Protein AF-0000000082057058 (afdb_homodimer)

Secondary structure (DSSP, 8-state):
-----HHHHHHHHHHHHHHHHHHHHHHHHHHHHHHHHHHHHHHHHHHHHHHH-TT--HHHHHHHHHHHHHHHTTT----SSSTTSS-TTSHHHHHHHHHHHHTT----SS---SHHHHHHHHHHHHHHHHHHHHHHHHHHHHHHIIIIIHHHHHHHHH--S-HHHHHHHHHHHHHHHHHIIIIIHHHHHHHHHSTT--HHHHHHHHHHHHTT----SS-TT-STT-HHHHHHHHHHHHHHSHHHHHHHHHHHHHHHHHHHHTT---/-----HHHHHHHHHHHHHHHHHHHHHHHHHHHHHHHHHHHHHHHHHHHHHHH-TT--HHHHHHHHHHHHHHHTTT----SSSTTSS-TTSHHHHHHHHHHHHTT----SS---SHHHHHHHHHHHHHHHHHHHHHHHHHHHHHHIIIIIHHHHHHHHH--S-HHHHHHHHHHHHHHHHHIIIIIHHHHHHHHHSTT--HHHHHHHHHHHHTT----SS-TT-STT-HHHHHHHHHHHHHHSTHHHHHHHHHHHHHHHHHHHTT---

Nearest PDB structures (foldseek):
  7sk1-assembly1_A  TM=9.183E-01  e=4.428E-15  Rattus norvegicus
  4xdk-assembly1_B  TM=9.018E-01  e=4.055E-14  Homo sapiens
  6w82-assembly1_B  TM=8.726E-01  e=7.349E-12  Mus musculus
  6w83-assembly1_B  TM=8.773E-01  e=3.430E-11  Mus musculus
  6w8f-assembly1_B  TM=8.714E-01  e=1.763E-10  Mus musculus

pLDDT: mean 76.78, std 17.73, range [22.92, 97.19]

Foldseek 3Di:
DPPPDPVNVVVVVVVVVVVVVVVVVVCCVPCVVVVVVVVVVVVVVLVVVCVVPVVDDPVNVVVVVVVQVVCQLQLDHPDPQFVVPPDCCPPLNVVLCLLLLLCLQCQSSHDDPDPVRVVVSCVSNVPRNVVLVVVLLVVLVVVLCVQPVVVLVVCVVDPPDPSLVVLVVSLVVVVVVLCVVQAQVQLVVQCVLPVVADSVNSSVVSVCLLVSVNNNPDDFLSDPPSNNVRSVSVSVSNSVRNSVVSNNVVSVVVSVVVVVVVPPDD/DPPPDPVNVVVVVVVVVVVVVVVVVVCCVVCVVVVVVVVVVVVVVLVVVCVVPVVDDPVVVVVVVVVQVVCQLQLDHPDPQFVVPPDCCPPLNVVLCLLLLLCLLCQSSHDDPDPVRVVVSCVSNVPRNVVLVVVLQVVLVVVLCVQPVVVLVVCVVDPPDPSLVVLVVSLVVLVVVLCVVQAQVQLVVQCVLPVVADSVNSSVVSVCLLVSVNNNPDDFLSDPPSNNVRSVSVSVSNSVRNSVVVNNVVSVVVSVVVVVVVVPDD

Structure (mmCIF, N/CA/C/O backbone):
data_AF-0000000082057058-model_v1
#
loop_
_entity.id
_entity.type
_entity.pdbx_description
1 polymer 'Potassium two pore domain channel subfamily K member 6'
#
loop_
_atom_site.group_PDB
_atom_site.id
_atom_site.type_symbol
_atom_site.label_atom_id
_atom_site.label_alt_id
_atom_site.label_comp_id
_atom_site.label_asym_id
_atom_site.label_entity_id
_atom_site.label_seq_id
_atom_site.pdbx_PDB_ins_code
_atom_site.Cartn_x
_atom_site.Cartn_y
_atom_site.Cartn_z
_atom_site.occupancy
_atom_site.B_iso_or_equiv
_atom_site.auth_seq_id
_atom_site.auth_comp_id
_atom_site.auth_asym_id
_atom_site.auth_atom_id
_atom_site.pdbx_PDB_model_num
ATOM 1 N N . GLY A 1 1 ? -5.172 26.562 30.594 1 26.88 1 GLY A N 1
ATOM 2 C CA . GLY A 1 1 ? -5.438 25.953 29.297 1 26.88 1 GLY A CA 1
ATOM 3 C C . GLY A 1 1 ? -6.039 24.562 29.406 1 26.88 1 GLY A C 1
ATOM 4 O O . GLY A 1 1 ? -5.645 23.781 30.266 1 26.88 1 GLY A O 1
ATOM 5 N N . PRO A 1 2 ? -7.336 24.312 28.984 1 39.09 2 PRO A N 1
ATOM 6 C CA . PRO A 1 2 ? -8.055 23.25 29.672 1 39.09 2 PRO A CA 1
ATOM 7 C C . PRO A 1 2 ? -7.301 21.922 29.656 1 39.09 2 PRO A C 1
ATOM 9 O O . PRO A 1 2 ? -6.602 21.609 28.688 1 39.09 2 PRO A O 1
ATOM 12 N N . GLN A 1 3 ? -6.824 21.422 30.688 1 40.38 3 GLN A N 1
ATOM 13 C CA . GLN A 1 3 ? -6.289 20.109 31.062 1 40.38 3 GLN A CA 1
ATOM 14 C C . GLN A 1 3 ? -7.133 18.984 30.469 1 40.38 3 GLN A C 1
ATOM 16 O O . GLN A 1 3 ? -8.289 18.797 30.859 1 40.38 3 GLN A O 1
ATOM 21 N N . THR A 1 4 ? -7.195 18.953 29.188 1 48.03 4 THR A N 1
ATOM 22 C CA . THR A 1 4 ? -7.879 17.734 28.75 1 48.03 4 THR A CA 1
ATOM 23 C C . THR A 1 4 ? -7.621 16.594 29.75 1 48.03 4 THR A C 1
ATOM 25 O O . THR A 1 4 ? -6.469 16.297 30.062 1 48.03 4 THR A O 1
ATOM 28 N N . LYS A 1 5 ? -8.547 16.484 30.641 1 53.38 5 LYS A N 1
ATOM 29 C CA . LYS A 1 5 ? -8.555 15.523 31.75 1 53.38 5 LYS A CA 1
ATOM 30 C C . LYS A 1 5 ? -8.023 14.172 31.281 1 53.38 5 LYS A C 1
ATOM 32 O O . LYS A 1 5 ? -8.273 13.75 30.156 1 53.38 5 LYS A O 1
ATOM 37 N N . PRO A 1 6 ? -7.012 13.648 31.938 1 55.81 6 PRO A N 1
ATOM 38 C CA . PRO A 1 6 ? -6.398 12.344 31.688 1 55.81 6 PRO A CA 1
ATOM 39 C C . PRO A 1 6 ? -7.418 11.273 31.297 1 55.81 6 PRO A C 1
ATOM 41 O O . PRO A 1 6 ? -7.121 10.391 30.484 1 55.81 6 PRO A O 1
ATOM 44 N N . TRP A 1 7 ? -8.617 11.461 3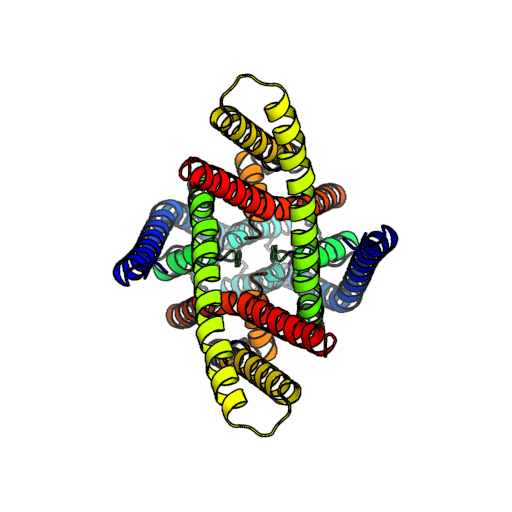1.797 1 53.78 7 TRP A N 1
ATOM 45 C CA . TRP A 1 7 ? -9.625 10.445 31.516 1 53.78 7 TRP A CA 1
ATOM 46 C C . TRP A 1 7 ? -10.047 10.477 30.047 1 53.78 7 TRP A C 1
ATOM 48 O O . TRP A 1 7 ? -10.352 9.438 29.469 1 53.78 7 TRP A O 1
ATOM 58 N N . SER A 1 8 ? -10.023 11.672 29.469 1 57.03 8 SER A N 1
ATOM 59 C CA . SER A 1 8 ? -10.445 11.789 28.078 1 57.03 8 SER A CA 1
ATOM 60 C C . SER A 1 8 ? -9.453 11.117 27.141 1 57.03 8 SER A C 1
ATOM 62 O O . SER A 1 8 ? -9.844 10.477 26.172 1 57.03 8 SER A O 1
ATOM 64 N N . ARG A 1 9 ? -8.242 11.227 27.516 1 60.66 9 ARG A N 1
ATOM 65 C CA . ARG A 1 9 ? -7.211 10.562 26.734 1 60.66 9 ARG A CA 1
ATOM 66 C C . ARG A 1 9 ? -7.32 9.047 26.844 1 60.66 9 ARG A C 1
ATOM 68 O O . ARG A 1 9 ? -7.18 8.336 25.844 1 60.66 9 ARG A O 1
ATOM 75 N N . ASN A 1 10 ? -7.551 8.609 28.031 1 58.75 10 ASN A N 1
ATOM 76 C CA . ASN A 1 10 ? -7.707 7.172 28.234 1 58.75 10 ASN A CA 1
ATOM 77 C C . ASN A 1 10 ? -8.945 6.637 27.5 1 58.75 10 ASN A C 1
ATOM 79 O O . ASN A 1 10 ? -8.914 5.531 26.953 1 58.75 10 ASN A O 1
ATOM 83 N N . LEU A 1 11 ? -9.969 7.453 27.406 1 58.41 11 LEU A N 1
ATOM 84 C CA . LEU A 1 11 ? -11.195 7.055 26.719 1 58.41 11 LEU A CA 1
ATOM 85 C C . LEU A 1 11 ? -10.977 6.996 25.203 1 58.41 11 LEU A C 1
ATOM 87 O O . LEU A 1 11 ? -11.484 6.094 24.547 1 58.41 11 LEU A O 1
ATOM 91 N N . ALA A 1 12 ? -10.203 7.914 24.781 1 63 12 ALA A N 1
ATOM 92 C CA . ALA A 1 12 ? -9.914 7.926 23.359 1 63 12 ALA A CA 1
ATOM 93 C C . ALA A 1 12 ? -9.062 6.73 22.953 1 63 12 ALA A C 1
ATOM 95 O O . ALA A 1 12 ? -9.297 6.105 21.922 1 63 12 ALA A O 1
ATOM 96 N N . LEU A 1 13 ? -8.164 6.379 23.844 1 65 13 LEU A N 1
ATOM 97 C CA . LEU A 1 13 ? -7.312 5.223 23.578 1 65 13 LEU A CA 1
ATOM 98 C C . LEU A 1 13 ? -8.117 3.928 23.656 1 65 13 LEU A C 1
ATOM 100 O O . LEU A 1 13 ? -7.93 3.021 22.844 1 65 13 LEU A O 1
ATOM 104 N N . SER A 1 14 ? -8.969 3.916 24.578 1 64.25 14 SER A N 1
ATOM 105 C CA . SER A 1 14 ? -9.82 2.738 24.719 1 64.25 14 SER A CA 1
ATOM 106 C C . SER A 1 14 ? -10.797 2.615 23.562 1 64.25 14 SER A C 1
ATOM 108 O O . SER A 1 14 ? -11.039 1.514 23.062 1 64.25 14 SER A O 1
ATOM 110 N N . ALA A 1 15 ? -11.273 3.742 23.156 1 67.81 15 ALA A N 1
ATOM 111 C CA . ALA A 1 15 ? -12.18 3.73 22.016 1 67.81 15 ALA A CA 1
ATOM 112 C C . ALA A 1 15 ? -11.461 3.303 20.734 1 67.81 15 ALA A C 1
ATOM 114 O O . ALA A 1 15 ? -12.023 2.578 19.906 1 67.81 15 ALA A O 1
ATOM 115 N N . GLY A 1 16 ? -10.25 3.738 20.719 1 71.56 16 GLY A N 1
ATOM 116 C CA . GLY A 1 16 ? -9.43 3.318 19.594 1 71.56 16 GLY A CA 1
ATOM 117 C C . GLY A 1 16 ? -9.172 1.824 19.562 1 71.56 16 GLY A C 1
ATOM 118 O O . GLY A 1 16 ? -9.305 1.182 18.531 1 71.56 16 GLY A O 1
ATOM 119 N N . HIS A 1 17 ? -8.875 1.319 20.734 1 74.75 17 HIS A N 1
ATOM 120 C CA . HIS A 1 17 ? -8.633 -0.116 20.828 1 74.75 17 HIS A CA 1
ATOM 121 C C . HIS A 1 17 ? -9.914 -0.906 20.594 1 74.75 17 HIS A C 1
ATOM 123 O O . HIS A 1 17 ? -9.898 -1.946 19.922 1 74.75 17 HIS A O 1
ATOM 129 N N . GLY A 1 18 ? -10.984 -0.393 21.172 1 76.81 18 GLY A N 1
ATOM 130 C CA . GLY A 1 18 ? -12.266 -1.043 20.953 1 76.81 18 GLY A CA 1
ATOM 131 C C . GLY A 1 18 ? -12.688 -1.055 19.484 1 76.81 18 GLY A C 1
ATOM 132 O O . GLY A 1 18 ? -13.172 -2.068 18.984 1 76.81 18 GLY A O 1
ATOM 133 N N . SER A 1 19 ? -12.43 0.023 18.828 1 84.69 19 SER A N 1
ATOM 134 C CA . SER A 1 19 ? -12.781 0.107 17.422 1 84.69 19 SER A CA 1
ATOM 135 C C . SER A 1 19 ? -11.93 -0.841 16.578 1 84.69 19 SER A C 1
ATOM 137 O O . SER A 1 19 ? -12.414 -1.43 15.617 1 84.69 19 SER A O 1
ATOM 139 N N . LEU A 1 20 ? -10.727 -0.977 17.016 1 86.88 20 LEU A N 1
ATOM 140 C CA . LEU A 1 20 ? -9.836 -1.889 16.312 1 86.88 20 LEU A CA 1
ATOM 141 C C . LEU A 1 20 ? -10.281 -3.336 16.484 1 86.88 20 LEU A C 1
ATOM 143 O O . LEU A 1 20 ? -10.266 -4.117 15.531 1 86.88 20 LEU A O 1
ATOM 147 N N . HIS A 1 21 ? -10.648 -3.645 17.688 1 88.62 21 HIS A N 1
ATOM 148 C CA . HIS A 1 21 ? -11.117 -5 17.953 1 88.62 21 HIS A CA 1
ATOM 149 C C . HIS A 1 21 ? -12.422 -5.289 17.219 1 88.62 21 HIS A C 1
ATOM 151 O O . HIS A 1 21 ? -12.617 -6.391 16.703 1 88.62 21 HIS A O 1
ATOM 157 N N . ALA A 1 22 ? -13.281 -4.348 17.219 1 92 22 ALA A N 1
ATOM 158 C CA . ALA A 1 22 ? -14.539 -4.508 16.5 1 92 22 ALA A CA 1
ATOM 159 C C . ALA A 1 22 ? -14.297 -4.691 15.008 1 92 22 ALA A C 1
ATOM 161 O O . ALA A 1 22 ? -14.938 -5.523 14.359 1 92 22 ALA A O 1
ATOM 162 N N . ALA A 1 23 ? -13.383 -3.928 14.516 1 93.94 23 ALA A N 1
ATOM 163 C CA . ALA A 1 23 ? -13.055 -4.051 13.102 1 93.94 23 ALA A CA 1
ATOM 164 C C . ALA A 1 23 ? -12.438 -5.414 12.797 1 93.94 23 ALA A C 1
ATOM 166 O O . ALA A 1 23 ? -12.758 -6.039 11.781 1 93.94 23 ALA A O 1
ATOM 167 N N . GLN A 1 24 ? -11.5 -5.844 13.641 1 91.38 24 GLN A N 1
ATOM 168 C CA . GLN A 1 24 ? -10.891 -7.16 13.492 1 91.38 24 GLN A CA 1
ATOM 169 C C . GLN A 1 24 ? -11.945 -8.258 13.438 1 91.38 24 GLN A C 1
ATOM 171 O O . GLN A 1 24 ? -11.906 -9.125 12.562 1 91.38 24 GLN A O 1
ATOM 176 N N . GLN A 1 25 ? -12.945 -8.195 14.383 1 94.44 25 GLN A N 1
ATOM 177 C CA . GLN A 1 25 ? -14.016 -9.195 14.414 1 94.44 25 GLN A CA 1
ATOM 178 C C . GLN A 1 25 ? -14.898 -9.094 13.172 1 94.44 25 GLN A C 1
ATOM 180 O O . GLN A 1 25 ? -15.328 -10.109 12.625 1 94.44 25 GLN A O 1
ATOM 185 N N . GLY A 1 26 ? -15.133 -7.891 12.781 1 95.88 26 GLY A N 1
ATOM 186 C CA . GLY A 1 26 ? -15.93 -7.684 11.578 1 95.88 26 GLY A CA 1
ATOM 187 C C . GLY A 1 26 ? -15.297 -8.273 10.336 1 95.88 26 GLY A C 1
ATOM 188 O O . GLY A 1 26 ? -15.945 -9.008 9.586 1 95.88 26 GLY A O 1
ATOM 189 N N . PHE A 1 27 ? -14.023 -8.055 10.133 1 96 27 PHE A N 1
ATOM 190 C CA . PHE A 1 27 ? -13.328 -8.578 8.969 1 96 27 PHE A CA 1
ATOM 191 C C . PHE A 1 27 ? -13.25 -10.102 9.023 1 96 27 PHE A C 1
ATOM 193 O O . PHE A 1 27 ? -13.477 -10.773 8.016 1 96 27 PHE A O 1
ATOM 200 N N . SER A 1 28 ? -12.922 -10.578 10.195 1 94.62 28 SER A N 1
ATOM 201 C CA . SER A 1 28 ? -12.812 -12.023 10.344 1 94.62 28 SER A CA 1
ATOM 202 C C . SER A 1 28 ? -14.141 -12.711 10.055 1 94.62 28 SER A C 1
ATOM 204 O O . SER A 1 28 ? -14.188 -13.711 9.328 1 94.62 28 SER A O 1
ATOM 206 N N . SER A 1 29 ? -15.211 -12.141 10.586 1 95.88 29 SER A N 1
ATOM 207 C CA . SER A 1 29 ? -16.531 -12.742 10.414 1 95.88 29 SER A CA 1
ATOM 208 C C . SER A 1 29 ? -16.984 -12.656 8.961 1 95.88 29 SER A C 1
ATOM 210 O O . SER A 1 29 ? -17.609 -13.578 8.445 1 95.88 29 SER A O 1
ATOM 212 N N . ILE A 1 30 ? -16.656 -11.672 8.266 1 96.5 30 ILE A N 1
ATOM 213 C CA . ILE A 1 30 ? -17.125 -11.438 6.902 1 96.5 30 ILE A CA 1
ATOM 214 C C . ILE A 1 30 ? -16.281 -12.258 5.922 1 96.5 30 ILE A C 1
ATOM 216 O O . ILE A 1 30 ? -16.828 -12.883 5.004 1 96.5 30 ILE A O 1
ATOM 220 N N . GLU A 1 31 ? -14.984 -12.297 6.113 1 96.5 31 GLU A N 1
ATOM 221 C CA . GLU A 1 31 ? -14.094 -12.758 5.055 1 96.5 31 GLU A CA 1
ATOM 222 C C . GLU A 1 31 ? -13.727 -14.227 5.246 1 96.5 31 GLU A C 1
ATOM 224 O O . GLU A 1 31 ? -13.414 -14.93 4.281 1 96.5 31 GLU A O 1
ATOM 229 N N . ARG A 1 32 ? -13.773 -14.805 6.426 1 94.19 32 ARG A N 1
ATOM 230 C CA . ARG A 1 32 ? -13.32 -16.172 6.691 1 94.19 32 ARG A CA 1
ATOM 231 C C . ARG A 1 32 ? -14.102 -17.172 5.852 1 94.19 32 ARG A C 1
ATOM 233 O O . ARG A 1 32 ? -13.516 -18.078 5.246 1 94.19 32 ARG A O 1
ATOM 240 N N . PRO A 1 33 ? -15.461 -16.969 5.801 1 94.56 33 PRO A N 1
ATOM 241 C CA . PRO A 1 33 ? -16.203 -17.938 4.98 1 94.56 33 PRO A CA 1
ATOM 242 C C . PRO A 1 33 ? -15.812 -17.875 3.504 1 94.56 33 PRO A C 1
ATOM 244 O O . PRO A 1 33 ? -15.758 -18.906 2.834 1 94.56 33 PRO A O 1
ATOM 247 N N . TYR A 1 34 ? -15.578 -16.734 2.961 1 94.62 34 TYR A N 1
ATOM 248 C CA . TYR A 1 34 ? -15.188 -16.578 1.563 1 94.62 34 TYR A CA 1
ATOM 249 C C . TYR A 1 34 ? -13.797 -17.156 1.323 1 94.62 34 TYR A C 1
ATOM 251 O O . TYR A 1 34 ? -13.547 -17.797 0.296 1 94.62 34 TYR A O 1
ATOM 259 N N . GLU A 1 35 ? -12.898 -16.938 2.277 1 93.81 35 GLU A N 1
ATOM 260 C CA . GLU A 1 35 ? -11.555 -17.5 2.178 1 93.81 35 GLU A CA 1
ATOM 261 C C . GLU A 1 35 ? -11.594 -19.031 2.197 1 93.81 35 GLU A C 1
ATOM 263 O O . GLU A 1 35 ? -10.891 -19.688 1.424 1 93.81 35 GLU A O 1
ATOM 268 N N . SER A 1 36 ? -12.414 -19.594 3.072 1 93.06 36 SER A N 1
ATOM 269 C CA . SER A 1 36 ? -12.523 -21.047 3.18 1 93.06 36 SER A CA 1
ATOM 270 C C . SER A 1 36 ? -13.055 -21.656 1.888 1 93.06 36 SER A C 1
ATOM 272 O O . SER A 1 36 ? -12.594 -22.703 1.454 1 93.06 36 SER A O 1
ATOM 274 N N . ARG A 1 37 ? -14 -20.984 1.334 1 94.56 37 ARG A N 1
ATOM 275 C CA . ARG A 1 37 ? -14.547 -21.469 0.07 1 94.56 37 ARG A CA 1
ATOM 276 C C . ARG A 1 37 ? -13.5 -21.422 -1.035 1 94.56 37 ARG A C 1
ATOM 278 O O . ARG A 1 37 ? -13.375 -22.359 -1.818 1 94.56 37 ARG A O 1
ATOM 285 N N . LEU A 1 38 ? -12.789 -20.344 -1.066 1 93.56 38 LEU A N 1
ATOM 286 C CA . LEU A 1 38 ? -11.742 -20.203 -2.078 1 93.56 38 LEU A CA 1
ATOM 287 C C . LEU A 1 38 ? -10.656 -21.25 -1.894 1 93.56 38 LEU A C 1
ATOM 289 O O . LEU A 1 38 ? -10.18 -21.828 -2.869 1 93.56 38 LEU A O 1
ATOM 293 N N . ARG A 1 39 ? -10.258 -21.531 -0.675 1 92.56 39 ARG A N 1
ATOM 294 C CA . ARG A 1 39 ? -9.258 -22.547 -0.383 1 92.56 39 ARG A CA 1
ATOM 295 C C . ARG A 1 39 ? -9.734 -23.922 -0.831 1 92.56 39 ARG A C 1
ATOM 297 O O . ARG A 1 39 ? -8.961 -24.703 -1.395 1 92.56 39 ARG A O 1
ATOM 304 N N . ALA A 1 40 ? -10.961 -24.203 -0.531 1 93 40 ALA A N 1
ATOM 305 C CA . ALA A 1 40 ? -11.539 -25.469 -0.945 1 93 40 ALA A CA 1
ATOM 306 C C . ALA A 1 40 ? -11.562 -25.594 -2.465 1 93 40 ALA A C 1
ATOM 308 O O . ALA A 1 40 ? -11.227 -26.656 -3.012 1 93 40 ALA A O 1
ATOM 309 N N . GLU A 1 41 ? -11.938 -24.516 -3.102 1 94.19 41 GLU A N 1
ATOM 310 C CA . GLU A 1 41 ? -11.953 -24.5 -4.562 1 94.19 41 GLU A CA 1
ATOM 311 C C . GLU A 1 41 ? -10.555 -24.766 -5.129 1 94.19 41 GLU A C 1
ATOM 313 O O . GLU A 1 41 ? -10.406 -25.5 -6.109 1 94.19 41 GLU A O 1
ATOM 318 N N . LEU A 1 42 ? -9.547 -24.203 -4.527 1 93.5 42 LEU A N 1
ATOM 319 C CA . LEU A 1 42 ? -8.172 -24.375 -5 1 93.5 42 LEU A CA 1
ATOM 320 C C . LEU A 1 42 ? -7.68 -25.781 -4.754 1 93.5 42 LEU A C 1
ATOM 322 O O . LEU A 1 42 ? -6.961 -26.359 -5.586 1 93.5 42 LEU A O 1
ATOM 326 N N . ARG A 1 43 ? -8.047 -26.297 -3.619 1 91.94 43 ARG A N 1
ATOM 327 C CA . ARG A 1 43 ? -7.684 -27.688 -3.326 1 91.94 43 ARG A CA 1
ATOM 328 C C . ARG A 1 43 ? -8.289 -28.641 -4.352 1 91.94 43 ARG A C 1
ATOM 330 O O . ARG A 1 43 ? -7.621 -29.547 -4.828 1 91.94 43 ARG A O 1
ATOM 337 N N . ASP A 1 44 ? -9.516 -28.375 -4.621 1 95.06 44 ASP A N 1
ATOM 338 C CA . ASP A 1 44 ? -10.195 -29.203 -5.621 1 95.06 44 ASP A CA 1
ATOM 339 C C . ASP A 1 44 ? -9.562 -29.031 -7 1 95.06 44 ASP A C 1
ATOM 341 O O . ASP A 1 44 ? -9.414 -30 -7.742 1 95.06 44 ASP A O 1
ATOM 345 N N . LEU A 1 45 ? -9.242 -27.812 -7.301 1 94.62 45 LEU A N 1
ATOM 346 C CA . LEU A 1 45 ? -8.602 -27.531 -8.578 1 94.62 45 LEU A CA 1
ATOM 347 C C . LEU A 1 45 ? -7.262 -28.25 -8.695 1 94.62 45 LEU A C 1
ATOM 349 O O . LEU A 1 45 ? -6.957 -28.844 -9.727 1 94.62 45 LEU A O 1
ATOM 353 N N . LYS A 1 46 ? -6.449 -28.156 -7.684 1 94.06 46 LYS A N 1
ATOM 354 C CA . LYS A 1 46 ? -5.148 -28.828 -7.668 1 94.06 46 LYS A CA 1
ATOM 355 C C . LYS A 1 46 ? -5.301 -30.344 -7.793 1 94.06 46 LYS A C 1
ATOM 357 O O . LYS A 1 46 ? -4.574 -30.984 -8.555 1 94.06 46 LYS A O 1
ATOM 362 N N . ALA A 1 47 ? -6.285 -30.922 -7.066 1 93.38 47 ALA A N 1
ATOM 363 C CA . ALA A 1 47 ? -6.547 -32.344 -7.125 1 93.38 47 ALA A CA 1
ATOM 364 C C . ALA A 1 47 ? -6.984 -32.781 -8.523 1 93.38 47 ALA A C 1
ATOM 366 O O . ALA A 1 47 ? -6.523 -33.781 -9.047 1 93.38 47 ALA A O 1
ATOM 367 N N . ALA A 1 48 ? -7.844 -31.984 -9.055 1 94.44 48 ALA A N 1
ATOM 368 C CA . ALA A 1 48 ? -8.312 -32.281 -10.406 1 94.44 48 ALA A CA 1
ATOM 369 C C . ALA A 1 48 ? -7.176 -32.188 -11.422 1 94.44 48 ALA A C 1
ATOM 371 O O . ALA A 1 48 ? -7.094 -33 -12.352 1 94.44 48 ALA A O 1
ATOM 372 N N . PHE A 1 49 ? -6.34 -31.188 -11.258 1 94.31 49 PHE A N 1
ATOM 373 C CA . PHE A 1 49 ? -5.199 -30.984 -12.148 1 94.31 49 PHE A CA 1
ATOM 374 C C . PHE A 1 49 ? -4.234 -32.156 -12.062 1 94.31 49 PHE A C 1
ATOM 376 O O . PHE A 1 49 ? -3.775 -32.656 -13.086 1 94.31 49 PHE A O 1
ATOM 383 N N . LEU A 1 50 ? -3.934 -32.625 -10.859 1 92.5 50 LEU A N 1
ATOM 384 C CA . LEU A 1 50 ? -3.041 -33.75 -10.641 1 92.5 50 LEU A CA 1
ATOM 385 C C . LEU A 1 50 ? -3.674 -35.031 -11.148 1 92.5 50 LEU A C 1
ATOM 387 O O . LEU A 1 50 ? -2.98 -35.906 -11.68 1 92.5 50 LEU A O 1
ATOM 391 N N . GLY A 1 51 ? -4.977 -35.156 -10.984 1 92 51 GLY A N 1
ATOM 392 C CA . GLY A 1 51 ? -5.684 -36.312 -11.484 1 92 51 GLY A CA 1
ATOM 393 C C . GLY A 1 51 ? -5.672 -36.438 -12.992 1 92 51 GLY A C 1
ATOM 394 O O . GLY A 1 51 ? -5.57 -37.531 -13.547 1 92 51 GLY A O 1
ATOM 395 N N . ALA A 1 52 ? -5.723 -35.312 -13.664 1 91.88 52 ALA A N 1
ATOM 396 C CA . ALA A 1 52 ? -5.75 -35.281 -15.125 1 91.88 52 ALA A CA 1
ATOM 397 C C . ALA A 1 52 ? -4.348 -35.438 -15.695 1 91.88 52 ALA A C 1
ATOM 399 O O . ALA A 1 52 ? -4.188 -35.688 -16.891 1 91.88 52 ALA A O 1
ATOM 400 N N . SER A 1 53 ? -3.395 -35.25 -14.836 1 90.56 53 SER A N 1
ATOM 401 C CA . SER A 1 53 ? -2.008 -35.375 -15.281 1 90.56 53 SER A CA 1
ATOM 402 C C . SER A 1 53 ? -1.246 -36.375 -14.414 1 90.56 53 SER A C 1
ATOM 404 O O . SER A 1 53 ? -0.389 -35.969 -13.617 1 90.56 53 SER A O 1
ATOM 406 N N . PRO A 1 54 ? -1.377 -37.656 -14.664 1 88.31 54 PRO A N 1
ATOM 407 C CA . PRO A 1 54 ? -0.783 -38.688 -13.812 1 88.31 54 PRO A CA 1
ATOM 408 C C . PRO A 1 54 ? 0.743 -38.688 -13.875 1 88.31 54 PRO A C 1
ATOM 410 O O . PRO A 1 54 ? 1.398 -39.219 -12.969 1 88.31 54 PRO A O 1
ATOM 413 N N . CYS A 1 55 ? 1.31 -38.094 -14.852 1 89.62 55 CYS A N 1
ATOM 414 C CA . CYS A 1 55 ? 2.76 -38.094 -14.992 1 89.62 55 CYS A CA 1
ATOM 415 C C . CYS A 1 55 ? 3.389 -37.062 -14.07 1 89.62 55 CYS A C 1
ATOM 417 O O . CYS A 1 55 ? 4.605 -37.031 -13.891 1 89.62 55 CYS A O 1
ATOM 419 N N . LEU A 1 56 ? 2.533 -36.25 -13.508 1 89.31 56 LEU A N 1
ATOM 420 C CA . LEU A 1 56 ? 3.037 -35.094 -12.734 1 89.31 56 LEU A CA 1
ATOM 421 C C . LEU A 1 56 ? 3.152 -35.469 -11.258 1 89.31 56 LEU A C 1
ATOM 423 O O . LEU A 1 56 ? 2.195 -35.969 -10.656 1 89.31 56 LEU A O 1
ATOM 427 N N . ASN A 1 57 ? 4.406 -35.281 -10.758 1 89.12 57 ASN A N 1
ATOM 428 C CA . ASN A 1 57 ? 4.648 -35.469 -9.328 1 89.12 57 ASN A CA 1
ATOM 429 C C . ASN A 1 57 ? 4.199 -34.219 -8.539 1 89.12 57 ASN A C 1
ATOM 431 O O . ASN A 1 57 ? 4.473 -33.094 -8.938 1 89.12 57 ASN A O 1
ATOM 435 N N . GLU A 1 58 ? 3.508 -34.469 -7.48 1 90.31 58 GLU A N 1
ATOM 436 C CA . GLU A 1 58 ? 2.986 -33.406 -6.652 1 90.31 58 GLU A CA 1
ATOM 437 C C . GLU A 1 58 ? 4.109 -32.5 -6.141 1 90.31 58 GLU A C 1
ATOM 439 O O . GLU A 1 58 ? 3.965 -31.281 -6.09 1 90.31 58 GLU A O 1
ATOM 444 N N . SER A 1 59 ? 5.219 -33.094 -5.75 1 91.5 59 SER A N 1
ATOM 445 C CA . SER A 1 59 ? 6.344 -32.344 -5.234 1 91.5 59 SER A CA 1
ATOM 446 C C . SER A 1 59 ? 6.945 -31.438 -6.32 1 91.5 59 SER A C 1
ATOM 448 O O . SER A 1 59 ? 7.352 -30.312 -6.047 1 91.5 59 SER A O 1
ATOM 450 N N . ALA A 1 60 ? 6.977 -31.953 -7.496 1 91.56 60 ALA A N 1
ATOM 451 C CA . ALA A 1 60 ? 7.488 -31.156 -8.617 1 91.56 60 ALA A CA 1
ATOM 452 C C . ALA A 1 60 ? 6.566 -29.984 -8.922 1 91.56 60 ALA A C 1
ATOM 454 O O . ALA A 1 60 ? 7.035 -28.875 -9.188 1 91.56 60 ALA A O 1
ATOM 455 N N . LEU A 1 61 ? 5.273 -30.266 -8.898 1 92.81 61 LEU A N 1
ATOM 456 C CA . LEU A 1 61 ? 4.293 -29.203 -9.117 1 92.81 61 LEU A CA 1
ATOM 457 C C . LEU A 1 61 ? 4.41 -28.125 -8.047 1 92.81 61 LEU A C 1
ATOM 459 O O . LEU A 1 61 ? 4.395 -26.922 -8.352 1 92.81 61 LEU A O 1
ATOM 463 N N . GLU A 1 62 ? 4.605 -28.5 -6.801 1 93.56 62 GLU A N 1
ATOM 464 C CA . GLU A 1 62 ? 4.719 -27.562 -5.695 1 93.56 62 GLU A CA 1
ATOM 465 C C . GLU A 1 62 ? 5.965 -26.688 -5.836 1 93.56 62 GLU A C 1
ATOM 467 O O . GLU A 1 62 ? 5.922 -25.484 -5.578 1 93.56 62 GLU A O 1
ATOM 472 N N . ARG A 1 63 ? 7.055 -27.266 -6.188 1 92.56 63 ARG A N 1
ATOM 473 C CA . ARG A 1 63 ? 8.281 -26.5 -6.395 1 92.56 63 ARG A CA 1
ATOM 474 C C . ARG A 1 63 ? 8.125 -25.5 -7.539 1 92.56 63 ARG A C 1
ATOM 476 O O . ARG A 1 63 ? 8.578 -24.359 -7.441 1 92.56 63 ARG A O 1
ATOM 483 N N . PHE A 1 64 ? 7.461 -26.016 -8.57 1 94.75 64 PHE A N 1
ATOM 484 C CA . PHE A 1 64 ? 7.18 -25.141 -9.711 1 94.75 64 PHE A CA 1
ATOM 485 C C . PHE A 1 64 ? 6.297 -23.984 -9.289 1 94.75 64 PHE A C 1
ATOM 487 O O . PHE A 1 64 ? 6.602 -22.828 -9.602 1 94.75 64 PHE A O 1
ATOM 494 N N . LEU A 1 65 ? 5.25 -24.281 -8.555 1 93.88 65 LEU A N 1
ATOM 495 C CA . LEU A 1 65 ? 4.309 -23.266 -8.109 1 93.88 65 LEU A CA 1
ATOM 496 C C . LEU A 1 65 ? 4.98 -22.266 -7.164 1 93.88 65 LEU A C 1
ATOM 498 O O . LEU A 1 65 ? 4.688 -21.078 -7.199 1 93.88 65 LEU A O 1
ATOM 502 N N . GLU A 1 66 ? 5.848 -22.719 -6.312 1 92.5 66 GLU A N 1
ATOM 503 C CA . GLU A 1 66 ? 6.566 -21.844 -5.391 1 92.5 66 GLU A CA 1
ATOM 504 C C . GLU A 1 66 ? 7.391 -20.797 -6.141 1 92.5 66 GLU A C 1
ATOM 506 O O . GLU A 1 66 ? 7.398 -19.625 -5.777 1 92.5 66 GLU A O 1
ATOM 511 N N . ARG A 1 67 ? 8.031 -21.219 -7.168 1 93.31 67 ARG A N 1
ATOM 512 C CA . ARG A 1 67 ? 8.844 -20.297 -7.965 1 93.31 67 ARG A CA 1
ATOM 513 C C . ARG A 1 67 ? 7.973 -19.312 -8.734 1 93.31 67 ARG A C 1
ATOM 515 O O . ARG A 1 67 ? 8.289 -18.125 -8.82 1 93.31 67 ARG A O 1
ATOM 522 N N . VAL A 1 68 ? 6.875 -19.828 -9.25 1 93.25 68 VAL A N 1
ATOM 523 C CA . VAL A 1 68 ? 5.949 -18.984 -10.008 1 93.25 68 VAL A CA 1
ATOM 524 C C . VAL A 1 68 ? 5.344 -17.922 -9.086 1 93.25 68 VAL A C 1
ATOM 526 O O . VAL A 1 68 ? 5.273 -16.75 -9.445 1 93.25 68 VAL A O 1
ATOM 529 N N . LEU A 1 69 ? 4.957 -18.344 -7.914 1 90.88 69 LEU A N 1
ATOM 530 C CA . LEU A 1 69 ? 4.336 -17.422 -6.961 1 90.88 69 LEU A CA 1
ATOM 531 C C . LEU A 1 69 ? 5.352 -16.406 -6.441 1 90.88 69 LEU A C 1
ATOM 533 O O . LEU A 1 69 ? 5.016 -15.25 -6.223 1 90.88 69 LEU A O 1
ATOM 537 N N . SER A 1 70 ? 6.582 -16.844 -6.254 1 89.19 70 SER A N 1
ATOM 538 C CA . SER A 1 70 ? 7.629 -15.93 -5.805 1 89.19 70 SER A CA 1
ATOM 539 C C . SER A 1 70 ? 7.902 -14.844 -6.84 1 89.19 70 SER A C 1
ATOM 541 O O . SER A 1 70 ? 8.086 -13.68 -6.492 1 89.19 70 SER A O 1
ATOM 543 N N . ALA A 1 71 ? 7.895 -15.203 -8.086 1 89.75 71 ALA A N 1
ATOM 544 C CA . ALA A 1 71 ? 8.109 -14.242 -9.164 1 89.75 71 ALA A CA 1
ATOM 545 C C . ALA A 1 71 ? 6.914 -13.297 -9.297 1 89.75 71 ALA A C 1
ATOM 547 O O . ALA A 1 71 ? 7.082 -12.109 -9.594 1 89.75 71 ALA A O 1
ATOM 548 N N . ASN A 1 72 ? 5.75 -13.844 -9.055 1 87.75 72 ASN A N 1
ATOM 549 C CA . ASN A 1 72 ? 4.531 -13.039 -9.156 1 87.75 72 ASN A CA 1
ATOM 550 C C . ASN A 1 72 ? 4.48 -11.961 -8.086 1 87.75 72 ASN A C 1
ATOM 552 O O . ASN A 1 72 ? 3.855 -10.914 -8.273 1 87.75 72 ASN A O 1
ATOM 556 N N . ARG A 1 73 ? 5.129 -12.203 -7.012 1 83.56 73 ARG A N 1
ATOM 557 C CA . ARG A 1 73 ? 5.199 -11.211 -5.945 1 83.56 73 ARG A CA 1
ATOM 558 C C . ARG A 1 73 ? 5.887 -9.938 -6.426 1 83.56 73 ARG A C 1
ATOM 560 O O . ARG A 1 73 ? 5.609 -8.844 -5.922 1 83.56 73 ARG A O 1
ATOM 567 N N . TYR A 1 74 ? 6.719 -10.102 -7.395 1 83.94 74 TYR A N 1
ATOM 568 C CA . TYR A 1 74 ? 7.441 -8.953 -7.934 1 83.94 74 TYR A CA 1
ATOM 569 C C . TYR A 1 74 ? 6.781 -8.445 -9.203 1 83.94 74 TYR A C 1
ATOM 571 O O . TYR A 1 74 ? 7.352 -7.613 -9.922 1 83.94 74 TYR A O 1
ATOM 579 N N . GLY A 1 75 ? 5.629 -9.008 -9.516 1 81.06 75 GLY A N 1
ATOM 580 C CA . GLY A 1 75 ? 4.875 -8.547 -10.672 1 81.06 75 GLY A CA 1
ATOM 581 C C . GLY A 1 75 ? 5.242 -9.273 -11.953 1 81.06 75 GLY A C 1
ATOM 582 O O . GLY A 1 75 ? 4.801 -8.898 -13.039 1 81.06 75 GLY A O 1
ATOM 583 N N . VAL A 1 76 ? 6.094 -10.25 -11.883 1 84.69 76 VAL A N 1
ATOM 584 C CA . VAL A 1 76 ? 6.504 -10.992 -13.07 1 84.69 76 VAL A CA 1
ATOM 585 C C . VAL A 1 76 ? 5.637 -12.242 -13.227 1 84.69 76 VAL A C 1
ATOM 587 O O . VAL A 1 76 ? 5.621 -13.102 -12.352 1 84.69 76 VAL A O 1
ATOM 590 N N . SER A 1 77 ? 4.859 -12.227 -14.297 1 82.88 77 SER A N 1
ATOM 591 C CA . SER A 1 77 ? 3.965 -13.352 -14.523 1 82.88 77 SER A CA 1
ATOM 592 C C . SER A 1 77 ? 4.531 -14.297 -15.586 1 82.88 77 SER A C 1
ATOM 594 O O . SER A 1 77 ? 5.203 -13.859 -16.516 1 82.88 77 SER A O 1
ATOM 596 N N . VAL A 1 78 ? 4.262 -15.57 -15.406 1 82.94 78 VAL A N 1
ATOM 597 C CA . VAL A 1 78 ? 4.711 -16.625 -16.312 1 82.94 78 VAL A CA 1
ATOM 598 C C . VAL A 1 78 ? 3.695 -16.781 -17.438 1 82.94 78 VAL A C 1
ATOM 600 O O . VAL A 1 78 ? 3.99 -17.422 -18.469 1 82.94 78 VAL A O 1
ATOM 603 N N . LEU A 1 79 ? 2.512 -16.203 -17.281 1 80.44 79 LEU A N 1
ATOM 604 C CA . LEU A 1 79 ? 1.429 -16.422 -18.234 1 80.44 79 LEU A CA 1
ATOM 605 C C . LEU A 1 79 ? 1.725 -15.719 -19.562 1 80.44 79 LEU A C 1
ATOM 607 O O . LEU A 1 79 ? 2.334 -14.648 -19.578 1 80.44 79 LEU A O 1
ATOM 611 N N . ARG A 1 80 ? 1.49 -16.453 -20.703 1 63.88 80 ARG A N 1
ATOM 612 C CA . ARG A 1 80 ? 1.709 -15.938 -22.047 1 63.88 80 ARG A CA 1
ATOM 613 C C . ARG A 1 80 ? 0.901 -14.664 -22.281 1 63.88 80 ARG A C 1
ATOM 615 O O . ARG A 1 80 ? 1.4 -13.703 -22.875 1 63.88 80 ARG A O 1
ATOM 622 N N . ASN A 1 81 ? -0.507 -14.867 -22.188 1 54.78 81 ASN A N 1
ATOM 623 C CA . ASN A 1 81 ? -1.396 -13.742 -22.453 1 54.78 81 ASN A CA 1
ATOM 624 C C . ASN A 1 81 ? -1.163 -12.602 -21.453 1 54.78 81 ASN A C 1
ATOM 626 O O . ASN A 1 81 ? -1.77 -11.539 -21.578 1 54.78 81 ASN A O 1
ATOM 630 N N . GLY A 1 82 ? -0.557 -12.93 -20.469 1 50.34 82 GLY A N 1
ATOM 631 C CA . GLY A 1 82 ? -0.361 -11.852 -19.516 1 50.34 82 GLY A CA 1
ATOM 632 C C . GLY A 1 82 ? 0.487 -10.719 -20.047 1 50.34 82 GLY A C 1
ATOM 633 O O . GLY A 1 82 ? 0.924 -10.758 -21.203 1 50.34 82 GLY A O 1
ATOM 634 N N . SER A 1 83 ? 0.628 -9.625 -19.312 1 47.97 83 SER A N 1
ATOM 635 C CA . SER A 1 83 ? 1.527 -8.531 -19.672 1 47.97 83 SER A CA 1
ATOM 636 C C . SER A 1 83 ? 2.879 -9.062 -20.141 1 47.97 83 SER A C 1
ATOM 638 O O . SER A 1 83 ? 3.902 -8.82 -19.484 1 47.97 83 SER A O 1
ATOM 640 N N . ALA A 1 84 ? 2.963 -10.375 -20.453 1 48.31 84 ALA A N 1
ATOM 641 C CA . ALA A 1 84 ? 4.184 -11.008 -20.938 1 48.31 84 ALA A CA 1
ATOM 642 C C . ALA A 1 84 ? 5.098 -9.992 -21.609 1 48.31 84 ALA A C 1
ATOM 644 O O . ALA A 1 84 ? 6.324 -10.07 -21.484 1 48.31 84 ALA A O 1
ATOM 645 N N . GLY A 1 85 ? 4.445 -9.227 -22.5 1 54.66 85 GLY A N 1
ATOM 646 C CA . GLY A 1 85 ? 5.391 -8.406 -23.234 1 54.66 85 GLY A CA 1
ATOM 647 C C . GLY A 1 85 ? 5.758 -7.12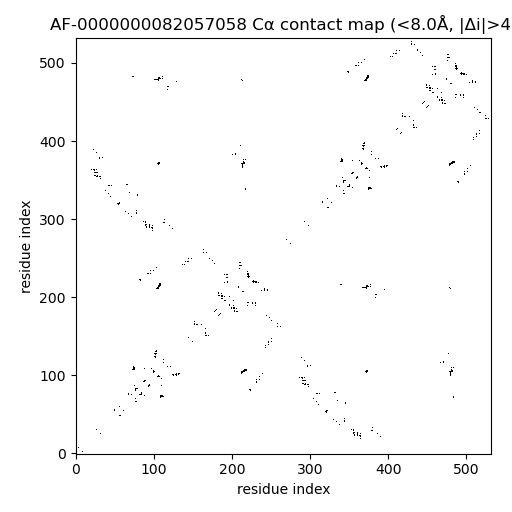5 -22.5 1 54.66 85 GLY A C 1
ATOM 648 O O . GLY A 1 85 ? 6.816 -6.543 -22.75 1 54.66 85 GLY A O 1
ATOM 649 N N . ALA A 1 86 ? 4.766 -6.648 -21.625 1 66.88 86 ALA A N 1
ATOM 650 C CA . ALA A 1 86 ? 5.141 -5.285 -21.25 1 66.88 86 ALA A CA 1
ATOM 651 C C . ALA A 1 86 ? 5.828 -5.254 -19.891 1 66.88 86 ALA A C 1
ATOM 653 O O . ALA A 1 86 ? 5.441 -5.984 -18.984 1 66.88 86 ALA A O 1
ATOM 654 N N . SER A 1 87 ? 7.055 -4.852 -19.906 1 81.62 87 SER A N 1
ATOM 655 C CA . SER A 1 87 ? 7.883 -4.664 -18.719 1 81.62 87 SER A CA 1
ATOM 656 C C . SER A 1 87 ? 7.152 -3.85 -17.656 1 81.62 87 SER A C 1
ATOM 658 O O . SER A 1 87 ? 6.438 -2.898 -17.969 1 81.62 87 SER A O 1
ATOM 660 N N . ASN A 1 88 ? 7.203 -4.344 -16.422 1 84.88 88 ASN A N 1
ATOM 661 C CA . ASN A 1 88 ? 6.688 -3.57 -15.289 1 84.88 88 ASN A CA 1
ATOM 662 C C . ASN A 1 88 ? 7.547 -2.342 -15.008 1 84.88 88 ASN A C 1
ATOM 664 O O . ASN A 1 88 ? 7.23 -1.547 -14.125 1 84.88 88 ASN A O 1
ATOM 668 N N . TRP A 1 89 ? 8.617 -2.291 -15.766 1 90.88 89 TRP A N 1
ATOM 669 C CA . TRP A 1 89 ? 9.516 -1.168 -15.539 1 90.88 89 TRP A CA 1
ATOM 670 C C . TRP A 1 89 ? 9.758 -0.389 -16.828 1 90.88 89 TRP A C 1
ATOM 672 O O . TRP A 1 89 ? 10.828 0.189 -17.031 1 90.88 89 TRP A O 1
ATOM 682 N N . ASP A 1 90 ? 8.703 -0.502 -17.703 1 87.5 90 ASP A N 1
ATOM 683 C CA . ASP A 1 90 ? 8.711 0.399 -18.844 1 87.5 90 ASP A CA 1
ATOM 684 C C . ASP A 1 90 ? 8.445 1.84 -18.406 1 87.5 90 ASP A C 1
ATOM 686 O O . ASP A 1 90 ? 8.305 2.119 -17.219 1 87.5 90 ASP A O 1
ATOM 690 N N . PHE A 1 91 ? 8.43 2.748 -19.328 1 86 91 PHE A N 1
ATOM 691 C CA . PHE A 1 91 ? 8.328 4.164 -19.016 1 86 91 PHE A CA 1
ATOM 692 C C . PHE A 1 91 ? 7.066 4.449 -18.203 1 86 91 PHE A C 1
ATOM 694 O O . PHE A 1 91 ? 7.137 5.008 -17.109 1 86 91 PHE A O 1
ATOM 701 N N . ALA A 1 92 ? 5.891 4.008 -18.641 1 82 92 ALA A N 1
ATOM 702 C CA . ALA A 1 92 ? 4.613 4.316 -18 1 82 92 ALA A CA 1
ATOM 703 C C . ALA A 1 92 ? 4.516 3.678 -16.625 1 82 92 ALA A C 1
ATOM 705 O O . ALA A 1 92 ? 4.102 4.324 -15.664 1 82 92 ALA A O 1
ATOM 706 N N . SER A 1 93 ? 4.996 2.459 -16.547 1 85.38 93 SER A N 1
ATOM 707 C CA . SER A 1 93 ? 4.891 1.731 -15.281 1 85.38 93 SER A CA 1
ATOM 708 C C . SER A 1 93 ? 5.875 2.271 -14.25 1 85.38 93 SER A C 1
ATOM 710 O O . SER A 1 93 ? 5.535 2.4 -13.07 1 85.38 93 SER A O 1
ATOM 712 N N . ALA A 1 94 ? 7.055 2.592 -14.719 1 89.69 94 ALA A N 1
ATOM 713 C CA . ALA A 1 94 ? 8.047 3.146 -13.797 1 89.69 94 ALA A CA 1
ATOM 714 C C . ALA A 1 94 ? 7.633 4.535 -13.32 1 89.69 94 ALA A C 1
ATOM 716 O O . ALA A 1 94 ? 7.891 4.906 -12.172 1 89.69 94 ALA A O 1
ATOM 717 N N . PHE A 1 95 ? 7.043 5.254 -14.25 1 87.62 95 PHE A N 1
ATOM 718 C CA . PHE A 1 95 ? 6.535 6.574 -13.883 1 87.62 95 PHE A CA 1
ATOM 719 C C . PHE A 1 95 ? 5.418 6.457 -12.859 1 87.62 95 PHE A C 1
ATOM 721 O O . PHE A 1 95 ? 5.375 7.215 -11.883 1 87.62 95 PHE A O 1
ATOM 728 N N . PHE A 1 96 ? 4.543 5.531 -13.062 1 85.81 96 PHE A N 1
ATOM 729 C CA . PHE A 1 96 ? 3.447 5.27 -12.141 1 85.81 96 PHE A CA 1
ATOM 730 C C . PHE A 1 96 ? 3.979 4.855 -10.773 1 85.81 96 PHE A C 1
ATOM 732 O O . PHE A 1 96 ? 3.514 5.352 -9.742 1 85.81 96 PHE A O 1
ATOM 739 N N . PHE A 1 97 ? 4.996 4.035 -10.766 1 90.56 97 PHE A N 1
ATOM 740 C CA . PHE A 1 97 ? 5.598 3.561 -9.523 1 90.56 97 PHE A CA 1
ATOM 741 C C . PHE A 1 97 ? 6.25 4.707 -8.758 1 90.56 97 PHE A C 1
ATOM 743 O O . PHE A 1 97 ? 6.039 4.855 -7.555 1 90.56 97 PHE A O 1
ATOM 750 N N . SER A 1 98 ? 6.98 5.469 -9.461 1 91.38 98 SER A N 1
ATOM 751 C CA . SER A 1 98 ? 7.684 6.582 -8.828 1 91.38 98 SER A CA 1
ATOM 752 C C . SER A 1 98 ? 6.707 7.594 -8.242 1 91.38 98 SER A C 1
ATOM 754 O O . SER A 1 98 ? 6.918 8.102 -7.141 1 91.38 98 SER A O 1
ATOM 756 N N . SER A 1 99 ? 5.66 7.793 -8.938 1 87.81 99 SER A N 1
ATOM 757 C CA . SER A 1 99 ? 4.66 8.75 -8.477 1 87.81 99 SER A CA 1
ATOM 758 C C . SER A 1 99 ? 3.918 8.234 -7.254 1 87.81 99 SER A C 1
ATOM 760 O O . SER A 1 99 ? 3.711 8.969 -6.289 1 87.81 99 SER A O 1
ATOM 762 N N . THR A 1 100 ? 3.512 6.969 -7.273 1 89.62 100 THR A N 1
ATOM 763 C CA . THR A 1 100 ? 2.775 6.391 -6.152 1 89.62 100 THR A CA 1
ATOM 764 C C . THR A 1 100 ? 3.682 6.223 -4.938 1 89.62 100 THR A C 1
ATOM 766 O O . THR A 1 100 ? 3.227 6.324 -3.797 1 89.62 100 THR A O 1
ATOM 769 N N . LEU A 1 101 ? 4.949 6.113 -5.207 1 91.94 101 LEU A N 1
ATOM 770 C CA . LEU A 1 101 ? 5.918 5.98 -4.121 1 91.94 101 LEU A CA 1
ATOM 771 C C . LEU A 1 101 ? 5.992 7.262 -3.301 1 91.94 101 LEU A C 1
ATOM 773 O O . LEU A 1 101 ? 5.91 7.223 -2.07 1 91.94 101 LEU A O 1
ATOM 777 N N . VAL A 1 102 ? 6.008 8.391 -3.949 1 89.69 102 VAL A N 1
ATOM 778 C CA . VAL A 1 102 ? 6.242 9.641 -3.234 1 89.69 102 VAL A CA 1
ATOM 779 C C . VAL A 1 102 ? 4.914 10.188 -2.715 1 89.69 102 VAL A C 1
ATOM 781 O O . VAL A 1 102 ? 4.898 11.07 -1.852 1 89.69 102 VAL A O 1
ATOM 784 N N . THR A 1 103 ? 3.807 9.648 -3.23 1 86.06 103 THR A N 1
ATOM 785 C CA . THR A 1 103 ? 2.506 10.023 -2.689 1 86.06 103 THR A CA 1
ATOM 786 C C . THR A 1 103 ? 2.074 9.047 -1.601 1 86.06 103 THR A C 1
ATOM 788 O O . THR A 1 103 ? 0.961 9.141 -1.078 1 86.06 103 THR A O 1
ATOM 791 N N . THR A 1 104 ? 2.859 8.055 -1.32 1 87.88 104 THR A N 1
ATOM 792 C CA . THR A 1 104 ? 2.73 7.062 -0.257 1 87.88 104 THR A CA 1
ATOM 793 C C . THR A 1 104 ? 1.542 6.141 -0.517 1 87.88 104 THR A C 1
ATOM 795 O O . THR A 1 104 ? 0.921 5.641 0.423 1 87.88 104 THR A O 1
ATOM 798 N N . VAL A 1 105 ? 1.121 6.125 -1.852 1 88.69 105 VAL A N 1
ATOM 799 C CA . VAL A 1 105 ? 0.141 5.137 -2.293 1 88.69 105 VAL A CA 1
ATOM 800 C C . VAL A 1 105 ? 0.854 3.861 -2.734 1 88.69 105 VAL A C 1
ATOM 802 O O . VAL A 1 105 ? 1.348 3.777 -3.861 1 88.69 105 VAL A O 1
ATOM 805 N N . GLY A 1 106 ? 1.288 2.955 -1.891 1 88.75 106 GLY A N 1
ATOM 806 C CA . GLY A 1 106 ? 2.047 1.741 -2.145 1 88.75 106 GLY A CA 1
ATOM 807 C C . GLY A 1 106 ? 1.188 0.591 -2.633 1 88.75 106 GLY A C 1
ATOM 808 O O . GLY A 1 106 ? 0.797 -0.276 -1.85 1 88.75 106 GLY A O 1
ATOM 809 N N . TYR A 1 107 ? 0.966 0.568 -3.941 1 87.69 107 TYR A N 1
ATOM 810 C CA . TYR A 1 107 ? 0.127 -0.496 -4.484 1 87.69 107 TYR A CA 1
ATOM 811 C C . TYR A 1 107 ? 0.792 -1.855 -4.309 1 87.69 107 TYR A C 1
ATOM 813 O O . TYR A 1 107 ? 0.112 -2.867 -4.117 1 87.69 107 TYR A O 1
ATOM 821 N N . GLY A 1 108 ? 2.125 -1.895 -4.469 1 86.88 108 GLY A N 1
ATOM 822 C CA . GLY A 1 108 ? 2.854 -3.133 -4.25 1 86.88 108 GLY A CA 1
ATOM 823 C C . GLY A 1 108 ? 2.756 -4.098 -5.418 1 86.88 108 GLY A C 1
ATOM 824 O O . GLY A 1 108 ? 3.211 -5.238 -5.328 1 86.88 108 GLY A O 1
ATOM 825 N N . TYR A 1 109 ? 2.041 -3.738 -6.492 1 80.62 109 TYR A N 1
ATOM 826 C CA . TYR A 1 109 ? 1.947 -4.566 -7.691 1 80.62 109 TYR A CA 1
ATOM 827 C C . TYR A 1 109 ? 3.309 -4.715 -8.359 1 80.62 109 TYR A C 1
ATOM 829 O O . TYR A 1 109 ? 3.631 -5.773 -8.898 1 80.62 109 TYR A O 1
ATOM 837 N N . THR A 1 110 ? 4.07 -3.68 -8.344 1 84.56 110 THR A N 1
ATOM 838 C CA . THR A 1 110 ? 5.449 -3.65 -8.812 1 84.56 110 THR A CA 1
ATOM 839 C C . THR A 1 110 ? 6.395 -3.195 -7.707 1 84.56 110 THR A C 1
ATOM 841 O O . THR A 1 110 ? 6.172 -2.154 -7.086 1 84.56 110 THR A O 1
ATOM 844 N N . THR A 1 111 ? 7.332 -4.035 -7.367 1 92.12 111 THR A N 1
ATOM 845 C CA . THR A 1 111 ? 8.297 -3.709 -6.324 1 92.12 111 THR A CA 1
ATOM 846 C C . THR A 1 111 ? 9.719 -4.008 -6.793 1 92.12 111 THR A C 1
ATOM 848 O O . THR A 1 111 ? 9.922 -4.801 -7.715 1 92.12 111 THR A O 1
ATOM 851 N N . PRO A 1 112 ? 10.648 -3.328 -6.234 1 94.12 112 PRO A N 1
ATOM 852 C CA . PRO A 1 112 ? 12.031 -3.547 -6.668 1 94.12 112 PRO A CA 1
ATOM 853 C C . PRO A 1 112 ? 12.508 -4.977 -6.418 1 94.12 112 PRO A C 1
ATOM 855 O O . PRO A 1 112 ? 12.242 -5.543 -5.355 1 94.12 112 PRO A O 1
ATOM 858 N N . LEU A 1 113 ? 13.18 -5.473 -7.453 1 92.62 113 LEU A N 1
ATOM 859 C CA . LEU A 1 113 ? 13.742 -6.816 -7.406 1 92.62 113 LEU A CA 1
ATOM 860 C C . LEU A 1 113 ? 15.172 -6.793 -6.867 1 92.62 113 LEU A C 1
ATOM 862 O O . LEU A 1 113 ? 15.594 -7.719 -6.172 1 92.62 113 LEU A O 1
ATOM 866 N N . SER A 1 114 ? 15.836 -5.707 -7.082 1 95.44 114 SER A N 1
ATOM 867 C CA . SER A 1 114 ? 17.266 -5.637 -6.801 1 95.44 114 SER A CA 1
ATOM 868 C C . SER A 1 114 ? 17.547 -4.848 -5.527 1 95.44 114 SER A C 1
ATOM 870 O O . SER A 1 114 ? 16.719 -4.035 -5.105 1 95.44 114 SER A O 1
ATOM 872 N N . ASP A 1 115 ? 18.734 -5.121 -4.914 1 96.31 115 ASP A N 1
ATOM 873 C CA . ASP A 1 115 ? 19.172 -4.352 -3.756 1 96.31 115 ASP A CA 1
ATOM 874 C C . ASP A 1 115 ? 19.375 -2.881 -4.113 1 96.31 115 ASP A C 1
ATOM 876 O O . ASP A 1 115 ? 19.062 -1.995 -3.314 1 96.31 115 ASP A O 1
ATOM 880 N N . SER A 1 116 ? 19.859 -2.732 -5.332 1 96.81 116 SER A N 1
ATOM 881 C CA . SER A 1 116 ? 20.047 -1.355 -5.777 1 96.81 116 SER A CA 1
ATOM 882 C C . SER A 1 116 ? 18.719 -0.628 -5.922 1 96.81 116 SER A C 1
ATOM 884 O O . SER A 1 116 ? 18.625 0.567 -5.637 1 96.81 116 SER A O 1
ATOM 886 N N . GLY A 1 117 ? 17.703 -1.354 -6.434 1 96.94 117 GLY A N 1
ATOM 887 C CA . GLY A 1 117 ? 16.375 -0.759 -6.527 1 96.94 117 GLY A CA 1
ATOM 888 C C . GLY A 1 117 ? 15.781 -0.399 -5.176 1 96.94 117 GLY A C 1
ATOM 889 O O . GLY A 1 117 ? 15.172 0.659 -5.023 1 96.94 117 GLY A O 1
ATOM 890 N N . LYS A 1 118 ? 16 -1.249 -4.164 1 97.19 118 LYS A N 1
ATOM 891 C CA . LYS A 1 118 ? 15.531 -0.991 -2.805 1 97.19 118 LYS A CA 1
ATOM 892 C C . LYS A 1 118 ? 16.219 0.234 -2.209 1 97.19 118 LYS A C 1
ATOM 894 O O . LYS A 1 118 ? 15.57 1.078 -1.59 1 97.19 118 LYS A O 1
ATOM 899 N N . ALA A 1 119 ? 17.516 0.287 -2.398 1 97.06 119 ALA A N 1
ATOM 900 C CA . ALA A 1 119 ? 18.266 1.444 -1.915 1 97.06 119 ALA A CA 1
ATOM 901 C C . ALA A 1 119 ? 17.797 2.725 -2.602 1 97.06 119 ALA A C 1
ATOM 903 O O . ALA A 1 119 ? 17.656 3.766 -1.955 1 97.06 119 ALA A O 1
ATOM 904 N N . PHE A 1 120 ? 17.562 2.602 -3.895 1 96.94 120 PHE A N 1
ATOM 905 C CA . PHE A 1 120 ? 17.094 3.754 -4.648 1 96.94 120 PHE A CA 1
ATOM 906 C C . PHE A 1 120 ? 15.719 4.191 -4.156 1 96.94 120 PHE A C 1
ATOM 908 O O . PHE A 1 120 ? 15.43 5.387 -4.07 1 96.94 120 PHE A O 1
ATOM 915 N N . CYS A 1 121 ? 14.852 3.232 -3.832 1 95.88 121 CYS A N 1
ATOM 916 C CA . CYS A 1 121 ? 13.539 3.521 -3.273 1 95.88 121 CYS A CA 1
ATOM 917 C C . CYS A 1 121 ? 13.656 4.324 -1.984 1 95.88 121 CYS A C 1
ATOM 919 O O . CYS A 1 121 ? 12.938 5.309 -1.793 1 95.88 121 CYS A O 1
ATOM 921 N N . ILE A 1 122 ? 14.57 3.922 -1.147 1 95.06 122 ILE A N 1
ATOM 922 C CA . ILE A 1 122 ? 14.773 4.586 0.136 1 95.06 122 ILE A CA 1
ATOM 923 C C . ILE A 1 122 ? 15.242 6.02 -0.093 1 95.06 122 ILE A C 1
ATOM 925 O O . ILE A 1 122 ? 14.672 6.961 0.467 1 95.06 122 ILE A O 1
ATOM 929 N N . PHE A 1 123 ? 16.188 6.203 -0.97 1 95.12 123 PHE A N 1
ATOM 930 C CA . PHE A 1 123 ? 16.75 7.52 -1.231 1 95.12 123 PHE A CA 1
ATOM 931 C C . PHE A 1 123 ? 15.727 8.438 -1.868 1 95.12 123 PHE A C 1
ATOM 933 O O . PHE A 1 123 ? 15.57 9.594 -1.45 1 95.12 123 PHE A O 1
ATOM 940 N N . TYR A 1 124 ? 15.047 7.934 -2.867 1 95.12 124 TYR A N 1
ATOM 941 C CA . TYR A 1 124 ? 14.047 8.727 -3.572 1 95.12 124 TYR A CA 1
ATOM 942 C C . TYR A 1 124 ? 12.898 9.102 -2.643 1 95.12 124 TYR A C 1
ATOM 944 O O . TYR A 1 124 ? 12.445 10.25 -2.643 1 95.12 124 TYR A O 1
ATOM 952 N N . ALA A 1 125 ? 12.477 8.156 -1.836 1 92.81 125 ALA A N 1
ATOM 953 C CA . ALA A 1 125 ? 11.352 8.414 -0.94 1 92.81 125 ALA A CA 1
ATOM 954 C C . ALA A 1 125 ? 11.75 9.359 0.189 1 92.81 125 ALA A C 1
ATOM 956 O O . ALA A 1 125 ? 10.938 10.156 0.651 1 92.81 125 ALA A O 1
ATOM 957 N N . LEU A 1 126 ? 12.984 9.258 0.644 1 90.62 126 LEU A N 1
ATOM 958 C CA . LEU A 1 126 ? 13.477 10.109 1.721 1 90.62 126 LEU A CA 1
ATOM 959 C C . LEU A 1 126 ? 13.32 11.578 1.366 1 90.62 126 LEU A C 1
ATOM 961 O O . LEU A 1 126 ? 12.938 12.391 2.215 1 90.62 126 LEU A O 1
ATOM 965 N N . LEU A 1 127 ? 13.539 11.867 0.108 1 88.12 127 LEU A N 1
ATOM 966 C CA . LEU A 1 127 ? 13.453 13.25 -0.347 1 88.12 127 LEU A CA 1
ATOM 967 C C . LEU A 1 127 ? 12.094 13.539 -0.972 1 88.12 127 LEU A C 1
ATOM 969 O O . LEU A 1 127 ? 11.523 14.609 -0.77 1 88.12 127 LEU A O 1
ATOM 973 N N . GLY A 1 128 ? 11.625 12.609 -1.669 1 87.75 128 GLY A N 1
ATOM 974 C CA . GLY A 1 128 ? 10.43 12.805 -2.461 1 87.75 128 GLY A CA 1
ATOM 975 C C . GLY A 1 128 ? 9.164 12.906 -1.621 1 87.75 128 GLY A C 1
ATOM 976 O O . GLY A 1 128 ? 8.281 13.703 -1.916 1 87.75 128 GLY A O 1
ATOM 977 N N . VAL A 1 129 ? 9.023 12.117 -0.583 1 86.75 129 VAL A N 1
ATOM 978 C CA . VAL A 1 129 ? 7.797 12.047 0.208 1 86.75 129 VAL A CA 1
ATOM 979 C C . VAL A 1 129 ? 7.578 13.367 0.943 1 86.75 129 VAL A C 1
ATOM 981 O O . VAL A 1 129 ? 6.523 13.992 0.808 1 86.75 129 VAL A O 1
ATOM 984 N N . PRO A 1 130 ? 8.586 13.891 1.723 1 82.19 130 PRO A N 1
ATOM 985 C CA . PRO A 1 130 ? 8.375 15.188 2.369 1 82.19 130 PRO A CA 1
ATOM 986 C C . PRO A 1 130 ? 8.109 16.312 1.367 1 82.19 130 PRO A C 1
ATOM 988 O O . PRO A 1 130 ? 7.289 17.203 1.63 1 82.19 130 PRO A O 1
ATOM 991 N N . PHE A 1 131 ? 8.797 16.203 0.307 1 80.62 131 PHE A N 1
ATOM 992 C CA . PHE A 1 131 ? 8.586 17.234 -0.713 1 80.62 131 PHE A CA 1
ATOM 993 C C . PHE A 1 131 ? 7.148 17.188 -1.227 1 80.62 131 PHE A C 1
ATOM 995 O O . PHE A 1 131 ? 6.5 18.234 -1.348 1 80.62 131 PHE A O 1
ATOM 1002 N N . THR A 1 132 ? 6.723 16.047 -1.574 1 82.31 132 THR A N 1
ATOM 1003 C CA . THR A 1 132 ? 5.367 15.891 -2.092 1 82.31 132 THR A CA 1
ATOM 1004 C C . THR A 1 132 ? 4.336 16.281 -1.04 1 82.31 132 THR A C 1
ATOM 1006 O O . THR A 1 132 ? 3.326 16.922 -1.362 1 82.31 132 THR A O 1
ATOM 1009 N N . MET A 1 133 ? 4.602 15.961 0.195 1 78.44 133 MET A N 1
ATOM 1010 C CA . MET A 1 133 ? 3.695 16.328 1.278 1 78.44 133 MET A CA 1
ATOM 1011 C C . MET A 1 133 ? 3.594 17.859 1.403 1 78.44 133 MET A C 1
ATOM 1013 O O . MET A 1 133 ? 2.51 18.391 1.632 1 78.44 133 MET A O 1
ATOM 1017 N N . LEU A 1 134 ? 4.707 18.484 1.284 1 75.81 134 LEU A N 1
ATOM 1018 C CA . LEU A 1 134 ? 4.727 19.938 1.36 1 75.81 134 LEU A CA 1
ATOM 1019 C C . LEU A 1 134 ? 3.941 20.547 0.207 1 75.81 134 LEU A C 1
ATOM 1021 O O . LEU A 1 134 ? 3.162 21.484 0.411 1 75.81 134 LEU A O 1
ATOM 1025 N N . VAL A 1 135 ? 4.199 20.016 -0.902 1 75.38 135 VAL A N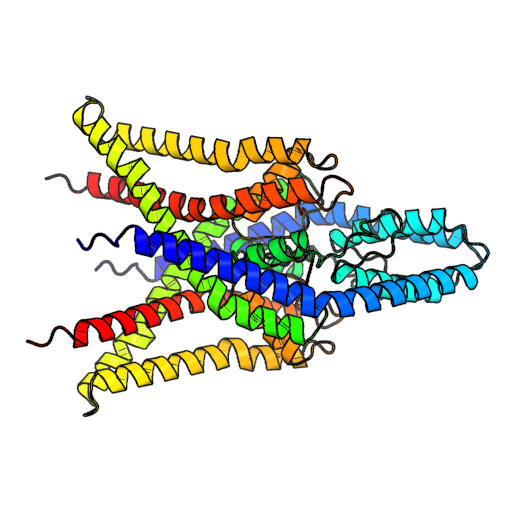 1
ATOM 1026 C CA . VAL A 1 135 ? 3.514 20.531 -2.082 1 75.38 135 VAL A CA 1
ATOM 1027 C C . VAL A 1 135 ? 2.012 20.297 -1.949 1 75.38 135 VAL A C 1
ATOM 1029 O O . VAL A 1 135 ? 1.208 21.172 -2.252 1 75.38 135 VAL A O 1
ATOM 1032 N N . LEU A 1 136 ? 1.679 19.141 -1.497 1 74.69 136 LEU A N 1
ATOM 1033 C CA . LEU A 1 136 ? 0.267 18.812 -1.349 1 74.69 136 LEU A CA 1
ATOM 1034 C C . LEU A 1 136 ? -0.393 19.688 -0.29 1 74.69 136 LEU A C 1
ATOM 1036 O O . LEU A 1 136 ? -1.515 20.156 -0.481 1 74.69 136 LEU A O 1
ATOM 1040 N N . THR A 1 137 ? 0.268 19.891 0.771 1 71.56 137 THR A N 1
ATOM 1041 C CA . THR A 1 137 ? -0.251 20.766 1.815 1 71.56 137 THR A CA 1
ATOM 1042 C C . THR A 1 137 ? -0.462 22.188 1.281 1 71.56 137 THR A C 1
ATOM 1044 O O . THR A 1 137 ? -1.496 22.797 1.538 1 71.56 137 THR A O 1
ATOM 1047 N N . ALA A 1 138 ? 0.568 22.688 0.597 1 71.75 138 ALA A N 1
ATOM 1048 C CA . ALA A 1 138 ? 0.476 24.016 0.018 1 71.75 138 ALA A CA 1
ATOM 1049 C C . ALA A 1 138 ? -0.688 24.109 -0.965 1 71.75 138 ALA A C 1
ATOM 1051 O O . ALA A 1 138 ? -1.4 25.125 -1 1 71.75 138 ALA A O 1
ATOM 1052 N N . THR A 1 139 ? -0.874 23.156 -1.746 1 71.56 139 THR A N 1
ATOM 1053 C CA . THR A 1 139 ? -1.945 23.125 -2.734 1 71.56 139 THR A CA 1
ATOM 1054 C C . THR A 1 139 ? -3.311 23.094 -2.051 1 71.56 139 THR A C 1
ATOM 1056 O O . THR A 1 139 ? -4.238 23.781 -2.473 1 71.56 139 THR A O 1
ATOM 1059 N N . VAL A 1 140 ? -3.416 22.297 -1.022 1 68.5 140 VAL A N 1
ATOM 1060 C CA . VAL A 1 140 ? -4.672 22.188 -0.285 1 68.5 140 VAL A CA 1
ATOM 1061 C C . VAL A 1 140 ? -5.008 23.547 0.349 1 68.5 140 VAL A C 1
ATOM 1063 O O . VAL A 1 140 ? -6.168 23.969 0.335 1 68.5 140 VAL A O 1
ATOM 1066 N N . GLN A 1 141 ? -4.047 24.156 0.876 1 68.81 141 GLN A N 1
ATOM 1067 C CA . GLN A 1 141 ? -4.25 25.453 1.502 1 68.81 141 GLN A CA 1
ATOM 1068 C C . GLN A 1 141 ? -4.703 26.5 0.478 1 68.81 141 GLN A C 1
ATOM 1070 O O . GLN A 1 141 ? -5.59 27.312 0.759 1 68.81 141 GLN A O 1
ATOM 1075 N N . ARG A 1 142 ? -4.168 26.484 -0.673 1 69 142 ARG A N 1
ATOM 1076 C CA . ARG A 1 142 ? -4.543 27.422 -1.73 1 69 142 ARG A CA 1
ATOM 1077 C C . ARG A 1 142 ? -5.969 27.156 -2.203 1 69 142 ARG A C 1
ATOM 1079 O O . ARG A 1 142 ? -6.738 28.094 -2.414 1 69 142 ARG A O 1
ATOM 1086 N N . LEU A 1 143 ? -6.301 25.906 -2.352 1 68.06 143 LEU A N 1
ATOM 1087 C CA . LEU A 1 143 ? -7.645 25.547 -2.795 1 68.06 143 LEU A CA 1
ATOM 1088 C C . LEU A 1 143 ? -8.68 25.922 -1.742 1 68.06 143 LEU A C 1
ATOM 1090 O O . LEU A 1 143 ? -9.789 26.344 -2.08 1 68.06 143 LEU A O 1
ATOM 1094 N N . ALA A 1 144 ? -8.305 25.719 -0.517 1 63.81 144 ALA A N 1
ATOM 1095 C CA . ALA A 1 144 ? -9.188 26.094 0.585 1 63.81 144 ALA A CA 1
ATOM 1096 C C . ALA A 1 144 ? -9.453 27.594 0.585 1 63.81 144 ALA A C 1
ATOM 1098 O O . ALA A 1 144 ? -10.578 28.031 0.835 1 63.81 144 ALA A O 1
ATOM 1099 N N . GLN A 1 145 ? -8.461 28.297 0.329 1 64.5 145 GLN A N 1
ATOM 1100 C CA . GLN A 1 145 ? -8.609 29.734 0.274 1 64.5 145 GLN A CA 1
ATOM 1101 C C . GLN A 1 145 ? -9.5 30.156 -0.89 1 64.5 145 GLN A C 1
ATOM 1103 O O . GLN A 1 145 ? -10.297 31.094 -0.765 1 64.5 145 GLN A O 1
ATOM 1108 N N . LEU A 1 146 ? -9.406 29.438 -1.981 1 64.12 146 LEU A N 1
ATOM 1109 C CA . LEU A 1 146 ? -10.172 29.781 -3.178 1 64.12 146 LEU A CA 1
ATOM 1110 C C . LEU A 1 146 ? -11.633 29.391 -3.01 1 64.12 146 LEU A C 1
ATOM 1112 O O . LEU A 1 146 ? -12.523 30.094 -3.48 1 64.12 146 LEU A O 1
ATOM 1116 N N . LEU A 1 147 ? -11.844 28.266 -2.334 1 64.5 147 LEU A N 1
ATOM 1117 C CA . LEU A 1 147 ? -13.195 27.719 -2.295 1 64.5 147 LEU A CA 1
ATOM 1118 C C . LEU A 1 147 ? -13.945 28.203 -1.06 1 64.5 147 LEU A C 1
ATOM 1120 O O . LEU A 1 147 ? -15.172 28.234 -1.045 1 64.5 147 LEU A O 1
ATOM 1124 N N . THR A 1 148 ? -13.297 28.391 0.025 1 60.66 148 THR A N 1
ATOM 1125 C CA . THR A 1 148 ? -13.984 28.781 1.248 1 60.66 148 THR A CA 1
ATOM 1126 C C . THR A 1 148 ? -14.031 30.297 1.377 1 60.66 148 THR A C 1
ATOM 1128 O O . THR A 1 148 ? -15.07 30.875 1.726 1 60.66 148 THR A O 1
ATOM 1131 N N . HIS A 1 149 ? -12.945 30.969 1.294 1 57.09 149 HIS A N 1
ATOM 1132 C CA . HIS A 1 149 ? -12.906 32.406 1.58 1 57.09 149 HIS A CA 1
ATOM 1133 C C . HIS A 1 149 ? -13.727 33.188 0.562 1 57.09 149 HIS A C 1
ATOM 1135 O O . HIS A 1 149 ? -14.5 34.062 0.932 1 57.09 149 HIS A O 1
ATOM 1141 N N . ARG A 1 150 ? -13.68 32.75 -0.659 1 55.97 150 ARG A N 1
ATOM 1142 C CA . ARG A 1 150 ? -14.281 33.594 -1.678 1 55.97 150 ARG A CA 1
ATOM 1143 C C . ARG A 1 150 ? -15.805 33.469 -1.653 1 55.97 150 ARG A C 1
ATOM 1145 O O . ARG A 1 150 ? -16.516 34.5 -1.646 1 55.97 150 ARG A O 1
ATOM 1152 N N . PRO A 1 151 ? -16.203 32.188 -1.635 1 55.69 151 PRO A N 1
ATOM 1153 C CA . PRO A 1 151 ? -17.672 32.156 -1.694 1 55.69 151 PRO A CA 1
ATOM 1154 C C . PRO A 1 151 ? -18.328 32.656 -0.407 1 55.69 151 PRO A C 1
ATOM 1156 O O . PRO A 1 151 ? -19.406 33.25 -0.449 1 55.69 151 PRO A O 1
ATOM 1159 N N . LEU A 1 152 ? -17.672 32.312 0.717 1 55.47 152 LEU A N 1
ATOM 1160 C CA . LEU A 1 152 ? -18.297 32.75 1.964 1 55.47 152 LEU A CA 1
ATOM 1161 C C . LEU A 1 152 ? -18.375 34.25 2.043 1 55.47 152 LEU A C 1
ATOM 1163 O O . LEU A 1 152 ? -19.391 34.812 2.496 1 55.47 152 LEU A O 1
ATOM 1167 N N . VAL A 1 153 ? -17.281 34.875 1.714 1 54.62 153 VAL A N 1
ATOM 1168 C CA . VAL A 1 153 ? -17.328 36.344 1.729 1 54.62 153 VAL A CA 1
ATOM 1169 C C . VAL A 1 153 ? -18.406 36.844 0.762 1 54.62 153 VAL A C 1
ATOM 1171 O O . VAL A 1 153 ? -19.125 37.781 1.062 1 54.62 153 VAL A O 1
ATOM 1174 N N . TYR A 1 154 ? -18.484 36.062 -0.296 1 53.19 154 TYR A N 1
ATOM 1175 C CA . TYR A 1 154 ? -19.469 36.5 -1.286 1 53.19 154 TYR A CA 1
ATOM 1176 C C . TYR A 1 154 ? -20.891 36.281 -0.774 1 53.19 154 TYR A C 1
ATOM 1178 O O . TYR A 1 154 ? -21.75 37.156 -0.943 1 53.19 154 TYR A O 1
ATOM 1186 N N . LEU A 1 155 ? -21.031 35.156 -0.164 1 55.31 155 LEU A N 1
ATOM 1187 C CA . LEU A 1 155 ? -22.375 34.875 0.312 1 55.31 155 LEU A CA 1
ATOM 1188 C C . LEU A 1 155 ? -22.703 35.75 1.532 1 55.31 155 LEU A C 1
ATOM 1190 O O . LEU A 1 155 ? -23.875 36.031 1.803 1 55.31 155 LEU A O 1
ATOM 1194 N N . GLN A 1 156 ? -21.703 35.906 2.449 1 54.59 156 GLN A N 1
ATOM 1195 C CA . GLN A 1 156 ? -21.969 36.781 3.58 1 54.59 156 GLN A CA 1
ATOM 1196 C C . GLN A 1 156 ? -22.484 38.156 3.111 1 54.59 156 GLN A C 1
ATOM 1198 O O . GLN A 1 156 ? -23.312 38.781 3.785 1 54.59 156 GLN A O 1
ATOM 1203 N N . LEU A 1 157 ? -21.875 38.531 2.09 1 51.53 157 LEU A N 1
ATOM 1204 C CA . LEU A 1 157 ? -22.281 39.875 1.672 1 51.53 157 LEU A CA 1
ATOM 1205 C C . LEU A 1 157 ? -23.719 39.875 1.145 1 51.53 157 LEU A C 1
ATOM 1207 O O . LEU A 1 157 ? -24.375 40.906 1.112 1 51.53 157 LEU A O 1
ATOM 1211 N N . ARG A 1 158 ? -24 38.719 0.648 1 52.88 158 ARG A N 1
ATOM 1212 C CA . ARG A 1 158 ? -25.297 38.875 0.001 1 52.88 158 ARG A CA 1
ATOM 1213 C C . ARG A 1 158 ? -26.406 38.219 0.811 1 52.88 158 ARG A C 1
ATOM 1215 O O . ARG A 1 158 ? -27.594 38.5 0.602 1 52.88 158 ARG A O 1
ATOM 1222 N N . SER A 1 159 ? -26.234 36.906 1.206 1 52.47 159 SER A N 1
ATOM 1223 C CA . SER A 1 159 ? -27.453 36.188 1.548 1 52.47 159 SER A CA 1
ATOM 1224 C C . SER A 1 159 ? -27.891 36.5 2.98 1 52.47 159 SER A C 1
ATOM 1226 O O . SER A 1 159 ? -27.047 36.812 3.832 1 52.47 159 SER A O 1
ATOM 1228 N N . ALA A 1 160 ? -29.047 37 3.16 1 55.12 160 ALA A N 1
ATOM 1229 C CA . ALA A 1 160 ? -29.844 37.125 4.383 1 55.12 160 ALA A CA 1
ATOM 1230 C C . ALA A 1 160 ? -29.719 35.875 5.246 1 55.12 160 ALA A C 1
ATOM 1232 O O . ALA A 1 160 ? -30.297 35.812 6.328 1 55.12 160 ALA A O 1
ATOM 1233 N N . TYR A 1 161 ? -29.312 34.875 4.707 1 56.12 161 TYR A N 1
ATOM 1234 C CA . TYR A 1 161 ? -29.344 33.656 5.473 1 56.12 161 TYR A CA 1
ATOM 1235 C C . TYR A 1 161 ? -28.234 33.625 6.52 1 56.12 161 TYR A C 1
ATOM 1237 O O . TYR A 1 161 ? -27.203 34.312 6.367 1 56.12 161 TYR A O 1
ATOM 1245 N N . SER A 1 162 ? -28.578 33.156 7.73 1 63.31 162 SER A N 1
ATOM 1246 C CA . SER A 1 162 ? -27.641 33.094 8.859 1 63.31 162 SER A CA 1
ATOM 1247 C C . SER A 1 162 ? -26.297 32.531 8.445 1 63.31 162 SER A C 1
ATOM 1249 O O . SER A 1 162 ? -26.219 31.734 7.508 1 63.31 162 SER A O 1
ATOM 1251 N N . HIS A 1 163 ? -25.344 33.219 8.773 1 64.94 163 HIS A N 1
ATOM 1252 C CA . HIS A 1 163 ? -23.953 32.875 8.477 1 64.94 163 HIS A CA 1
ATOM 1253 C C . HIS A 1 163 ? -23.688 31.391 8.703 1 64.94 163 HIS A C 1
ATOM 1255 O O . HIS A 1 163 ? -22.984 30.766 7.918 1 64.94 163 HIS A O 1
ATOM 1261 N N . ARG A 1 164 ? -24.438 30.906 9.617 1 65.38 164 ARG A N 1
ATOM 1262 C CA . ARG A 1 164 ? -24.25 29.5 9.953 1 65.38 164 ARG A CA 1
ATOM 1263 C C . ARG A 1 164 ? -24.875 28.594 8.898 1 65.38 164 ARG A C 1
ATOM 1265 O O . ARG A 1 164 ? -24.281 27.594 8.508 1 65.38 164 ARG A O 1
ATOM 1272 N N . ALA A 1 165 ? -25.969 28.953 8.523 1 70.5 165 ALA A N 1
ATOM 1273 C CA . ALA A 1 165 ? -26.672 28.156 7.535 1 70.5 165 ALA A CA 1
ATOM 1274 C C . ALA A 1 165 ? -25.953 28.172 6.195 1 70.5 165 ALA A C 1
ATOM 1276 O O . ALA A 1 165 ? -25.875 27.156 5.504 1 70.5 165 ALA A O 1
ATOM 1277 N N . LEU A 1 166 ? -25.406 29.281 5.891 1 69.25 166 LEU A N 1
ATOM 1278 C CA . LEU A 1 166 ? -24.672 29.406 4.629 1 69.25 166 LEU A CA 1
ATOM 1279 C C . LEU A 1 166 ? -23.375 28.609 4.664 1 69.25 166 LEU A C 1
ATOM 1281 O O . LEU A 1 166 ? -23 27.984 3.672 1 69.25 166 LEU A O 1
ATOM 1285 N N . ALA A 1 167 ? -22.812 28.625 5.855 1 66.06 167 ALA A N 1
ATOM 1286 C CA . ALA A 1 167 ? -21.578 27.875 6.012 1 66.06 167 ALA A CA 1
ATOM 1287 C C . ALA A 1 167 ? -21.828 26.375 5.914 1 66.06 167 ALA A C 1
ATOM 1289 O O . ALA A 1 167 ? -21.062 25.641 5.297 1 66.06 167 ALA A O 1
ATOM 1290 N N . ARG A 1 168 ? -22.922 26.016 6.496 1 74.19 168 ARG A N 1
ATOM 1291 C CA . ARG A 1 168 ? -23.281 24.609 6.441 1 74.19 168 ARG A CA 1
ATOM 1292 C C . ARG A 1 168 ? -23.625 24.188 5.016 1 74.19 168 ARG A C 1
ATOM 1294 O O . ARG A 1 168 ? -23.219 23.109 4.566 1 74.19 168 ARG A O 1
ATOM 1301 N N . ALA A 1 169 ? -24.328 25.016 4.391 1 75.31 169 ALA A N 1
ATOM 1302 C CA . ALA A 1 169 ? -24.688 24.719 3.01 1 75.31 169 ALA A CA 1
ATOM 1303 C C . ALA A 1 169 ? -23.453 24.656 2.115 1 75.31 169 ALA A C 1
ATOM 1305 O O . ALA A 1 169 ? -23.359 23.781 1.252 1 75.31 169 ALA A O 1
ATOM 1306 N N . HIS A 1 170 ? -22.609 25.578 2.316 1 71.19 170 HIS A N 1
ATOM 1307 C CA . HIS A 1 170 ? -21.375 25.594 1.541 1 71.19 170 HIS A CA 1
ATOM 1308 C C . HIS A 1 170 ? -20.531 24.344 1.814 1 71.19 170 HIS A C 1
ATOM 1310 O O . HIS A 1 170 ? -19.984 23.75 0.889 1 71.19 170 HIS A O 1
ATOM 1316 N N . PHE A 1 171 ? -20.484 23.906 3.074 1 71.44 171 PHE A N 1
ATOM 1317 C CA . PHE A 1 171 ? -19.734 22.703 3.443 1 71.44 171 PHE A CA 1
ATOM 1318 C C . PHE A 1 171 ? -20.344 21.469 2.775 1 71.44 171 PHE A C 1
ATOM 1320 O O . PHE A 1 171 ? -19.625 20.641 2.238 1 71.44 171 PHE A O 1
ATOM 1327 N N . LEU A 1 172 ? -21.609 21.469 2.811 1 79.31 172 LEU A N 1
ATOM 1328 C CA . LEU A 1 172 ? -22.297 20.328 2.225 1 79.31 172 LEU A CA 1
ATOM 1329 C C . LEU A 1 172 ? -22.109 20.297 0.711 1 79.31 172 LEU A C 1
ATOM 1331 O O . LEU A 1 172 ? -21.953 19.234 0.12 1 79.31 172 LEU A O 1
ATOM 1335 N N . LEU A 1 173 ? -22.109 21.422 0.149 1 77.5 173 LEU A N 1
ATOM 1336 C CA . LEU A 1 173 ? -21.906 21.5 -1.293 1 77.5 173 LEU A CA 1
ATOM 1337 C C . LEU A 1 173 ? -20.5 21.094 -1.673 1 77.5 173 LEU A C 1
ATOM 1339 O O . LEU A 1 173 ? -20.297 20.375 -2.66 1 77.5 173 LEU A O 1
ATOM 1343 N N . LEU A 1 174 ? -19.562 21.5 -0.886 1 74.44 174 LEU A N 1
ATOM 1344 C CA . LEU A 1 174 ? -18.172 21.141 -1.143 1 74.44 174 LEU A CA 1
ATOM 1345 C C . LEU A 1 174 ? -17.969 19.641 -0.951 1 74.44 174 LEU A C 1
ATOM 1347 O O . LEU A 1 174 ? -17.266 19 -1.734 1 74.44 174 LEU A O 1
ATOM 1351 N N . LEU A 1 175 ? -18.562 19.109 0.078 1 77.31 175 LEU A N 1
ATOM 1352 C CA . LEU A 1 175 ? -18.469 17.688 0.333 1 77.31 175 LEU A CA 1
ATOM 1353 C C . LEU A 1 175 ? -19.047 16.891 -0.827 1 77.31 175 LEU A C 1
ATOM 1355 O O . LEU A 1 175 ? -18.453 15.898 -1.27 1 77.31 175 LEU A O 1
ATOM 1359 N N . LEU A 1 176 ? -20.141 17.328 -1.318 1 83.94 176 LEU A N 1
ATOM 1360 C CA . LEU A 1 176 ? -20.781 16.672 -2.439 1 83.94 176 LEU A CA 1
ATOM 1361 C C . LEU A 1 176 ? -19.938 16.781 -3.703 1 83.94 176 LEU A C 1
ATOM 1363 O O . LEU A 1 176 ? -19.812 15.812 -4.461 1 83.94 176 LEU A O 1
ATOM 1367 N N . ALA A 1 177 ? -19.375 17.906 -3.885 1 78.12 177 ALA A N 1
ATOM 1368 C CA . ALA A 1 177 ? -18.531 18.109 -5.051 1 78.12 177 ALA A CA 1
ATOM 1369 C C . ALA A 1 177 ? -17.297 17.203 -5.012 1 78.12 177 ALA A C 1
ATOM 1371 O O . ALA A 1 177 ? -16.922 16.625 -6.027 1 78.12 177 ALA A O 1
ATOM 1372 N N . VAL A 1 178 ? -16.734 17.078 -3.836 1 76.69 178 VAL A N 1
ATOM 1373 C CA . VAL A 1 178 ? -15.57 16.203 -3.678 1 76.69 178 VAL A CA 1
ATOM 1374 C C . VAL A 1 178 ? -15.969 14.75 -3.904 1 76.69 178 VAL A C 1
ATOM 1376 O O . VAL A 1 178 ? -15.266 14.008 -4.59 1 76.69 178 VAL A O 1
ATOM 1379 N N . LEU A 1 179 ? -17.078 14.367 -3.342 1 84.25 179 LEU A N 1
ATOM 1380 C CA . LEU A 1 179 ? -17.578 13 -3.496 1 84.25 179 LEU A CA 1
ATOM 1381 C C . LEU A 1 179 ? -17.812 12.672 -4.969 1 84.25 179 LEU A C 1
ATOM 1383 O O . LEU A 1 179 ? -17.406 11.602 -5.441 1 84.25 179 LEU A O 1
ATOM 1387 N N . VAL A 1 180 ? -18.375 13.578 -5.656 1 86.25 180 VAL A N 1
ATOM 1388 C CA . VAL A 1 180 ? -18.719 13.344 -7.055 1 86.25 180 VAL A CA 1
ATOM 1389 C C . VAL A 1 180 ? -17.453 13.406 -7.91 1 86.25 180 VAL A C 1
ATOM 1391 O O . VAL A 1 180 ? -17.172 12.492 -8.695 1 86.25 180 VAL A O 1
ATOM 1394 N N . ALA A 1 181 ? -16.641 14.344 -7.707 1 81.88 181 ALA A N 1
ATOM 1395 C CA . ALA A 1 181 ? -15.5 14.602 -8.578 1 81.88 181 ALA A CA 1
ATOM 1396 C C . ALA A 1 181 ? -14.375 13.609 -8.305 1 81.88 181 ALA A C 1
ATOM 1398 O O . ALA A 1 181 ? -13.648 13.219 -9.227 1 81.88 181 ALA A O 1
ATOM 1399 N N . PHE A 1 182 ? -14.359 13.094 -7.035 1 83.62 182 PHE A N 1
ATOM 1400 C CA . PHE A 1 182 ? -13.164 12.32 -6.723 1 83.62 182 PHE A CA 1
ATOM 1401 C C . PHE A 1 182 ? -13.523 10.867 -6.438 1 83.62 182 PHE A C 1
ATOM 1403 O O . PHE A 1 182 ? -12.648 10 -6.414 1 83.62 182 PHE A O 1
ATOM 1410 N N . PHE A 1 183 ? -14.805 10.602 -6.273 1 88.56 183 PHE A N 1
ATOM 1411 C CA . PHE A 1 183 ? -15.148 9.227 -5.957 1 88.56 183 PHE A CA 1
ATOM 1412 C C . PHE A 1 183 ? -16.141 8.672 -6.969 1 88.56 183 PHE A C 1
ATOM 1414 O O . PHE A 1 183 ? -15.844 7.719 -7.691 1 88.56 183 PHE A O 1
ATOM 1421 N N . LEU A 1 184 ? -17.234 9.367 -7.188 1 91.75 184 LEU A N 1
ATOM 1422 C CA . LEU A 1 184 ? -18.312 8.797 -8 1 91.75 184 LEU A CA 1
ATOM 1423 C C . LEU A 1 184 ? -17.938 8.828 -9.484 1 91.75 184 LEU A C 1
ATOM 1425 O O . LEU A 1 184 ? -18.047 7.812 -10.172 1 91.75 184 LEU A O 1
ATOM 1429 N N . LEU A 1 185 ? -17.469 9.93 -9.977 1 90.5 185 LEU A N 1
ATOM 1430 C CA . LEU A 1 185 ? -17.141 10.047 -11.391 1 90.5 185 LEU A CA 1
ATOM 1431 C C . LEU A 1 185 ? -15.922 9.195 -11.742 1 90.5 185 LEU A C 1
ATOM 1433 O O . LEU A 1 185 ? -15.969 8.398 -12.68 1 90.5 185 LEU A O 1
ATOM 1437 N N . PRO A 1 186 ? -14.906 9.32 -10.969 1 89.5 186 PRO A N 1
ATOM 1438 C CA . PRO A 1 186 ? -13.773 8.453 -11.281 1 89.5 186 PRO A CA 1
ATOM 1439 C C . PRO A 1 186 ? -14.133 6.969 -11.195 1 89.5 186 PRO A C 1
ATOM 1441 O O . PRO A 1 186 ? -13.625 6.164 -11.984 1 89.5 186 PRO A O 1
ATOM 1444 N N . ALA A 1 187 ? -14.938 6.59 -10.211 1 93.06 187 ALA A N 1
ATOM 1445 C CA . ALA A 1 187 ? -15.359 5.199 -10.102 1 93.06 187 ALA A CA 1
ATOM 1446 C C . ALA A 1 187 ? -16.078 4.746 -11.367 1 93.06 187 ALA A C 1
ATOM 1448 O O . ALA A 1 187 ? -15.883 3.623 -11.836 1 93.06 187 ALA A O 1
ATOM 1449 N N . ALA A 1 188 ? -16.891 5.621 -11.922 1 93.5 188 ALA A N 1
ATOM 1450 C CA . ALA A 1 188 ? -17.594 5.312 -13.164 1 93.5 188 ALA A CA 1
ATOM 1451 C C . ALA A 1 188 ? -16.609 5.176 -14.328 1 93.5 188 ALA A C 1
ATOM 1453 O O . ALA A 1 188 ? -16.734 4.27 -15.148 1 93.5 188 ALA A O 1
ATOM 1454 N N . VAL A 1 189 ? -15.633 5.992 -14.375 1 89.69 189 VAL A N 1
ATOM 1455 C CA . VAL A 1 189 ? -14.633 5.965 -15.445 1 89.69 189 VAL A CA 1
ATOM 1456 C C . VAL A 1 189 ? -13.82 4.676 -15.352 1 89.69 189 VAL A C 1
ATOM 1458 O O . VAL A 1 189 ? -13.672 3.955 -16.344 1 89.69 189 VAL A O 1
ATOM 1461 N N . PHE A 1 190 ? -13.383 4.301 -14.141 1 90.69 190 PHE A N 1
ATOM 1462 C CA . PHE A 1 190 ? -12.539 3.123 -13.977 1 90.69 190 PHE A CA 1
ATOM 1463 C C . PHE A 1 190 ? -13.352 1.848 -14.188 1 90.69 190 PHE A C 1
ATOM 1465 O O . PHE A 1 190 ? -12.828 0.852 -14.688 1 90.69 190 PHE A O 1
ATOM 1472 N N . SER A 1 191 ? -14.625 1.903 -13.766 1 92.12 191 SER A N 1
ATOM 1473 C CA . SER A 1 191 ? -15.469 0.727 -13.977 1 92.12 191 SER A CA 1
ATOM 1474 C C . SER A 1 191 ? -15.711 0.482 -15.461 1 92.12 191 SER A C 1
ATOM 1476 O O . SER A 1 191 ? -15.914 -0.658 -15.883 1 92.12 191 SER A O 1
ATOM 1478 N N . THR A 1 192 ? -15.672 1.553 -16.281 1 89.62 192 THR A N 1
ATOM 1479 C CA . THR A 1 192 ? -15.867 1.426 -17.719 1 89.62 192 THR A CA 1
ATOM 1480 C C . THR A 1 192 ? -14.555 1.049 -18.406 1 89.62 192 THR A C 1
ATOM 1482 O O . THR A 1 192 ? -14.555 0.274 -19.359 1 89.62 192 THR A O 1
ATOM 1485 N N . LEU A 1 193 ? -13.406 1.565 -17.938 1 85.56 193 LEU A N 1
ATOM 1486 C CA . LEU A 1 193 ? -12.109 1.297 -18.547 1 85.56 193 LEU A CA 1
ATOM 1487 C C . LEU A 1 193 ? -11.633 -0.115 -18.219 1 85.56 193 LEU A C 1
ATOM 1489 O O . LEU A 1 193 ? -11.016 -0.779 -19.047 1 85.56 193 LEU A O 1
ATOM 1493 N N . GLU A 1 194 ? -11.875 -0.464 -16.938 1 87.06 194 GLU A N 1
ATOM 1494 C CA . GLU A 1 194 ? -11.484 -1.8 -16.5 1 87.06 194 GLU A CA 1
ATOM 1495 C C . GLU A 1 194 ? -12.656 -2.771 -16.578 1 87.06 194 GLU A C 1
ATOM 1497 O O . GLU A 1 194 ? -13.516 -2.783 -15.688 1 87.06 194 GLU A O 1
ATOM 1502 N N . GLU A 1 195 ? -12.711 -3.609 -17.422 1 85.44 195 GLU A N 1
ATOM 1503 C CA . GLU A 1 195 ? -13.859 -4.453 -17.75 1 85.44 195 GLU A CA 1
ATOM 1504 C C . GLU A 1 195 ? -14.164 -5.426 -16.625 1 85.44 195 GLU A C 1
ATOM 1506 O O . GLU A 1 195 ? -15.312 -5.844 -16.453 1 85.44 195 GLU A O 1
ATOM 1511 N N . THR A 1 196 ? -13.188 -5.695 -15.797 1 87.38 196 THR A N 1
ATOM 1512 C CA . THR A 1 196 ? -13.406 -6.703 -14.773 1 87.38 196 THR A CA 1
ATOM 1513 C C . THR A 1 196 ? -13.812 -6.055 -13.453 1 87.38 196 THR A C 1
ATOM 1515 O O . THR A 1 196 ? -14.117 -6.746 -12.477 1 87.38 196 THR A O 1
ATOM 1518 N N . TRP A 1 197 ? -13.836 -4.754 -13.445 1 91.5 197 TRP A N 1
ATOM 1519 C CA . TRP A 1 197 ? -14.172 -4.062 -12.203 1 91.5 197 TRP A CA 1
ATOM 1520 C C . TRP A 1 197 ? -15.656 -3.744 -12.141 1 91.5 197 TRP A C 1
ATOM 1522 O O . TRP A 1 197 ? -16.203 -3.117 -13.047 1 91.5 197 TRP A O 1
ATOM 1532 N N . SER A 1 198 ? -16.328 -4.156 -11.078 1 95.5 198 SER A N 1
ATOM 1533 C CA . SER A 1 198 ? -17.656 -3.615 -10.781 1 95.5 198 SER A CA 1
ATOM 1534 C C . SER A 1 198 ? -17.562 -2.17 -10.305 1 95.5 198 SER A C 1
ATOM 1536 O O . SER A 1 198 ? -16.469 -1.665 -10.039 1 95.5 198 SER A O 1
ATOM 1538 N N . TYR A 1 199 ? -18.672 -1.507 -10.336 1 95.81 199 TYR A N 1
ATOM 1539 C CA . TYR A 1 199 ? -18.688 -0.135 -9.844 1 95.81 199 TYR A CA 1
ATOM 1540 C C . TYR A 1 199 ? -18.188 -0.073 -8.406 1 95.81 199 TYR A C 1
ATOM 1542 O O . TYR A 1 199 ? -17.438 0.837 -8.039 1 95.81 199 TYR A O 1
ATOM 1550 N N . LEU A 1 200 ? -18.594 -1.044 -7.582 1 96.12 200 LEU A N 1
ATOM 1551 C CA . LEU A 1 200 ? -18.109 -1.072 -6.207 1 96.12 200 LEU A CA 1
ATOM 1552 C C . LEU A 1 200 ? -16.594 -1.26 -6.16 1 96.12 200 LEU A C 1
ATOM 1554 O O . LEU A 1 200 ? -15.914 -0.625 -5.355 1 96.12 200 LEU A O 1
ATOM 1558 N N . ASP A 1 201 ? -16.094 -2.133 -7.012 1 95.56 201 ASP A N 1
ATOM 1559 C CA . ASP A 1 201 ? -14.648 -2.338 -7.086 1 95.56 201 ASP A CA 1
ATOM 1560 C C . ASP A 1 201 ? -13.93 -1.031 -7.398 1 95.56 201 ASP A C 1
ATOM 1562 O O . ASP A 1 201 ? -12.914 -0.71 -6.773 1 95.56 201 ASP A O 1
ATOM 1566 N N . ALA A 1 202 ? -14.516 -0.363 -8.367 1 94.19 202 ALA A N 1
ATOM 1567 C CA . ALA A 1 202 ? -13.914 0.898 -8.781 1 94.19 202 ALA A CA 1
ATOM 1568 C C . ALA A 1 202 ? -14 1.943 -7.676 1 94.19 202 ALA A C 1
ATOM 1570 O O . ALA A 1 202 ? -13.055 2.691 -7.438 1 94.19 202 ALA A O 1
ATOM 1571 N N . PHE A 1 203 ? -15.148 2.037 -7.055 1 94.44 203 PHE A N 1
ATOM 1572 C CA . PHE A 1 203 ? -15.312 2.967 -5.941 1 94.44 203 PHE A CA 1
ATOM 1573 C C . PHE A 1 203 ? -14.359 2.627 -4.805 1 94.44 203 PHE A C 1
ATOM 1575 O O . PHE A 1 203 ? -13.758 3.521 -4.207 1 94.44 203 PHE A O 1
ATOM 1582 N N . TYR A 1 204 ? -14.297 1.328 -4.5 1 94.75 204 TYR A N 1
ATOM 1583 C CA . TYR A 1 204 ? -13.367 0.823 -3.496 1 94.75 204 TYR A CA 1
ATOM 1584 C C . TYR A 1 204 ? -11.93 1.212 -3.834 1 94.75 204 TYR A C 1
ATOM 1586 O O . TYR A 1 204 ? -11.195 1.708 -2.977 1 94.75 204 TYR A O 1
ATOM 1594 N N . PHE A 1 205 ? -11.562 1.07 -5.043 1 93.06 205 PHE A N 1
ATOM 1595 C CA . PHE A 1 205 ? -10.234 1.437 -5.52 1 93.06 205 PHE A CA 1
ATOM 1596 C C . PHE A 1 205 ? -9.969 2.922 -5.309 1 93.06 205 PHE A C 1
ATOM 1598 O O . PHE A 1 205 ? -8.922 3.305 -4.785 1 93.06 205 PHE A O 1
ATOM 1605 N N . CYS A 1 206 ? -10.906 3.707 -5.738 1 90.75 206 CYS A N 1
ATOM 1606 C CA . CYS A 1 206 ? -10.758 5.152 -5.609 1 90.75 206 CYS A CA 1
ATOM 1607 C C . CYS A 1 206 ? -10.625 5.559 -4.148 1 90.75 206 CYS A C 1
ATOM 1609 O O . CYS A 1 206 ? -9.766 6.375 -3.797 1 90.75 206 CYS A O 1
ATOM 1611 N N . PHE A 1 207 ? -11.43 4.988 -3.309 1 90.38 207 PHE A N 1
ATOM 1612 C CA . PHE A 1 207 ? -11.43 5.328 -1.89 1 90.38 207 PHE A CA 1
ATOM 1613 C C . PHE A 1 207 ? -10.109 4.93 -1.237 1 90.38 207 PHE A C 1
ATOM 1615 O O . PHE A 1 207 ? -9.484 5.738 -0.553 1 90.38 207 PHE A O 1
ATOM 1622 N N . ILE A 1 208 ? -9.656 3.711 -1.456 1 92.31 208 ILE A N 1
ATOM 1623 C CA . ILE A 1 208 ? -8.438 3.166 -0.87 1 92.31 208 ILE A CA 1
ATOM 1624 C C . ILE A 1 208 ? -7.227 3.949 -1.377 1 92.31 208 ILE A C 1
ATOM 1626 O O . ILE A 1 208 ? -6.293 4.227 -0.617 1 92.31 208 ILE A O 1
ATOM 1630 N N . SER A 1 209 ? -7.27 4.34 -2.615 1 89.88 209 SER A N 1
ATOM 1631 C CA . SER A 1 209 ? -6.156 5.066 -3.215 1 89.88 209 SER A CA 1
ATOM 1632 C C . SER A 1 209 ? -6.109 6.508 -2.721 1 89.88 209 SER A C 1
ATOM 1634 O O . SER A 1 209 ? -5.035 7.023 -2.393 1 89.88 209 SER A O 1
ATOM 1636 N N . LEU A 1 210 ? -7.246 7.133 -2.582 1 86.88 210 LEU A N 1
ATOM 1637 C CA . LEU A 1 210 ? -7.277 8.539 -2.186 1 86.88 210 LEU A CA 1
ATOM 1638 C C . LEU A 1 210 ? -6.984 8.688 -0.696 1 86.88 210 LEU A C 1
ATOM 1640 O O . LEU A 1 210 ? -6.477 9.719 -0.26 1 86.88 210 LEU A O 1
ATOM 1644 N N . CYS A 1 211 ? -7.273 7.664 0.081 1 85.94 211 CYS A N 1
ATOM 1645 C CA . CYS A 1 211 ? -6.914 7.672 1.494 1 85.94 211 CYS A CA 1
ATOM 1646 C C . CYS A 1 211 ? -5.461 7.262 1.691 1 85.94 211 CYS A C 1
ATOM 1648 O O . CYS A 1 211 ? -5.012 7.078 2.824 1 85.94 211 CYS A O 1
ATOM 1650 N N . THR A 1 212 ? -4.695 7.059 0.589 1 86.38 212 THR A N 1
ATOM 1651 C CA . THR A 1 212 ? -3.279 6.707 0.534 1 86.38 212 THR A CA 1
ATOM 1652 C C . THR A 1 212 ? -3.025 5.367 1.22 1 86.38 212 THR A C 1
ATOM 1654 O O . THR A 1 212 ? -1.926 5.117 1.717 1 86.38 212 THR A O 1
ATOM 1657 N N . ILE A 1 213 ? -4.094 4.562 1.383 1 89.25 213 ILE A N 1
ATOM 1658 C CA . ILE A 1 213 ? -3.947 3.221 1.931 1 89.25 213 ILE A CA 1
ATOM 1659 C C . ILE A 1 213 ? -3.201 2.334 0.935 1 89.25 213 ILE A C 1
ATOM 1661 O O . ILE A 1 213 ? -2.191 1.718 1.278 1 89.25 213 ILE A O 1
ATOM 1665 N N . GLY A 1 214 ? -3.609 2.297 -0.363 1 90.31 214 GLY A N 1
ATOM 1666 C CA . GLY A 1 214 ? -2.934 1.58 -1.434 1 90.31 214 GLY A CA 1
ATOM 1667 C C . GLY A 1 214 ? -2.795 0.094 -1.163 1 90.31 214 GLY A C 1
ATOM 1668 O O . GLY A 1 214 ? -1.681 -0.415 -1.024 1 90.31 214 GLY A O 1
ATOM 1669 N N . LEU A 1 215 ? -3.805 -0.683 -1.271 1 92.5 215 LEU A N 1
ATOM 1670 C CA . LEU A 1 215 ? -3.766 -2.117 -1.01 1 92.5 215 LEU A CA 1
ATOM 1671 C C . LEU A 1 215 ? -3.209 -2.873 -2.213 1 92.5 215 LEU A C 1
ATOM 1673 O O . LEU A 1 215 ? -2.701 -3.988 -2.07 1 92.5 215 LEU A O 1
ATOM 1677 N N . GLY A 1 216 ? -3.375 -2.359 -3.398 1 89.69 216 GLY A N 1
ATOM 1678 C CA . GLY A 1 216 ? -2.744 -2.924 -4.582 1 89.69 216 GLY A CA 1
ATOM 1679 C C . GLY A 1 216 ? -3.537 -4.062 -5.191 1 89.69 216 GLY A C 1
ATOM 1680 O O . GLY A 1 216 ? -3.096 -4.684 -6.16 1 89.69 216 GLY A O 1
ATOM 1681 N N . ASP A 1 217 ? -4.734 -4.434 -4.629 1 90 217 ASP A N 1
ATOM 1682 C CA . ASP A 1 217 ? -5.566 -5.484 -5.207 1 90 217 ASP A CA 1
ATOM 1683 C C . ASP A 1 217 ? -6.199 -5.023 -6.516 1 90 217 ASP A C 1
ATOM 1685 O O . ASP A 1 217 ? -6.484 -5.84 -7.395 1 90 217 ASP A O 1
ATOM 1689 N N . TYR A 1 218 ? -6.406 -3.736 -6.617 1 88.5 218 TYR A N 1
ATOM 1690 C CA . TYR A 1 218 ? -6.859 -3.119 -7.859 1 88.5 218 TYR A CA 1
ATOM 1691 C C . TYR A 1 218 ? -5.867 -2.062 -8.336 1 88.5 218 TYR A C 1
ATOM 1693 O O . TYR A 1 218 ? -5.582 -1.102 -7.613 1 88.5 218 TYR A O 1
ATOM 1701 N N . VAL A 1 219 ? -5.227 -2.344 -9.422 1 84.81 219 VAL A N 1
ATOM 1702 C CA . VAL A 1 219 ? -4.277 -1.408 -10.023 1 84.81 219 VAL A CA 1
ATOM 1703 C C . VAL A 1 219 ? -4.672 -1.124 -11.469 1 84.81 219 VAL A C 1
ATOM 1705 O O . VAL A 1 219 ? -4.883 -2.051 -12.25 1 84.81 219 VAL A O 1
ATOM 1708 N N . PRO A 1 220 ? -4.801 0.16 -11.727 1 82.69 220 PRO A N 1
ATOM 1709 C CA . PRO A 1 220 ? -5.184 0.483 -13.102 1 82.69 220 PRO A CA 1
ATOM 1710 C C . PRO A 1 220 ? -4.172 -0.018 -14.133 1 82.69 220 PRO A C 1
ATOM 1712 O O . PRO A 1 220 ? -2.961 0.041 -13.891 1 82.69 220 PRO A O 1
ATOM 1715 N N . GLY A 1 221 ? -4.613 -0.548 -15.266 1 74.25 221 GLY A N 1
ATOM 1716 C CA . GLY A 1 221 ? -3.758 -0.938 -16.375 1 74.25 221 GLY A CA 1
ATOM 1717 C C . GLY A 1 221 ? -3.275 -2.373 -16.281 1 74.25 221 GLY A C 1
ATOM 1718 O O . GLY A 1 221 ? -2.365 -2.777 -17.016 1 74.25 221 GLY A O 1
ATOM 1719 N N . GLU A 1 222 ? -3.711 -3.094 -15.25 1 69.94 222 GLU A N 1
ATOM 1720 C CA . GLU A 1 222 ? -3.316 -4.496 -15.141 1 69.94 222 GLU A CA 1
ATOM 1721 C C . GLU A 1 222 ? -3.84 -5.305 -16.328 1 69.94 222 GLU A C 1
ATOM 1723 O O . GLU A 1 222 ? -3.209 -6.277 -16.75 1 69.94 222 GLU A O 1
ATOM 1728 N N . GLN A 1 223 ? -4.961 -4.867 -16.828 1 61.12 223 GLN A N 1
ATOM 1729 C CA . GLN A 1 223 ? -5.531 -5.613 -17.953 1 61.12 223 GLN A CA 1
ATOM 1730 C C . GLN A 1 223 ? -4.836 -5.258 -19.25 1 61.12 223 GLN A C 1
ATOM 1732 O O . GLN A 1 223 ? -4.41 -4.117 -19.453 1 61.12 223 GLN A O 1
ATOM 1737 N N . PRO A 1 224 ? -4.602 -6.324 -20.016 1 58.03 224 PRO A N 1
ATOM 1738 C CA . PRO A 1 224 ? -3.982 -6.098 -21.312 1 58.03 224 PRO A CA 1
ATOM 1739 C C . PRO A 1 224 ? -4.754 -5.094 -22.172 1 58.03 224 PRO A C 1
ATOM 1741 O O . PRO A 1 224 ? -5.984 -5.039 -22.109 1 58.03 224 PRO A O 1
ATOM 1744 N N . GLY A 1 225 ? -4.094 -4.078 -22.859 1 53.84 225 GLY A N 1
ATOM 1745 C CA . GLY A 1 225 ? -4.676 -3.197 -23.859 1 53.84 225 GLY A CA 1
ATOM 1746 C C . GLY A 1 225 ? -4.891 -1.782 -23.359 1 53.84 225 GLY A C 1
ATOM 1747 O O . GLY A 1 225 ? -4.984 -0.845 -24.156 1 53.84 225 GLY A O 1
ATOM 1748 N N . GLN A 1 226 ? -5.344 -1.737 -22.156 1 55.66 226 GLN A N 1
ATOM 1749 C CA . GLN A 1 226 ? -5.688 -0.388 -21.719 1 55.66 226 GLN A CA 1
ATOM 1750 C C . GLN A 1 226 ? -4.73 0.102 -20.641 1 55.66 226 GLN A C 1
ATOM 1752 O O . GLN A 1 226 ? -5.098 0.938 -19.812 1 55.66 226 GLN A O 1
ATOM 1757 N N . ARG A 1 227 ? -3.506 -0.402 -20.672 1 63.12 227 ARG A N 1
ATOM 1758 C CA . ARG A 1 227 ? -2.578 -0.198 -19.562 1 63.12 227 ARG A CA 1
ATOM 1759 C C . ARG A 1 227 ? -2.174 1.268 -19.453 1 63.12 227 ARG A C 1
ATOM 1761 O O . ARG A 1 227 ? -2.23 1.852 -18.375 1 63.12 227 ARG A O 1
ATOM 1768 N N . ASP A 1 228 ? -2.039 1.806 -20.703 1 66.62 228 ASP A N 1
ATOM 1769 C CA . ASP A 1 228 ? -1.44 3.137 -20.656 1 66.62 228 ASP A CA 1
ATOM 1770 C C . ASP A 1 228 ? -2.467 4.184 -20.234 1 66.62 228 ASP A C 1
ATOM 1772 O O . ASP A 1 228 ? -2.18 5.035 -19.391 1 66.62 228 ASP A O 1
ATOM 1776 N N . LEU A 1 229 ? -3.723 4.008 -20.75 1 64.69 229 LEU A N 1
ATOM 1777 C CA . LEU A 1 229 ? -4.723 5.031 -20.469 1 64.69 229 LEU A CA 1
ATOM 1778 C C . LEU A 1 229 ? -5.168 4.973 -19.016 1 64.69 229 LEU A C 1
ATOM 1780 O O . LEU A 1 229 ? -5.301 6.008 -18.359 1 64.69 229 LEU A O 1
ATOM 1784 N N . ALA A 1 230 ? -5.352 3.791 -18.547 1 67.5 230 ALA A N 1
ATOM 1785 C CA . ALA A 1 230 ? -5.82 3.631 -17.172 1 67.5 230 ALA A CA 1
ATOM 1786 C C . ALA A 1 230 ? -4.75 4.074 -16.172 1 67.5 230 ALA A C 1
ATOM 1788 O O . ALA A 1 230 ? -5.062 4.703 -15.156 1 67.5 230 ALA A O 1
ATOM 1789 N N . CYS A 1 231 ? -3.533 3.795 -16.547 1 66.25 231 CYS A N 1
ATOM 1790 C CA . CYS A 1 231 ? -2.426 4.199 -15.695 1 66.25 231 CYS A CA 1
ATOM 1791 C C . CYS A 1 231 ? -2.295 5.715 -15.648 1 66.25 231 CYS A C 1
ATOM 1793 O O . CYS A 1 231 ? -2.078 6.293 -14.586 1 66.25 231 CYS A O 1
ATOM 1795 N N . VAL A 1 232 ? -2.494 6.312 -16.797 1 65.56 232 VAL A N 1
ATOM 1796 C CA . VAL A 1 232 ? -2.385 7.766 -16.891 1 65.56 232 VAL A CA 1
ATOM 1797 C C . VAL A 1 232 ? -3.549 8.422 -16.156 1 65.56 232 VAL A C 1
ATOM 1799 O O . VAL A 1 232 ? -3.354 9.383 -15.406 1 65.56 232 VAL A O 1
ATOM 1802 N N . CYS A 1 233 ? -4.715 7.863 -16.312 1 66.31 233 CYS A N 1
ATOM 1803 C CA . CYS A 1 233 ? -5.887 8.398 -15.633 1 66.31 233 CYS A CA 1
ATOM 1804 C C . CYS A 1 233 ? -5.754 8.25 -14.125 1 66.31 233 CYS A C 1
ATOM 1806 O O . CYS A 1 233 ? -6.086 9.172 -13.375 1 66.31 233 CYS A O 1
ATOM 1808 N N . GLY A 1 234 ? -5.211 7.105 -13.789 1 67.25 234 GLY A N 1
ATOM 1809 C CA . GLY A 1 234 ? -4.988 6.891 -12.367 1 67.25 234 GLY A CA 1
ATOM 1810 C C . GLY A 1 234 ? -3.975 7.852 -11.773 1 67.25 234 GLY A C 1
ATOM 1811 O O . GLY A 1 234 ? -4.184 8.375 -10.68 1 67.25 234 GLY A O 1
ATOM 1812 N N . TRP A 1 235 ? -2.973 8.031 -12.531 1 68 235 TRP A N 1
ATOM 1813 C CA . TRP A 1 235 ? -1.919 8.938 -12.094 1 68 235 TRP A CA 1
ATOM 1814 C C . TRP A 1 235 ? -2.449 10.359 -11.953 1 68 235 TRP A C 1
ATOM 1816 O O . TRP A 1 235 ? -2.227 11.016 -10.938 1 68 235 TRP A O 1
ATOM 1826 N N . LEU A 1 236 ? -3.213 10.789 -12.898 1 63.25 236 LEU A N 1
ATOM 1827 C CA . LEU A 1 236 ? -3.758 12.141 -12.898 1 63.25 236 LEU A CA 1
ATOM 1828 C C . LEU A 1 236 ? -4.73 12.336 -11.734 1 63.25 236 LEU A C 1
ATOM 1830 O O . LEU A 1 236 ? -4.707 13.367 -11.062 1 63.25 236 LEU A O 1
ATOM 1834 N N . TRP A 1 237 ? -5.473 11.297 -11.586 1 67.5 237 TRP A N 1
ATOM 1835 C CA . TRP A 1 237 ? -6.473 11.32 -10.516 1 67.5 237 TRP A CA 1
ATOM 1836 C C . TRP A 1 237 ? -5.805 11.305 -9.148 1 67.5 237 TRP A C 1
ATOM 1838 O O . TRP A 1 237 ? -6.215 12.031 -8.242 1 67.5 237 TRP A O 1
ATOM 1848 N N . LEU A 1 238 ? -4.684 10.633 -9.125 1 65.12 238 LEU A N 1
ATOM 1849 C CA . LEU A 1 238 ? -4.012 10.484 -7.836 1 65.12 238 LEU A CA 1
ATOM 1850 C C . LEU A 1 238 ? -3.334 11.781 -7.422 1 65.12 238 LEU A C 1
ATOM 1852 O O . LEU A 1 238 ? -3.303 12.117 -6.234 1 65.12 238 LEU A O 1
ATOM 1856 N N . TRP A 1 239 ? -2.695 12.359 -8.344 1 59.66 239 TRP A N 1
ATOM 1857 C CA . TRP A 1 239 ? -1.98 13.586 -8.023 1 59.66 239 TRP A CA 1
ATOM 1858 C C . TRP A 1 239 ? -2.955 14.711 -7.672 1 59.66 239 TRP A C 1
ATOM 1860 O O . TRP A 1 239 ? -2.629 15.594 -6.883 1 59.66 239 TRP A O 1
ATOM 1870 N N . HIS A 1 240 ? -4.066 14.578 -8.141 1 54.78 240 HIS A N 1
ATOM 1871 C CA . HIS A 1 240 ? -5.016 15.641 -7.848 1 54.78 240 HIS A CA 1
ATOM 1872 C C . HIS A 1 240 ? -5.887 15.289 -6.645 1 54.78 240 HIS A C 1
ATOM 1874 O O . HIS A 1 240 ? -6.477 16.172 -6.02 1 54.78 240 HIS A O 1
ATOM 1880 N N . GLY A 1 241 ? -5.836 13.992 -6.242 1 51.59 241 GLY A N 1
ATOM 1881 C CA . GLY A 1 241 ? -6.797 13.461 -5.285 1 51.59 241 GLY A CA 1
ATOM 1882 C C . GLY A 1 241 ? -6.418 13.734 -3.844 1 51.59 241 GLY A C 1
ATOM 1883 O O . GLY A 1 241 ? -7.211 14.289 -3.08 1 51.59 241 GLY A O 1
ATOM 1884 N N . PRO A 1 242 ? -5.18 13.18 -3.387 1 49.91 242 PRO A N 1
ATOM 1885 C CA . PRO A 1 242 ? -4.828 13.227 -1.967 1 49.91 242 PRO A CA 1
ATOM 1886 C C . PRO A 1 242 ? -4.871 14.648 -1.397 1 49.91 242 PRO A C 1
ATOM 1888 O O . PRO A 1 242 ? -5.199 14.836 -0.223 1 49.91 242 PRO A O 1
ATOM 1891 N N . GLY A 1 243 ? -4.473 15.578 -2.162 1 45.66 243 GLY A N 1
ATOM 1892 C CA . GLY A 1 243 ? -4.602 16.953 -1.689 1 45.66 243 GLY A CA 1
ATOM 1893 C C . GLY A 1 243 ? -6 17.281 -1.209 1 45.66 243 GLY A C 1
ATOM 1894 O O . GLY A 1 243 ? -6.184 18.188 -0.386 1 45.66 243 GLY A O 1
ATOM 1895 N N . GLN A 1 244 ? -6.82 16.406 -1.605 1 44.97 244 GLN A N 1
ATOM 1896 C CA . GLN A 1 244 ? -8.211 16.766 -1.331 1 44.97 244 GLN A CA 1
ATOM 1897 C C . GLN A 1 244 ? -8.617 16.344 0.076 1 44.97 244 GLN A C 1
ATOM 1899 O O . GLN A 1 244 ? -9.391 17.047 0.741 1 44.97 244 GLN A O 1
ATOM 1904 N N . TRP A 1 245 ? -8.008 15.227 0.54 1 48.62 245 TRP A N 1
ATOM 1905 C CA . TRP A 1 245 ? -8.367 14.859 1.905 1 48.62 245 TRP A CA 1
ATOM 1906 C C . TRP A 1 245 ? -7.883 15.906 2.898 1 48.62 245 TRP A C 1
ATOM 1908 O O . TRP A 1 245 ? -8.57 16.203 3.879 1 48.62 245 TRP A O 1
ATOM 1918 N N . ALA A 1 246 ? -6.668 16.344 2.619 1 47.28 246 ALA A N 1
ATOM 1919 C CA . ALA A 1 246 ? -6.219 17.484 3.418 1 47.28 246 ALA A CA 1
ATOM 1920 C C . ALA A 1 246 ? -7.176 18.672 3.279 1 47.28 246 ALA A C 1
ATOM 1922 O O . ALA A 1 246 ? -7.406 19.406 4.242 1 47.28 246 ALA A O 1
ATOM 1923 N N . GLU A 1 247 ? -7.727 18.734 2.174 1 43.69 247 GLU A N 1
ATOM 1924 C CA . GLU A 1 247 ? -8.703 19.797 1.965 1 43.69 247 GLU A CA 1
ATOM 1925 C C . GLU A 1 247 ? -9.977 19.547 2.773 1 43.69 247 GLU A C 1
ATOM 1927 O O . GLU A 1 247 ? -10.531 20.484 3.365 1 43.69 247 GLU A O 1
ATOM 1932 N N . LEU A 1 248 ? -10.359 18.344 2.764 1 48.53 248 LEU A N 1
ATOM 1933 C CA . LEU A 1 248 ? -11.547 18.062 3.561 1 48.53 248 LEU A CA 1
ATOM 1934 C C . LEU A 1 248 ? -11.273 18.297 5.043 1 48.53 248 LEU A C 1
ATOM 1936 O O . LEU A 1 248 ? -12.133 18.797 5.762 1 48.53 248 LEU A O 1
ATOM 1940 N N . GLY A 1 249 ? -10.07 17.844 5.449 1 48.84 249 GLY A N 1
ATOM 1941 C CA . GLY A 1 249 ? -9.695 18.156 6.82 1 48.84 249 GLY A CA 1
ATOM 1942 C C . GLY A 1 249 ? -9.625 19.641 7.102 1 48.84 249 GLY A C 1
ATOM 1943 O O . GLY A 1 249 ? -10.07 20.109 8.156 1 48.84 249 GLY A O 1
ATOM 1944 N N . ALA A 1 250 ? -9.109 20.328 6.133 1 44.91 250 ALA A N 1
ATOM 1945 C CA . ALA A 1 250 ? -9.062 21.781 6.281 1 44.91 250 ALA A CA 1
ATOM 1946 C C . ALA A 1 250 ? -10.469 22.375 6.297 1 44.91 250 ALA A C 1
ATOM 1948 O O . ALA A 1 250 ? -10.758 23.281 7.09 1 44.91 250 ALA A O 1
ATOM 1949 N N . VAL A 1 251 ? -11.25 21.766 5.531 1 44.97 251 VAL A N 1
ATOM 1950 C CA . VAL A 1 251 ? -12.625 22.234 5.508 1 44.97 251 VAL A CA 1
ATOM 1951 C C . VAL A 1 251 ? -13.312 21.891 6.828 1 44.97 251 VAL A C 1
ATOM 1953 O O . VAL A 1 251 ? -14.055 22.703 7.379 1 44.97 251 VAL A O 1
ATOM 1956 N N . ALA A 1 252 ? -13.023 20.734 7.227 1 48.56 252 ALA A N 1
ATOM 1957 C CA . ALA A 1 252 ? -13.609 20.344 8.508 1 48.56 252 ALA A CA 1
ATOM 1958 C C . ALA A 1 252 ? -13.117 21.25 9.633 1 48.56 252 ALA A C 1
ATOM 1960 O O . ALA A 1 252 ? -13.891 21.625 10.516 1 48.56 252 ALA A O 1
ATOM 1961 N N . ARG A 1 253 ? -11.852 21.5 9.602 1 48.53 253 ARG A N 1
ATOM 1962 C CA . ARG A 1 253 ? -11.312 22.422 10.594 1 48.53 253 ARG A CA 1
ATOM 1963 C C . ARG A 1 253 ? -11.945 23.812 10.461 1 48.53 253 ARG A C 1
ATOM 1965 O O . ARG A 1 253 ? -12.242 24.453 11.461 1 48.53 253 ARG A O 1
ATOM 1972 N N . LEU A 1 254 ? -12.102 24.203 9.289 1 43.38 254 LEU A N 1
ATOM 1973 C CA . LEU A 1 254 ? -12.758 25.484 9.062 1 43.38 254 LEU A CA 1
ATOM 1974 C C . LEU A 1 254 ? -14.203 25.438 9.531 1 43.38 254 LEU A C 1
ATOM 1976 O O . LEU A 1 254 ? -14.688 26.391 10.148 1 43.38 254 LEU A O 1
ATOM 1980 N N . LEU A 1 255 ? -14.766 24.359 9.266 1 43.91 255 LEU A N 1
ATOM 1981 C CA . LEU A 1 255 ? -16.141 24.234 9.734 1 43.91 255 LEU A CA 1
ATOM 1982 C C . LEU A 1 255 ? -16.188 24.219 11.258 1 43.91 255 LEU A C 1
ATOM 1984 O O . LEU A 1 255 ? -17.078 24.828 11.859 1 43.91 255 LEU A O 1
ATOM 1988 N N . SER A 1 256 ? -15.289 23.531 11.797 1 48.72 256 SER A N 1
ATOM 1989 C CA . SER A 1 256 ? -15.234 23.484 13.258 1 48.72 256 SER A CA 1
ATOM 1990 C C . SER A 1 256 ? -14.922 24.859 13.836 1 48.72 256 SER A C 1
ATOM 1992 O O . SER A 1 256 ? -15.461 25.234 14.883 1 48.72 256 SER A O 1
ATOM 1994 N N . ALA A 1 257 ? -13.984 25.516 13.219 1 45.72 257 ALA A N 1
ATOM 1995 C CA . ALA A 1 257 ? -13.688 26.875 13.656 1 45.72 257 ALA A CA 1
ATOM 1996 C C . ALA A 1 257 ? -14.914 27.766 13.531 1 45.72 257 ALA A C 1
ATOM 1998 O O . ALA A 1 257 ? -15.18 28.594 14.406 1 45.72 257 ALA A O 1
ATOM 1999 N N . CYS A 1 258 ? -15.555 27.531 12.508 1 44.78 258 CYS A N 1
ATOM 2000 C CA . CYS A 1 258 ? -16.781 28.297 12.32 1 44.78 258 CYS A CA 1
ATOM 2001 C C . CYS A 1 258 ? -17.828 27.891 13.352 1 44.78 258 CYS A C 1
ATOM 2003 O O . CYS A 1 258 ? -18.609 28.734 13.812 1 44.78 258 CYS A O 1
ATOM 2005 N N . TRP A 1 259 ? -17.766 26.672 13.68 1 45.88 259 TRP A N 1
ATOM 2006 C CA . TRP A 1 259 ? -18.703 26.219 14.703 1 45.88 259 TRP A CA 1
ATOM 2007 C C . TRP A 1 259 ? -18.297 26.75 16.078 1 45.88 259 TRP A C 1
ATOM 2009 O O . TRP A 1 259 ? -19.172 27.156 16.859 1 45.88 259 TRP A O 1
ATOM 2019 N N . ARG A 1 260 ? -17.062 26.781 16.391 1 45.69 260 ARG A N 1
ATOM 2020 C CA . ARG A 1 260 ? -16.609 27.328 17.672 1 45.69 260 ARG A CA 1
ATOM 2021 C C . ARG A 1 260 ? -16.75 28.844 17.703 1 45.69 260 ARG A C 1
ATOM 2023 O O . ARG A 1 260 ? -17.062 29.406 18.75 1 45.69 260 ARG A O 1
ATOM 2030 N N . GLY A 1 261 ? -16.359 29.453 16.641 1 43.03 261 GLY A N 1
ATOM 2031 C CA . GLY A 1 261 ? -16.516 30.906 16.641 1 43.03 261 GLY A CA 1
ATOM 2032 C C . GLY A 1 261 ? -17.969 31.344 16.75 1 43.03 261 GLY A C 1
ATOM 2033 O O . GLY A 1 261 ? -18.25 32.5 17.094 1 43.03 261 GLY A O 1
ATOM 2034 N N . GLY A 1 262 ? -18.891 30.609 16.266 1 39.72 262 GLY A N 1
ATOM 2035 C CA . GLY A 1 262 ? -20.25 31.062 16.516 1 39.72 262 GLY A CA 1
ATOM 2036 C C . GLY A 1 262 ? -20.594 31.078 17.984 1 39.72 262 GLY A C 1
ATOM 2037 O O . GLY A 1 262 ? -21.672 31.562 18.375 1 39.72 262 GLY A O 1
ATOM 2038 N N . ARG A 1 263 ? -19.859 30.422 18.938 1 41.5 263 ARG A N 1
ATOM 2039 C CA . ARG A 1 263 ? -20.25 30.562 20.344 1 41.5 263 ARG A CA 1
ATOM 2040 C C . ARG A 1 263 ? -19.672 31.828 20.953 1 41.5 263 ARG A C 1
ATOM 2042 O O . ARG A 1 263 ? -20.016 32.219 22.062 1 41.5 263 ARG A O 1
ATOM 2049 N N . THR A 1 264 ? -18.562 32.344 20.547 1 32.28 264 THR A N 1
ATOM 2050 C CA . THR A 1 264 ? -18.188 33.594 21.188 1 32.28 264 THR A CA 1
ATOM 2051 C C . THR A 1 264 ? -18.906 34.75 20.531 1 32.28 264 THR A C 1
ATOM 2053 O O . THR A 1 264 ? -18.594 35.125 19.406 1 32.28 264 THR A O 1
ATOM 2056 N N . GLY A 1 265 ? -20.234 34.844 20.453 1 26.5 265 GLY A N 1
ATOM 2057 C CA . GLY A 1 265 ? -20.875 36.156 20.469 1 26.5 265 GLY A CA 1
ATOM 2058 C C . GLY A 1 265 ? -20.188 37.125 21.406 1 26.5 265 GLY A C 1
ATOM 2059 O O . GLY A 1 265 ? -19.594 36.75 22.406 1 26.5 265 GLY A O 1
ATOM 2060 N N . PHE A 1 266 ? -20.234 38.438 20.969 1 22.92 266 PHE A N 1
ATOM 2061 C CA . PHE A 1 266 ? -20.234 39.594 21.859 1 22.92 266 PHE A CA 1
ATOM 2062 C C . PHE A 1 266 ? -21.359 39.5 22.891 1 22.92 266 PHE A C 1
ATOM 2064 O O . PHE A 1 266 ? -22.453 39.031 22.578 1 22.92 266 PHE A O 1
ATOM 2071 N N . GLY B 1 1 ? 2.432 40.562 2.152 1 26.55 1 GLY B N 1
ATOM 2072 C CA . GLY B 1 1 ? 2.84 39.219 2.496 1 26.55 1 GLY B CA 1
ATOM 2073 C C . GLY B 1 1 ? 3.562 38.5 1.366 1 26.55 1 GLY B C 1
ATOM 2074 O O . GLY B 1 1 ? 3.215 38.688 0.196 1 26.55 1 GLY B O 1
ATOM 2075 N N . PRO B 1 2 ? 4.891 38.156 1.492 1 38.88 2 PRO B N 1
ATOM 2076 C CA . PRO B 1 2 ? 5.664 38.094 0.249 1 38.88 2 PRO B CA 1
ATOM 2077 C C . PRO B 1 2 ? 5.008 37.219 -0.803 1 38.88 2 PRO B C 1
ATOM 2079 O O . PRO B 1 2 ? 4.375 36.219 -0.462 1 38.88 2 PRO B O 1
ATOM 2082 N N . GLN B 1 3 ? 4.543 37.688 -1.861 1 40.12 3 GLN B N 1
ATOM 2083 C CA . GLN B 1 3 ? 4.074 37.125 -3.131 1 40.12 3 GLN B CA 1
ATOM 2084 C C . GLN B 1 3 ? 5.004 36.031 -3.627 1 40.12 3 GLN B C 1
ATOM 2086 O O . GLN B 1 3 ? 6.16 36.281 -3.969 1 40.12 3 GLN B O 1
ATOM 2091 N N . THR B 1 4 ? 5.109 35 -2.832 1 47.91 4 THR B N 1
ATOM 2092 C CA . THR B 1 4 ? 5.883 33.969 -3.506 1 47.91 4 THR B CA 1
ATOM 2093 C C . THR B 1 4 ? 5.676 34.031 -5.016 1 47.91 4 THR B C 1
ATOM 2095 O O . THR B 1 4 ? 4.535 34 -5.492 1 47.91 4 THR B O 1
ATOM 2098 N N . LYS B 1 5 ? 6.566 34.75 -5.633 1 53.03 5 LYS B N 1
ATOM 2099 C CA . LYS B 1 5 ? 6.605 35.031 -7.066 1 53.03 5 LYS B CA 1
ATOM 2100 C C . LYS B 1 5 ? 6.195 33.812 -7.875 1 53.03 5 LYS B C 1
ATOM 2102 O O . LYS B 1 5 ? 6.52 32.688 -7.504 1 53.03 5 LYS B O 1
ATOM 2107 N N . PRO B 1 6 ? 5.195 33.906 -8.703 1 55.75 6 PRO B N 1
ATOM 2108 C CA . PRO B 1 6 ? 4.691 32.875 -9.602 1 55.75 6 PRO B CA 1
ATOM 2109 C C . PRO B 1 6 ? 5.805 32 -10.164 1 55.75 6 PRO B C 1
ATOM 2111 O O . PRO B 1 6 ? 5.602 30.797 -10.375 1 55.75 6 PRO B O 1
ATOM 2114 N N . TRP B 1 7 ? 6.969 32.594 -10.297 1 53.62 7 TRP B N 1
ATOM 2115 C CA . TRP B 1 7 ? 8.062 31.812 -10.883 1 53.62 7 TRP B CA 1
ATOM 2116 C C . TRP B 1 7 ? 8.531 30.719 -9.93 1 53.62 7 TRP B C 1
ATOM 2118 O O . TRP B 1 7 ? 8.938 29.641 -10.367 1 53.62 7 TRP B O 1
ATOM 2128 N N . SER B 1 8 ? 8.438 31 -8.633 1 56.75 8 SER B N 1
ATOM 2129 C CA . SER B 1 8 ? 8.898 30.016 -7.66 1 56.75 8 SER B CA 1
ATOM 2130 C C . SER B 1 8 ? 7.988 28.781 -7.648 1 56.75 8 SER B C 1
ATOM 2132 O O . SER B 1 8 ? 8.469 27.656 -7.535 1 56.75 8 SER B O 1
ATOM 2134 N N . ARG B 1 9 ? 6.75 29.062 -7.848 1 60.41 9 ARG B N 1
ATOM 2135 C CA . ARG B 1 9 ? 5.805 27.953 -7.918 1 60.41 9 ARG B CA 1
ATOM 2136 C C . ARG B 1 9 ? 6.035 27.109 -9.172 1 60.41 9 ARG B C 1
ATOM 2138 O O . ARG B 1 9 ? 5.988 25.891 -9.125 1 60.41 9 ARG B O 1
ATOM 2145 N N . ASN B 1 10 ? 6.262 27.797 -10.25 1 58.56 10 ASN B N 1
ATOM 2146 C CA . ASN B 1 10 ? 6.523 27.078 -11.492 1 58.56 10 ASN B CA 1
ATOM 2147 C C . ASN B 1 10 ? 7.82 26.281 -11.414 1 58.56 10 ASN B C 1
ATOM 2149 O O . ASN B 1 10 ? 7.902 25.172 -11.945 1 58.56 10 ASN B O 1
ATOM 2153 N N . LEU B 1 11 ? 8.781 26.781 -10.672 1 57.81 11 LEU B N 1
ATOM 2154 C CA . LEU B 1 11 ? 10.055 26.094 -10.508 1 57.81 11 LEU B CA 1
ATOM 2155 C C . LEU B 1 11 ? 9.898 24.859 -9.633 1 57.81 11 LEU B C 1
ATOM 2157 O O . LEU B 1 11 ? 10.5 23.812 -9.906 1 57.81 11 LEU B O 1
ATOM 2161 N N . ALA B 1 12 ? 9.062 25.031 -8.68 1 62.88 12 ALA B N 1
ATOM 2162 C CA . ALA B 1 12 ? 8.82 23.906 -7.793 1 62.88 12 ALA B CA 1
ATOM 2163 C C . ALA B 1 12 ? 8.078 22.781 -8.516 1 62.88 12 ALA B C 1
ATOM 2165 O O . ALA B 1 12 ? 8.398 21.609 -8.352 1 62.88 12 ALA B O 1
ATOM 2166 N N . LEU B 1 13 ? 7.18 23.203 -9.367 1 64.75 13 LEU B N 1
ATOM 2167 C CA . LEU B 1 13 ? 6.438 22.203 -10.133 1 64.75 13 LEU B CA 1
ATOM 2168 C C . LEU B 1 13 ? 7.336 21.531 -11.172 1 64.75 13 LEU B C 1
ATOM 2170 O O . LEU B 1 13 ? 7.25 20.328 -11.383 1 64.75 13 LEU B O 1
ATOM 2174 N N . SER B 1 14 ? 8.156 22.312 -11.734 1 63.91 14 SER B N 1
ATOM 2175 C CA . SER B 1 14 ? 9.086 21.766 -12.703 1 63.91 14 SER B CA 1
ATOM 2176 C C . SER B 1 14 ? 10.109 20.859 -12.039 1 63.91 14 SER B C 1
ATOM 2178 O O . SER B 1 14 ? 10.469 19.812 -12.586 1 63.91 14 SER B O 1
ATOM 2180 N N . ALA B 1 15 ? 10.516 21.266 -10.883 1 67.75 15 ALA B N 1
ATOM 2181 C CA . ALA B 1 15 ? 11.461 20.438 -10.148 1 67.75 15 ALA B CA 1
ATOM 2182 C C . ALA B 1 15 ? 10.82 19.109 -9.719 1 67.75 15 ALA B C 1
ATOM 2184 O O . ALA B 1 15 ? 11.469 18.062 -9.75 1 67.75 15 ALA B O 1
ATOM 2185 N N . GLY B 1 16 ? 9.57 19.281 -9.422 1 71.62 16 GLY B N 1
ATOM 2186 C CA . GLY B 1 16 ? 8.836 18.078 -9.086 1 71.62 16 GLY B CA 1
ATOM 2187 C C . GLY B 1 16 ? 8.695 17.109 -10.25 1 71.62 16 GLY B C 1
ATOM 2188 O O . GLY B 1 16 ? 8.914 15.914 -10.102 1 71.62 16 GLY B O 1
ATOM 2189 N N . HIS B 1 17 ? 8.398 17.703 -11.367 1 74.5 17 HIS B N 1
ATOM 2190 C CA . HIS B 1 17 ? 8.273 16.875 -12.562 1 74.5 17 HIS B CA 1
ATOM 2191 C C . HIS B 1 17 ? 9.617 16.297 -12.984 1 74.5 17 HIS B C 1
ATOM 2193 O O . HIS B 1 17 ? 9.703 15.141 -13.398 1 74.5 17 HIS B O 1
ATOM 2199 N N . GLY B 1 18 ? 10.617 17.141 -12.914 1 77 18 GLY B N 1
ATOM 2200 C CA . GLY B 1 18 ? 11.953 16.672 -13.234 1 77 18 GLY B CA 1
ATOM 2201 C C . GLY B 1 18 ? 12.43 15.555 -12.328 1 77 18 GLY B C 1
ATOM 2202 O O . GLY B 1 18 ? 13.016 14.578 -12.789 1 77 18 GLY B O 1
ATOM 2203 N N . SER B 1 19 ? 12.109 15.688 -11.078 1 84.88 19 SER B N 1
ATOM 2204 C CA . SER B 1 19 ? 12.508 14.664 -10.125 1 84.88 19 SER B CA 1
ATOM 2205 C C . SER B 1 19 ? 11.766 13.352 -10.383 1 84.88 19 SER B C 1
ATOM 2207 O O . SER B 1 19 ? 12.328 12.273 -10.227 1 84.88 19 SER B O 1
ATOM 2209 N N . LEU B 1 20 ? 10.555 13.516 -10.805 1 86.94 20 LEU B N 1
ATOM 2210 C CA . LEU B 1 20 ? 9.758 12.336 -11.117 1 86.94 20 LEU B CA 1
ATOM 2211 C C . LEU B 1 20 ? 10.312 11.617 -12.344 1 86.94 20 LEU B C 1
ATOM 2213 O O . LEU B 1 20 ? 10.383 10.391 -12.367 1 86.94 20 LEU B O 1
ATOM 2217 N N . HIS B 1 21 ? 10.656 12.398 -13.312 1 88.75 21 HIS B N 1
ATOM 2218 C CA . HIS B 1 21 ? 11.211 11.812 -14.531 1 88.75 21 HIS B CA 1
ATOM 2219 C C . HIS B 1 21 ? 12.562 11.156 -14.25 1 88.75 21 HIS B C 1
ATOM 2221 O O . HIS B 1 21 ? 12.859 10.086 -14.789 1 88.75 21 HIS B O 1
ATOM 2227 N N . ALA B 1 22 ? 13.359 11.797 -13.477 1 92.25 22 ALA B N 1
ATOM 2228 C CA . ALA B 1 22 ? 14.648 11.227 -13.109 1 92.25 22 ALA B CA 1
ATOM 2229 C C . ALA B 1 22 ? 14.469 9.922 -12.336 1 92.25 22 ALA B C 1
ATOM 2231 O O . ALA B 1 22 ? 15.203 8.953 -12.562 1 92.25 22 ALA B O 1
ATOM 2232 N N . ALA B 1 23 ? 13.523 9.938 -11.469 1 94.06 23 ALA B N 1
ATOM 2233 C CA . ALA B 1 23 ? 13.25 8.727 -10.703 1 94.06 23 ALA B CA 1
ATOM 2234 C C . ALA B 1 23 ? 12.758 7.605 -11.602 1 94.06 23 ALA B C 1
ATOM 2236 O O . ALA B 1 23 ? 13.164 6.449 -11.453 1 94.06 23 ALA B O 1
ATOM 2237 N N . GLN B 1 24 ? 11.828 7.934 -12.492 1 91.69 24 GLN B N 1
ATOM 2238 C CA . GLN B 1 24 ? 11.328 6.961 -13.461 1 91.69 24 GLN B CA 1
ATOM 2239 C C . GLN B 1 24 ? 12.469 6.324 -14.242 1 91.69 24 GLN B C 1
ATOM 2241 O O . GLN B 1 24 ? 12.523 5.102 -14.383 1 91.69 24 GLN B O 1
ATOM 2246 N N . GLN B 1 25 ? 13.422 7.172 -14.758 1 94.5 25 GLN B N 1
ATOM 2247 C CA . GLN B 1 25 ? 14.562 6.668 -15.516 1 94.5 25 GLN B CA 1
ATOM 2248 C C . GLN B 1 25 ? 15.477 5.824 -14.633 1 94.5 25 GLN B C 1
ATOM 2250 O O . GLN B 1 25 ? 16.016 4.805 -15.086 1 94.5 25 GLN B O 1
ATOM 2255 N N . GLY B 1 26 ? 15.641 6.281 -13.438 1 95.94 26 GLY B N 1
ATOM 2256 C CA . GLY B 1 26 ? 16.469 5.531 -12.508 1 95.94 26 GLY B CA 1
ATOM 2257 C C . GLY B 1 26 ? 15.922 4.141 -12.219 1 95.94 26 GLY B C 1
ATOM 2258 O O . GLY B 1 26 ? 16.656 3.154 -12.312 1 95.94 26 GLY B O 1
ATOM 2259 N N . PHE B 1 27 ? 14.648 4.023 -11.961 1 96.06 27 PHE B N 1
ATOM 2260 C CA . PHE B 1 27 ? 14.031 2.732 -11.672 1 96.06 27 PHE B CA 1
ATOM 2261 C C . PHE B 1 27 ? 14.062 1.829 -12.898 1 96.06 27 PHE B C 1
ATOM 2263 O O . PHE B 1 27 ? 14.383 0.643 -12.797 1 96.06 27 PHE B O 1
ATOM 2270 N N . SER B 1 28 ? 13.742 2.422 -14.008 1 94.75 28 SER B N 1
ATOM 2271 C CA . SER B 1 28 ? 13.734 1.636 -15.242 1 94.75 28 SER B CA 1
ATOM 2272 C C . SER B 1 28 ? 15.125 1.083 -15.547 1 94.75 28 SER B C 1
ATOM 2274 O O . SER B 1 28 ? 15.266 -0.097 -15.875 1 94.75 28 SER B O 1
ATOM 2276 N N . SER B 1 29 ? 16.125 1.935 -15.406 1 95.94 29 SER B N 1
ATOM 2277 C CA . SER B 1 29 ? 17.5 1.526 -15.719 1 95.94 29 SER B CA 1
ATOM 2278 C C . SER B 1 29 ? 18 0.481 -14.734 1 95.94 29 SER B C 1
ATOM 2280 O O . SER B 1 29 ? 18.719 -0.449 -15.109 1 95.94 29 SER B O 1
ATOM 2282 N N . ILE B 1 30 ? 17.625 0.52 -13.539 1 96.56 30 ILE B N 1
ATOM 2283 C CA . ILE B 1 30 ? 18.125 -0.366 -12.5 1 96.56 30 ILE B CA 1
ATOM 2284 C C . ILE B 1 30 ? 17.391 -1.702 -12.555 1 96.56 30 ILE B C 1
ATOM 2286 O O . ILE B 1 30 ? 18 -2.764 -12.453 1 96.56 30 ILE B O 1
ATOM 2290 N N . GLU B 1 31 ? 16.078 -1.678 -12.75 1 96.5 31 GLU B N 1
ATOM 2291 C CA . GLU B 1 31 ? 15.266 -2.857 -12.492 1 96.5 31 GLU B CA 1
ATOM 2292 C C . GLU B 1 31 ? 15.008 -3.645 -13.773 1 96.5 31 GLU B C 1
ATOM 2294 O O . GLU B 1 31 ? 14.781 -4.855 -13.727 1 96.5 31 GLU B O 1
ATOM 2299 N N . ARG B 1 32 ? 15.062 -3.076 -14.953 1 94.19 32 ARG B N 1
ATOM 2300 C CA . ARG B 1 32 ? 14.711 -3.746 -16.203 1 94.19 32 ARG B CA 1
ATOM 2301 C C . ARG B 1 32 ? 15.594 -4.965 -16.438 1 94.19 32 ARG B C 1
ATOM 2303 O O . ARG B 1 32 ? 15.102 -6.039 -16.797 1 94.19 32 ARG B O 1
ATOM 2310 N N . PRO B 1 33 ? 16.922 -4.781 -16.203 1 94.62 33 PRO B N 1
ATOM 2311 C CA . PRO B 1 33 ? 17.766 -5.957 -16.422 1 94.62 33 PRO B CA 1
ATOM 2312 C C . PRO B 1 33 ? 17.438 -7.109 -15.477 1 94.62 33 PRO B C 1
ATOM 2314 O O . PRO B 1 33 ? 17.484 -8.273 -15.875 1 94.62 33 PRO B O 1
ATOM 2317 N N . TYR B 1 34 ? 17.125 -6.852 -14.242 1 94.62 34 TYR B N 1
ATOM 2318 C CA . TYR B 1 34 ? 16.766 -7.887 -13.281 1 94.62 34 TYR B CA 1
ATOM 2319 C C . TYR B 1 34 ? 15.438 -8.531 -13.633 1 94.62 34 TYR B C 1
ATOM 2321 O O . TYR B 1 34 ? 15.281 -9.75 -13.508 1 94.62 34 TYR B O 1
ATOM 2329 N N . GLU B 1 35 ? 14.492 -7.715 -14.078 1 93.88 35 GLU B N 1
ATOM 2330 C CA . GLU B 1 35 ? 13.203 -8.242 -14.508 1 93.88 35 GLU B CA 1
ATOM 2331 C C . GLU B 1 35 ? 13.359 -9.164 -15.719 1 93.88 35 GLU B C 1
ATOM 2333 O O . GLU B 1 35 ? 12.734 -10.227 -15.773 1 93.88 35 GLU B O 1
ATOM 2338 N N . SER B 1 36 ? 14.188 -8.766 -16.672 1 93.12 36 SER B N 1
ATOM 2339 C CA . SER B 1 36 ? 14.406 -9.57 -17.875 1 93.12 36 SER B CA 1
ATOM 2340 C C . SER B 1 36 ? 15.031 -10.914 -17.531 1 93.12 36 SER B C 1
ATOM 2342 O O . SER B 1 36 ? 14.664 -11.945 -18.109 1 93.12 36 SER B O 1
ATOM 2344 N N . ARG B 1 37 ? 15.945 -10.867 -16.641 1 94.56 37 ARG B N 1
ATOM 2345 C CA . ARG B 1 37 ? 16.578 -12.117 -16.203 1 94.56 37 ARG B CA 1
ATOM 2346 C C . ARG B 1 37 ? 15.562 -13.031 -15.523 1 94.56 37 ARG B C 1
ATOM 2348 O O . ARG B 1 37 ? 15.539 -14.242 -15.781 1 94.56 37 ARG B O 1
ATOM 2355 N N . LEU B 1 38 ? 14.781 -12.445 -14.688 1 93.62 38 LEU B N 1
ATOM 2356 C CA . LEU B 1 38 ? 13.766 -13.234 -13.984 1 93.62 38 LEU B CA 1
ATOM 2357 C C . LEU B 1 38 ? 12.758 -13.82 -14.969 1 93.62 38 LEU B C 1
ATOM 2359 O O . LEU B 1 38 ? 12.359 -14.977 -14.836 1 93.62 38 LEU B O 1
ATOM 2363 N N . ARG B 1 39 ? 12.336 -13.062 -15.945 1 92.56 39 ARG B N 1
ATOM 2364 C CA . ARG B 1 39 ? 11.406 -13.539 -16.969 1 92.56 39 ARG B CA 1
ATOM 2365 C C . ARG B 1 39 ? 12.008 -14.703 -17.75 1 92.56 39 ARG B C 1
ATOM 2367 O O . ARG B 1 39 ? 11.312 -15.688 -18.031 1 92.56 39 ARG B O 1
ATOM 2374 N N . ALA B 1 40 ? 13.234 -14.539 -18.109 1 93.06 40 ALA B N 1
ATOM 2375 C CA . ALA B 1 40 ? 13.922 -15.609 -18.828 1 93.06 40 ALA B CA 1
ATOM 2376 C C . ALA B 1 40 ? 14.008 -16.875 -17.984 1 93.06 40 ALA B C 1
ATOM 2378 O O . ALA B 1 40 ? 13.773 -17.984 -18.484 1 93.06 40 ALA B O 1
ATOM 2379 N N . GLU B 1 41 ? 14.312 -16.688 -16.734 1 94.19 41 GLU B N 1
ATOM 2380 C CA . GLU B 1 41 ? 14.383 -17.812 -15.812 1 94.19 41 GLU B CA 1
ATOM 2381 C C . GLU B 1 41 ? 13.031 -18.531 -15.711 1 94.19 41 GLU B C 1
ATOM 2383 O O . GLU B 1 41 ? 12.969 -19.75 -15.68 1 94.19 41 GLU B O 1
ATOM 2388 N N . LEU B 1 42 ? 11.969 -17.797 -15.688 1 93.5 42 LEU B N 1
ATOM 2389 C CA . LEU B 1 42 ? 10.625 -18.359 -15.57 1 93.5 42 LEU B CA 1
ATOM 2390 C C . LEU B 1 42 ? 10.234 -19.078 -16.859 1 93.5 42 LEU B C 1
ATOM 2392 O O . LEU B 1 42 ? 9.594 -20.141 -16.812 1 93.5 42 LEU B O 1
ATOM 2396 N N . ARG B 1 43 ? 10.602 -18.484 -17.938 1 92 43 ARG B N 1
ATOM 2397 C CA . ARG B 1 43 ? 10.336 -19.125 -19.219 1 92 43 ARG B CA 1
ATOM 2398 C C . ARG B 1 43 ? 11.055 -20.469 -19.312 1 92 43 ARG B C 1
ATOM 2400 O O . ARG B 1 43 ? 10.469 -21.469 -19.75 1 92 43 ARG B O 1
ATOM 2407 N N . ASP B 1 44 ? 12.266 -20.438 -18.906 1 95.06 44 ASP B N 1
ATOM 2408 C CA . ASP B 1 44 ? 13.039 -21.672 -18.906 1 95.06 44 ASP B CA 1
ATOM 2409 C C . ASP B 1 44 ? 12.445 -22.703 -17.938 1 95.06 44 ASP B C 1
ATOM 2411 O O . ASP B 1 44 ? 12.398 -23.891 -18.234 1 95.06 44 ASP B O 1
ATOM 2415 N N . LEU B 1 45 ? 12.039 -22.219 -16.797 1 94.62 45 LEU B N 1
ATOM 2416 C CA . LEU B 1 45 ? 11.43 -23.094 -15.805 1 94.62 45 LEU B CA 1
ATOM 2417 C C . LEU B 1 45 ? 10.148 -23.734 -16.344 1 94.62 45 LEU B C 1
ATOM 2419 O O . LEU B 1 45 ? 9.93 -24.922 -16.188 1 94.62 45 LEU B O 1
ATOM 2423 N N . LYS B 1 46 ? 9.305 -22.938 -16.938 1 94.12 46 LYS B N 1
ATOM 2424 C CA . LYS B 1 46 ? 8.055 -23.438 -17.516 1 94.12 46 LYS B CA 1
ATOM 2425 C C . LYS B 1 46 ? 8.328 -24.453 -18.609 1 94.12 46 LYS B C 1
ATOM 2427 O O . LYS B 1 46 ? 7.68 -25.5 -18.672 1 94.12 46 LYS B O 1
ATOM 2432 N N . ALA B 1 47 ? 9.32 -24.172 -19.484 1 93.38 47 ALA B N 1
ATOM 2433 C CA . ALA B 1 47 ? 9.695 -25.078 -20.562 1 93.38 47 ALA B CA 1
ATOM 2434 C C . ALA B 1 47 ? 10.211 -26.406 -20 1 93.38 47 ALA B C 1
ATOM 2436 O O . ALA B 1 47 ? 9.852 -27.484 -20.5 1 93.38 47 ALA B O 1
ATOM 2437 N N . ALA B 1 48 ? 11.031 -26.281 -19.031 1 94.44 48 ALA B N 1
ATOM 2438 C CA . ALA B 1 48 ? 11.578 -27.484 -18.406 1 94.44 48 ALA B CA 1
ATOM 2439 C C . ALA B 1 48 ? 10.469 -28.297 -17.75 1 94.44 48 ALA B C 1
ATOM 2441 O O . ALA B 1 48 ? 10.484 -29.531 -17.812 1 94.44 48 ALA B O 1
ATOM 2442 N N . PHE B 1 49 ? 9.555 -27.625 -17.094 1 94.31 49 PHE B N 1
ATOM 2443 C CA . PHE B 1 49 ? 8.438 -28.281 -16.422 1 94.31 49 PHE B CA 1
ATOM 2444 C C . PHE B 1 49 ? 7.559 -29.016 -17.422 1 94.31 49 PHE B C 1
ATOM 2446 O O . PHE B 1 49 ? 7.176 -30.172 -17.203 1 94.31 49 PHE B O 1
ATOM 2453 N N . LEU B 1 50 ? 7.25 -28.375 -18.547 1 92.5 50 LEU B N 1
ATOM 2454 C CA . LEU B 1 50 ? 6.441 -28.984 -19.594 1 92.5 50 LEU B CA 1
ATOM 2455 C C . LEU B 1 50 ? 7.188 -30.125 -20.266 1 92.5 50 LEU B C 1
ATOM 2457 O O . LEU B 1 50 ? 6.582 -31.125 -20.656 1 92.5 50 LEU B O 1
ATOM 2461 N N . GLY B 1 51 ? 8.492 -29.969 -20.422 1 92 51 GLY B N 1
ATOM 2462 C CA . GLY B 1 51 ? 9.305 -31.031 -21 1 92 51 GLY B CA 1
ATOM 2463 C C . GLY B 1 51 ? 9.352 -32.281 -20.141 1 92 51 GLY B C 1
ATOM 2464 O O . GLY B 1 51 ? 9.352 -33.406 -2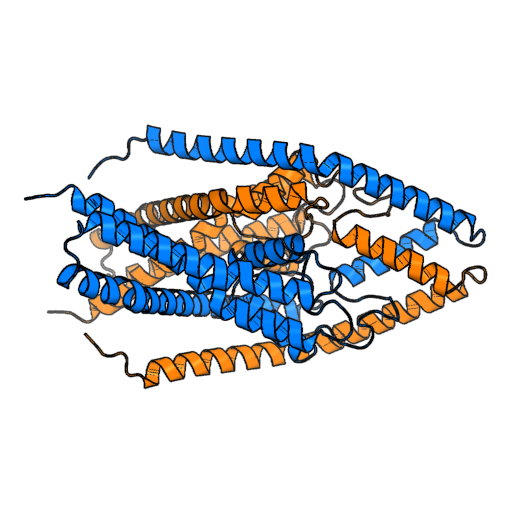0.656 1 92 51 GLY B O 1
ATOM 2465 N N . ALA B 1 52 ? 9.344 -32.094 -18.844 1 91.88 52 ALA B N 1
ATOM 2466 C CA . ALA B 1 52 ? 9.422 -33.219 -17.906 1 91.88 52 ALA B CA 1
ATOM 2467 C C . ALA B 1 52 ? 8.055 -33.875 -17.719 1 91.88 52 ALA B C 1
ATOM 2469 O O . ALA B 1 52 ? 7.961 -35 -17.188 1 91.88 52 ALA B O 1
ATOM 2470 N N . SER B 1 53 ? 7.062 -33.156 -18.125 1 90.69 53 SER B N 1
ATOM 2471 C CA . SER B 1 53 ? 5.707 -33.688 -18.016 1 90.69 53 SER B CA 1
ATOM 2472 C C . SER B 1 53 ? 4.992 -33.688 -19.359 1 90.69 53 SER B C 1
ATOM 2474 O O . SER B 1 53 ? 4.082 -32.875 -19.578 1 90.69 53 SER B O 1
ATOM 2476 N N . PRO B 1 54 ? 5.219 -34.656 -20.188 1 88.31 54 PRO B N 1
ATOM 2477 C CA . PRO B 1 54 ? 4.676 -34.688 -21.547 1 88.31 54 PRO B CA 1
ATOM 2478 C C . PRO B 1 54 ? 3.158 -34.875 -21.578 1 88.31 54 PRO B C 1
ATOM 2480 O O . PRO B 1 54 ? 2.512 -34.531 -22.562 1 88.31 54 PRO B O 1
ATOM 2483 N N . CYS B 1 55 ? 2.578 -35.281 -20.531 1 89.69 55 CYS B N 1
ATOM 2484 C CA . CYS B 1 55 ? 1.137 -35.5 -20.484 1 89.69 55 CYS B CA 1
ATOM 2485 C C . CYS B 1 55 ? 0.4 -34.188 -20.281 1 89.69 55 CYS B C 1
ATOM 2487 O O . CYS B 1 55 ? -0.824 -34.125 -20.406 1 89.69 55 CYS B O 1
ATOM 2489 N N . LEU B 1 56 ? 1.174 -33.156 -19.969 1 89.44 56 LEU B N 1
ATOM 2490 C CA . LEU B 1 56 ? 0.56 -31.906 -19.594 1 89.44 56 LEU B CA 1
ATOM 2491 C C . LEU B 1 56 ? 0.429 -30.984 -20.812 1 89.44 56 LEU B C 1
ATOM 2493 O O . LEU B 1 56 ? 1.402 -30.75 -21.531 1 89.44 56 LEU B O 1
ATOM 2497 N N . ASN B 1 57 ? -0.84 -30.562 -21.031 1 89.25 57 ASN B N 1
ATOM 2498 C CA . ASN B 1 57 ? -1.11 -29.562 -22.047 1 89.25 57 ASN B CA 1
ATOM 2499 C C . ASN B 1 57 ? -0.792 -28.156 -21.562 1 89.25 57 ASN B C 1
ATOM 2501 O O . ASN B 1 57 ? -1.141 -27.797 -20.438 1 89.25 57 ASN B O 1
ATOM 2505 N N . GLU B 1 58 ? -0.136 -27.438 -22.391 1 90.5 58 GLU B N 1
ATOM 2506 C CA . GLU B 1 58 ? 0.267 -26.078 -22.031 1 90.5 58 GLU B CA 1
ATOM 2507 C C . GLU B 1 58 ? -0.944 -25.203 -21.688 1 90.5 58 GLU B C 1
ATOM 2509 O O . GLU B 1 58 ? -0.897 -24.406 -20.766 1 90.5 58 GLU B O 1
ATOM 2514 N N . SER B 1 59 ? -2.012 -25.375 -22.453 1 91.62 59 SER B N 1
ATOM 2515 C CA . SER B 1 59 ? -3.213 -24.578 -22.203 1 91.62 59 SER B CA 1
ATOM 2516 C C . SER B 1 59 ? -3.84 -24.922 -20.859 1 91.62 59 SER B C 1
ATOM 2518 O O . SER B 1 59 ? -4.344 -24.047 -20.156 1 91.62 59 SER B O 1
ATOM 2520 N N . ALA B 1 60 ? -3.791 -26.156 -20.531 1 91.56 60 ALA B N 1
ATOM 2521 C CA . ALA B 1 60 ? -4.316 -26.594 -19.234 1 91.56 60 ALA B CA 1
ATOM 2522 C C . ALA B 1 60 ? -3.482 -26.031 -18.078 1 91.56 60 ALA B C 1
ATOM 2524 O O . ALA B 1 60 ? -4.027 -25.594 -17.062 1 91.56 60 ALA B O 1
ATOM 2525 N N . LEU B 1 61 ? -2.178 -26.078 -18.266 1 92.81 61 LEU B N 1
ATOM 2526 C CA . LEU B 1 61 ? -1.276 -25.516 -17.266 1 92.81 61 LEU B CA 1
ATOM 2527 C C . LEU B 1 61 ? -1.52 -24.031 -17.094 1 92.81 61 LEU B C 1
ATOM 2529 O O . LEU B 1 61 ? -1.584 -23.531 -15.961 1 92.81 61 LEU B O 1
ATOM 2533 N N . GLU B 1 62 ? -1.729 -23.312 -18.172 1 93.62 62 GLU B N 1
ATOM 2534 C CA . GLU B 1 62 ? -1.957 -21.859 -18.125 1 93.62 62 GLU B CA 1
ATOM 2535 C C . GLU B 1 62 ? -3.26 -21.531 -17.391 1 93.62 62 GLU B C 1
ATOM 2537 O O . GLU B 1 62 ? -3.318 -20.594 -16.609 1 93.62 62 GLU B O 1
ATOM 2542 N N . ARG B 1 63 ? -4.285 -22.25 -17.672 1 92.56 63 ARG B N 1
ATOM 2543 C CA . ARG B 1 63 ? -5.559 -22.031 -16.984 1 92.56 63 ARG B CA 1
ATOM 2544 C C . ARG B 1 63 ? -5.438 -22.312 -15.492 1 92.56 63 ARG B C 1
ATOM 2546 O O . ARG B 1 63 ? -5.98 -21.562 -14.672 1 92.56 63 ARG B O 1
ATOM 2553 N N . PHE B 1 64 ? -4.699 -23.375 -15.227 1 94.75 64 PHE B N 1
ATOM 2554 C CA . PHE B 1 64 ? -4.445 -23.703 -13.836 1 94.75 64 PHE B CA 1
ATOM 2555 C C . PHE B 1 64 ? -3.67 -22.594 -13.141 1 94.75 64 PHE B C 1
ATOM 2557 O O . PHE B 1 64 ? -4.051 -22.141 -12.055 1 94.75 64 PHE B O 1
ATOM 2564 N N . LEU B 1 65 ? -2.633 -22.109 -13.789 1 93.88 65 LEU B N 1
ATOM 2565 C CA . LEU B 1 65 ? -1.789 -21.062 -13.234 1 93.88 65 LEU B CA 1
ATOM 2566 C C . LEU B 1 65 ? -2.57 -19.766 -13.07 1 93.88 65 LEU B C 1
ATOM 2568 O O . LEU B 1 65 ? -2.369 -19.031 -12.102 1 93.88 65 LEU B O 1
ATOM 2572 N N . GLU B 1 66 ? -3.424 -19.438 -13.984 1 92.5 66 GLU B N 1
ATOM 2573 C CA . GLU B 1 66 ? -4.242 -18.234 -13.898 1 92.5 66 GLU B CA 1
ATOM 2574 C C . GLU B 1 66 ? -5.113 -18.25 -12.648 1 92.5 66 GLU B C 1
ATOM 2576 O O . GLU B 1 66 ? -5.223 -17.234 -11.953 1 92.5 66 GLU B O 1
ATOM 2581 N N . ARG B 1 67 ? -5.684 -19.359 -12.352 1 93.31 67 ARG B N 1
ATOM 2582 C CA . ARG B 1 67 ? -6.535 -19.469 -11.172 1 93.31 67 ARG B CA 1
ATOM 2583 C C . ARG B 1 67 ? -5.711 -19.406 -9.891 1 93.31 67 ARG B C 1
ATOM 2585 O O . ARG B 1 67 ? -6.113 -18.766 -8.922 1 93.31 67 ARG B O 1
ATOM 2592 N N . VAL B 1 68 ? -4.566 -20.031 -9.93 1 93.25 68 VAL B N 1
ATOM 2593 C CA . VAL B 1 68 ? -3.682 -20.031 -8.773 1 93.25 68 VAL B CA 1
ATOM 2594 C C . VAL B 1 68 ? -3.189 -18.625 -8.492 1 93.25 68 VAL B C 1
ATOM 2596 O O . VAL B 1 68 ? -3.195 -18.172 -7.344 1 93.25 68 VAL B O 1
ATOM 2599 N N . LEU B 1 69 ? -2.812 -17.922 -9.531 1 90.88 69 LEU B N 1
ATOM 2600 C CA . LEU B 1 69 ? -2.297 -16.562 -9.383 1 90.88 69 LEU B CA 1
ATOM 2601 C C . LEU B 1 69 ? -3.402 -15.609 -8.945 1 90.88 69 LEU B C 1
ATOM 2603 O O . LEU B 1 69 ? -3.162 -14.695 -8.156 1 90.88 69 LEU B O 1
ATOM 2607 N N . SER B 1 70 ? -4.605 -15.828 -9.438 1 89.25 70 SER B N 1
ATOM 2608 C CA . SER B 1 70 ? -5.734 -14.992 -9.039 1 89.25 70 SER B CA 1
ATOM 2609 C C . SER B 1 70 ? -6.051 -15.156 -7.559 1 89.25 70 SER B C 1
ATOM 2611 O O . SER B 1 70 ? -6.328 -14.18 -6.867 1 89.25 70 SER B O 1
ATOM 2613 N N . ALA B 1 71 ? -5.969 -16.359 -7.07 1 89.69 71 ALA B N 1
ATOM 2614 C CA . ALA B 1 71 ? -6.215 -16.609 -5.656 1 89.69 71 ALA B CA 1
ATOM 2615 C C . ALA B 1 71 ? -5.094 -16.047 -4.789 1 89.69 71 ALA B C 1
ATOM 2617 O O . ALA B 1 71 ? -5.34 -15.562 -3.684 1 89.69 71 ALA B O 1
ATOM 2618 N N . ASN B 1 72 ? -3.904 -16.109 -5.32 1 87.75 72 ASN B N 1
ATOM 2619 C CA . ASN B 1 72 ? -2.75 -15.594 -4.59 1 87.75 72 ASN B CA 1
ATOM 2620 C C . ASN B 1 72 ? -2.822 -14.086 -4.406 1 87.75 72 ASN B C 1
ATOM 2622 O O . ASN B 1 72 ? -2.275 -13.547 -3.441 1 87.75 72 ASN B O 1
ATOM 2626 N N . ARG B 1 73 ? -3.484 -13.438 -5.281 1 83.5 73 ARG B N 1
ATOM 2627 C CA . ARG B 1 73 ? -3.668 -11.992 -5.168 1 83.5 73 ARG B CA 1
ATOM 2628 C C . ARG B 1 73 ? -4.434 -11.633 -3.898 1 83.5 73 ARG B C 1
ATOM 2630 O O . ARG B 1 73 ? -4.258 -10.547 -3.346 1 83.5 73 ARG B O 1
ATOM 2637 N N . TYR B 1 74 ? -5.215 -12.57 -3.467 1 83.88 74 TYR B N 1
ATOM 2638 C CA . TYR B 1 74 ? -6.004 -12.336 -2.262 1 83.88 74 TYR B CA 1
ATOM 2639 C C . TYR B 1 74 ? -5.34 -12.969 -1.044 1 83.88 74 TYR B C 1
ATOM 2641 O O . TYR B 1 74 ? -5.953 -13.07 0.022 1 83.88 74 TYR B O 1
ATOM 2649 N N . GLY B 1 75 ? -4.133 -13.469 -1.241 1 81.12 75 GLY B N 1
ATOM 2650 C CA . GLY B 1 75 ? -3.377 -14.031 -0.134 1 81.12 75 GLY B CA 1
ATOM 2651 C C . GLY B 1 75 ? -3.639 -15.508 0.077 1 81.12 75 GLY B C 1
ATOM 2652 O O . GLY B 1 75 ? -3.189 -16.094 1.067 1 81.12 75 GLY B O 1
ATOM 2653 N N . VAL B 1 76 ? -4.406 -16.125 -0.766 1 84.62 76 VAL B N 1
ATOM 2654 C CA . VAL B 1 76 ? -4.715 -17.547 -0.619 1 84.62 76 VAL B CA 1
ATOM 2655 C C . VAL B 1 76 ? -3.752 -18.375 -1.467 1 84.62 76 VAL B C 1
ATOM 2657 O O . VAL B 1 76 ? -3.701 -18.219 -2.689 1 84.62 76 VAL B O 1
ATOM 2660 N N . SER B 1 77 ? -2.939 -19.141 -0.769 1 82.94 77 SER B N 1
ATOM 2661 C CA . SER B 1 77 ? -1.953 -19.953 -1.474 1 82.94 77 SER B CA 1
ATOM 2662 C C . SER B 1 77 ? -2.406 -21.406 -1.577 1 82.94 77 SER B C 1
ATOM 2664 O O . SER B 1 77 ? -3.072 -21.922 -0.676 1 82.94 77 SER B O 1
ATOM 2666 N N . VAL B 1 78 ? -2.053 -22.031 -2.678 1 83 78 VAL B N 1
ATOM 2667 C CA . VAL B 1 78 ? -2.385 -23.422 -2.947 1 83 78 VAL B CA 1
ATOM 2668 C C . VAL B 1 78 ? -1.319 -24.328 -2.344 1 83 78 VAL B C 1
ATOM 2670 O O . VAL B 1 78 ? -1.528 -25.547 -2.211 1 83 78 VAL B O 1
ATOM 2673 N N . LEU B 1 79 ? -0.199 -23.766 -1.947 1 80.25 79 LEU B N 1
ATOM 2674 C CA . LEU B 1 79 ? 0.933 -24.562 -1.484 1 80.25 79 LEU B CA 1
ATOM 2675 C C . LEU B 1 79 ? 0.638 -25.188 -0.125 1 80.25 79 LEU B C 1
ATOM 2677 O O . LEU B 1 79 ? -0.052 -24.578 0.702 1 80.25 79 LEU B O 1
ATOM 2681 N N . ARG B 1 80 ? 0.988 -26.516 0.028 1 64 80 ARG B N 1
ATOM 2682 C CA . ARG B 1 80 ? 0.787 -27.25 1.266 1 64 80 ARG B CA 1
ATOM 2683 C C . ARG B 1 80 ? 1.51 -26.594 2.432 1 64 80 ARG B C 1
ATOM 2685 O O . ARG B 1 80 ? 0.966 -26.484 3.533 1 64 80 ARG B O 1
ATOM 2692 N N . ASN B 1 81 ? 2.926 -26.531 2.246 1 55.16 81 ASN B N 1
ATOM 2693 C CA . ASN B 1 81 ? 3.742 -25.969 3.318 1 55.16 81 ASN B CA 1
ATOM 2694 C C . ASN B 1 81 ? 3.379 -24.516 3.598 1 55.16 81 ASN B C 1
ATOM 2696 O O . ASN B 1 81 ? 3.904 -23.906 4.531 1 55.16 81 ASN B O 1
ATOM 2700 N N . GLY B 1 82 ? 2.752 -23.984 2.713 1 50.66 82 GLY B N 1
ATOM 2701 C CA . GLY B 1 82 ? 2.428 -22.578 2.957 1 50.66 82 GLY B CA 1
ATOM 2702 C C . GLY B 1 82 ? 1.513 -22.391 4.152 1 50.66 82 GLY B C 1
ATOM 2703 O O . GLY B 1 82 ? 1.119 -23.344 4.805 1 50.66 82 GLY B O 1
ATOM 2704 N N . SER B 1 83 ? 1.292 -21.156 4.578 1 48.06 83 SER B N 1
ATOM 2705 C CA . SER B 1 83 ? 0.331 -20.828 5.629 1 48.06 83 SER B CA 1
ATOM 2706 C C . SER B 1 83 ? -0.966 -21.609 5.445 1 48.06 83 SER B C 1
ATOM 2708 O O . SER B 1 83 ? -2.025 -21.031 5.223 1 48.06 83 SER B O 1
ATOM 2710 N N . ALA B 1 84 ? -0.933 -22.656 4.602 1 48.44 84 ALA B N 1
ATOM 2711 C CA . ALA B 1 84 ? -2.08 -23.531 4.348 1 48.44 84 ALA B CA 1
ATOM 2712 C C . ALA B 1 84 ? -3.055 -23.5 5.52 1 48.44 84 ALA B C 1
ATOM 2714 O O . ALA B 1 84 ? -4.273 -23.547 5.324 1 48.44 84 ALA B O 1
ATOM 2715 N N . GLY B 1 85 ? -2.426 -23.688 6.68 1 54.78 85 GLY B N 1
ATOM 2716 C CA . GLY B 1 85 ? -3.406 -23.828 7.742 1 54.78 85 GLY B CA 1
ATOM 2717 C C . GLY B 1 85 ? -3.906 -22.516 8.281 1 54.78 85 GLY B C 1
ATOM 2718 O O . GLY B 1 85 ? -5.012 -22.438 8.828 1 54.78 85 GLY B O 1
ATOM 2719 N N . ALA B 1 86 ? -2.998 -21.438 8.156 1 67.38 86 ALA B N 1
ATOM 2720 C CA . ALA B 1 86 ? -3.498 -20.344 8.984 1 67.38 86 ALA B CA 1
ATOM 2721 C C . ALA B 1 86 ? -4.23 -19.312 8.125 1 67.38 86 ALA B C 1
ATOM 2723 O O . ALA B 1 86 ? -3.814 -19.016 7.004 1 67.38 86 ALA B O 1
ATOM 2724 N N . SER B 1 87 ? -5.492 -19.156 8.406 1 81.75 87 SER B N 1
ATOM 2725 C CA . SER B 1 87 ? -6.371 -18.172 7.777 1 81.75 87 SER B CA 1
ATOM 2726 C C . SER B 1 87 ? -5.742 -16.781 7.789 1 81.75 87 SER B C 1
ATOM 2728 O O . SER B 1 87 ? -5.098 -16.391 8.766 1 81.75 87 SER B O 1
ATOM 2730 N N . ASN B 1 88 ? -5.793 -16.125 6.633 1 85 88 ASN B N 1
ATOM 2731 C CA . ASN B 1 88 ? -5.375 -14.734 6.562 1 85 88 ASN B CA 1
ATOM 2732 C C . ASN B 1 88 ? -6.34 -13.82 7.312 1 85 88 ASN B C 1
ATOM 2734 O O . ASN B 1 88 ? -6.121 -12.609 7.395 1 85 88 ASN B O 1
ATOM 2738 N N . TRP B 1 89 ? -7.391 -14.469 7.777 1 90.88 89 TRP B N 1
ATOM 2739 C CA . TRP B 1 89 ? -8.391 -13.664 8.477 1 90.88 89 TRP B CA 1
ATOM 2740 C C . TRP B 1 89 ? -8.633 -14.211 9.883 1 90.88 89 TRP B C 1
ATOM 2742 O O . TRP B 1 89 ? -9.742 -14.086 10.414 1 90.88 89 TRP B O 1
ATOM 2752 N N . ASP B 1 90 ? -7.551 -14.883 10.375 1 87.44 90 ASP B N 1
ATOM 2753 C CA . ASP B 1 90 ? -7.582 -15.227 11.797 1 87.44 90 ASP B CA 1
ATOM 2754 C C . ASP B 1 90 ? -7.441 -13.977 12.664 1 87.44 90 ASP B C 1
ATOM 2756 O O . ASP B 1 90 ? -7.367 -12.859 12.148 1 87.44 90 ASP B O 1
ATOM 2760 N N . PHE B 1 91 ? -7.469 -14.133 13.945 1 85.88 91 PHE B N 1
ATOM 2761 C CA . PHE B 1 91 ? -7.488 -12.992 14.859 1 85.88 91 PHE B CA 1
ATOM 2762 C C . PHE B 1 91 ? -6.281 -12.094 14.625 1 85.88 91 PHE B C 1
ATOM 2764 O O . PHE B 1 91 ? -6.434 -10.898 14.383 1 85.88 91 PHE B O 1
ATOM 2771 N N . ALA B 1 92 ? -5.062 -12.625 14.594 1 82.06 92 ALA B N 1
ATOM 2772 C CA . ALA B 1 92 ? -3.836 -11.844 14.492 1 82.06 92 ALA B CA 1
ATOM 2773 C C . ALA B 1 92 ? -3.74 -11.141 13.141 1 82.06 92 ALA B C 1
ATOM 2775 O O . ALA B 1 92 ? -3.41 -9.961 13.062 1 82.06 92 ALA B O 1
ATOM 2776 N N . SER B 1 93 ? -4.129 -11.867 12.117 1 85.38 93 SER B N 1
ATOM 2777 C CA . SER B 1 93 ? -4.012 -11.32 10.766 1 85.38 93 SER B CA 1
ATOM 2778 C C . SER B 1 93 ? -5.07 -10.258 10.508 1 85.38 93 SER B C 1
ATOM 2780 O O . SER B 1 93 ? -4.785 -9.227 9.891 1 85.38 93 SER B O 1
ATOM 2782 N N . ALA B 1 94 ? -6.242 -10.516 11.016 1 89.62 94 ALA B N 1
ATOM 2783 C CA . ALA B 1 94 ? -7.309 -9.531 10.844 1 89.62 94 ALA B CA 1
ATOM 2784 C C . ALA B 1 94 ? -7.02 -8.266 11.648 1 89.62 94 ALA B C 1
ATOM 2786 O O . ALA B 1 94 ? -7.344 -7.16 11.211 1 89.62 94 ALA B O 1
ATOM 2787 N N . PHE B 1 95 ? -6.457 -8.484 12.805 1 87.69 95 PHE B N 1
ATOM 2788 C CA . PHE B 1 95 ? -6.062 -7.352 13.633 1 87.69 95 PHE B CA 1
ATOM 2789 C C . PHE B 1 95 ? -4.977 -6.535 12.945 1 87.69 95 PHE B C 1
ATOM 2791 O O . PHE B 1 95 ? -5.031 -5.305 12.938 1 87.69 95 PHE B O 1
ATOM 2798 N N . PHE B 1 96 ? -4.027 -7.211 12.375 1 85.94 96 PHE B N 1
ATOM 2799 C CA . PHE B 1 96 ? -2.951 -6.566 11.641 1 85.94 96 PHE B CA 1
ATOM 2800 C C . PHE B 1 96 ? -3.5 -5.793 10.445 1 85.94 96 PHE B C 1
ATOM 2802 O O . PHE B 1 96 ? -3.111 -4.648 10.211 1 85.94 96 PHE B O 1
ATOM 2809 N N . PHE B 1 97 ? -4.465 -6.367 9.758 1 90.69 97 PHE B N 1
ATOM 2810 C CA . PHE B 1 97 ? -5.074 -5.738 8.594 1 90.69 97 PHE B CA 1
ATOM 2811 C C . PHE B 1 97 ? -5.84 -4.48 8.992 1 90.69 97 PHE B C 1
ATOM 2813 O O . PHE B 1 97 ? -5.684 -3.43 8.367 1 90.69 97 PHE B O 1
ATOM 2820 N N . SER B 1 98 ? -6.598 -4.609 10 1 91.44 98 SER B N 1
ATOM 2821 C CA . SER B 1 98 ? -7.402 -3.48 10.453 1 91.44 98 SER B CA 1
ATOM 2822 C C . SER B 1 98 ? -6.527 -2.322 10.922 1 91.44 98 SER B C 1
ATOM 2824 O O . SER B 1 98 ? -6.812 -1.161 10.625 1 91.44 98 SER B O 1
ATOM 2826 N N . SER B 1 99 ? -5.469 -2.664 11.539 1 87.94 99 SER B N 1
ATOM 2827 C CA . SER B 1 99 ? -4.562 -1.636 12.047 1 87.94 99 SER B CA 1
ATOM 2828 C C . SER B 1 99 ? -3.828 -0.94 10.906 1 87.94 99 SER B C 1
ATOM 2830 O O . SER B 1 99 ? -3.707 0.287 10.891 1 87.94 99 SER B O 1
ATOM 2832 N N . THR B 1 100 ? -3.322 -1.701 9.938 1 89.81 100 THR B N 1
ATOM 2833 C CA . THR B 1 100 ? -2.584 -1.126 8.82 1 89.81 100 THR B CA 1
ATOM 2834 C C . THR B 1 100 ? -3.518 -0.35 7.898 1 89.81 100 THR B C 1
ATOM 2836 O O . THR B 1 100 ? -3.113 0.641 7.285 1 89.81 100 THR B O 1
ATOM 2839 N N . LEU B 1 101 ? -4.766 -0.728 7.938 1 92 101 LEU B N 1
ATOM 2840 C CA . LEU B 1 101 ? -5.762 -0.036 7.125 1 92 101 LEU B CA 1
ATOM 2841 C C . LEU B 1 101 ? -5.969 1.393 7.617 1 92 101 LEU B C 1
ATOM 2843 O O . LEU B 1 101 ? -5.934 2.338 6.828 1 92 101 LEU B O 1
ATOM 2847 N N . VAL B 1 102 ? -6.047 1.582 8.898 1 89.69 102 VAL B N 1
ATOM 2848 C CA . VAL B 1 102 ? -6.402 2.895 9.43 1 89.69 102 VAL B CA 1
ATOM 2849 C C . VAL B 1 102 ? -5.145 3.746 9.586 1 89.69 102 VAL B C 1
ATOM 2851 O O . VAL B 1 102 ? -5.23 4.965 9.742 1 89.69 102 VAL B O 1
ATOM 2854 N N . THR B 1 103 ? -3.975 3.09 9.531 1 86.38 103 THR B N 1
ATOM 2855 C CA . THR B 1 103 ? -2.727 3.846 9.539 1 86.38 103 THR B CA 1
ATOM 2856 C C . THR B 1 103 ? -2.258 4.129 8.117 1 86.38 103 THR B C 1
ATOM 2858 O O . THR B 1 103 ? -1.176 4.68 7.91 1 86.38 103 THR B O 1
ATOM 2861 N N . THR B 1 104 ? -2.943 3.672 7.133 1 87.94 104 THR B N 1
ATOM 2862 C CA . THR B 1 104 ? -2.779 3.91 5.703 1 87.94 104 THR B CA 1
ATOM 2863 C C . THR B 1 104 ? -1.51 3.242 5.188 1 87.94 104 THR B C 1
ATOM 2865 O O . THR B 1 104 ? -0.88 3.734 4.246 1 87.94 104 THR B O 1
ATOM 2868 N N . VAL B 1 105 ? -0.973 2.186 5.973 1 88.75 105 VAL B N 1
ATOM 2869 C CA . VAL B 1 105 ? 0.123 1.338 5.516 1 88.75 105 VAL B CA 1
ATOM 2870 C C . VAL B 1 105 ? -0.433 0.16 4.715 1 88.75 105 VAL B C 1
ATOM 2872 O O . VAL B 1 105 ? -0.764 -0.882 5.285 1 88.75 105 VAL B O 1
ATOM 2875 N N . GLY B 1 106 ? -1.04 0.224 3.59 1 88.69 106 GLY B N 1
ATOM 2876 C CA . GLY B 1 106 ? -1.689 -0.763 2.742 1 88.69 106 GLY B CA 1
ATOM 2877 C C . GLY B 1 106 ? -0.728 -1.794 2.182 1 88.69 106 GLY B C 1
ATOM 2878 O O . GLY B 1 106 ? -0.315 -1.701 1.024 1 88.69 106 GLY B O 1
ATOM 2879 N N . TYR B 1 107 ? -0.421 -2.842 2.963 1 87.69 107 TYR B N 1
ATOM 2880 C CA . TYR B 1 107 ? 0.514 -3.859 2.498 1 87.69 107 TYR B CA 1
ATOM 2881 C C . TYR B 1 107 ? -0.055 -4.617 1.306 1 87.69 107 TYR B C 1
ATOM 2883 O O . TYR B 1 107 ? 0.691 -5.051 0.423 1 87.69 107 TYR B O 1
ATOM 2891 N N . GLY B 1 108 ? -1.376 -4.859 1.323 1 86.81 108 GLY B N 1
ATOM 2892 C CA . GLY B 1 108 ? -2.02 -5.512 0.194 1 86.81 108 GLY B CA 1
ATOM 2893 C C . GLY B 1 108 ? -1.803 -7.016 0.171 1 86.81 108 GLY B C 1
ATOM 2894 O O . GLY B 1 108 ? -2.17 -7.684 -0.796 1 86.81 108 GLY B O 1
ATOM 2895 N N . TYR B 1 109 ? -1.067 -7.57 1.155 1 80.5 109 TYR B N 1
ATOM 2896 C CA . TYR B 1 109 ? -0.862 -9.008 1.258 1 80.5 109 TYR B CA 1
ATOM 2897 C C . TYR B 1 109 ? -2.182 -9.734 1.498 1 80.5 109 TYR B C 1
ATOM 2899 O O . TYR B 1 109 ? -2.396 -10.836 0.984 1 80.5 109 TYR B O 1
ATOM 2907 N N . THR B 1 110 ? -3.031 -9.148 2.262 1 84.75 110 THR B N 1
ATOM 2908 C CA . THR B 1 110 ? -4.387 -9.609 2.525 1 84.75 110 THR B CA 1
ATOM 2909 C C . THR B 1 110 ? -5.41 -8.539 2.164 1 84.75 110 THR B C 1
ATOM 2911 O O . THR B 1 110 ? -5.301 -7.395 2.615 1 84.75 110 THR B O 1
ATOM 2914 N N . THR B 1 111 ? -6.285 -8.867 1.25 1 92.19 111 THR B N 1
ATOM 2915 C CA . THR B 1 111 ? -7.312 -7.918 0.828 1 92.19 111 THR B CA 1
ATOM 2916 C C . THR B 1 111 ? -8.688 -8.578 0.825 1 92.19 111 THR B C 1
ATOM 2918 O O . THR B 1 111 ? -8.789 -9.812 0.762 1 92.19 111 THR B O 1
ATOM 2921 N N . PRO B 1 112 ? -9.688 -7.797 0.982 1 94.12 112 PRO B N 1
ATOM 2922 C CA . PRO B 1 112 ? -11.031 -8.383 1.026 1 94.12 112 PRO B CA 1
ATOM 2923 C C . PRO B 1 112 ? -11.406 -9.094 -0.269 1 94.12 112 PRO B C 1
ATOM 2925 O O . PRO B 1 112 ? -11.125 -8.594 -1.359 1 94.12 112 PRO B O 1
ATOM 2928 N N . LEU B 1 113 ? -11.992 -10.258 -0.049 1 92.56 113 LEU B N 1
ATOM 2929 C CA . LEU B 1 113 ? -12.453 -11.094 -1.156 1 92.56 113 LEU B CA 1
ATOM 2930 C C . LEU B 1 113 ? -13.898 -10.766 -1.524 1 92.56 113 LEU B C 1
ATOM 2932 O O . LEU B 1 113 ? -14.266 -10.812 -2.699 1 92.56 113 LEU B O 1
ATOM 2936 N N . SER B 1 114 ? -14.641 -10.32 -0.56 1 95.44 114 SER B N 1
ATOM 2937 C CA . SER B 1 114 ? -16.078 -10.172 -0.731 1 95.44 114 SER B CA 1
ATOM 2938 C C . SER B 1 114 ? -16.469 -8.703 -0.909 1 95.44 114 SER B C 1
ATOM 2940 O O . SER B 1 114 ? -15.727 -7.809 -0.501 1 95.44 114 SER B O 1
ATOM 2942 N N . ASP B 1 115 ? -17.656 -8.484 -1.553 1 96.31 115 ASP B N 1
ATOM 2943 C CA . ASP B 1 115 ? -18.203 -7.137 -1.687 1 96.31 115 ASP B CA 1
ATOM 2944 C C . ASP B 1 115 ? -18.5 -6.527 -0.319 1 96.31 115 ASP B C 1
ATOM 2946 O O . ASP B 1 115 ? -18.281 -5.332 -0.107 1 96.31 115 ASP B O 1
ATOM 2950 N N . SER B 1 116 ? -18.953 -7.422 0.535 1 96.81 116 SER B N 1
ATOM 2951 C CA . SER B 1 116 ? -19.234 -6.938 1.882 1 96.81 116 SER B CA 1
ATOM 2952 C C . SER B 1 116 ? -17.969 -6.5 2.594 1 96.81 116 SER B C 1
ATOM 2954 O O . SER B 1 116 ? -17.969 -5.531 3.355 1 96.81 116 SER B O 1
ATOM 2956 N N . GLY B 1 117 ? -16.859 -7.27 2.379 1 97 117 GLY B N 1
ATOM 2957 C CA . GLY B 1 117 ? -15.586 -6.875 2.953 1 97 117 GLY B CA 1
ATOM 2958 C C . GLY B 1 117 ? -15.07 -5.551 2.42 1 97 117 GLY B C 1
ATOM 2959 O O . GLY B 1 117 ? -14.547 -4.73 3.178 1 97 117 GLY B O 1
ATOM 2960 N N . LYS B 1 118 ? -15.25 -5.297 1.116 1 97.19 118 LYS B N 1
ATOM 2961 C CA . LYS B 1 118 ? -14.859 -4.035 0.493 1 97.19 118 LYS B CA 1
ATOM 2962 C C . LYS B 1 118 ? -15.656 -2.869 1.059 1 97.19 118 LYS B C 1
ATOM 2964 O O . LYS B 1 118 ? -15.102 -1.812 1.36 1 97.19 118 LYS B O 1
ATOM 2969 N N . ALA B 1 119 ? -16.953 -3.082 1.169 1 97.06 119 ALA B N 1
ATOM 2970 C CA . ALA B 1 119 ? -17.797 -2.045 1.747 1 97.06 119 ALA B CA 1
ATOM 2971 C C . ALA B 1 119 ? -17.406 -1.756 3.193 1 97.06 119 ALA B C 1
ATOM 2973 O O . ALA B 1 119 ? -17.359 -0.596 3.611 1 97.06 119 ALA B O 1
ATOM 2974 N N . PHE B 1 120 ? -17.125 -2.826 3.908 1 97 120 PHE B N 1
ATOM 2975 C CA . PHE B 1 120 ? -16.719 -2.668 5.297 1 97 120 PHE B CA 1
ATOM 2976 C C . PHE B 1 120 ? -15.391 -1.906 5.387 1 97 120 PHE B C 1
ATOM 2978 O O . PHE B 1 120 ? -15.203 -1.083 6.285 1 97 120 PHE B O 1
ATOM 2985 N N . CYS B 1 121 ? -14.469 -2.182 4.469 1 95.88 121 CYS B N 1
ATOM 2986 C CA . CYS B 1 121 ? -13.203 -1.464 4.398 1 95.88 121 CYS B CA 1
ATOM 2987 C C . CYS B 1 121 ? -13.43 0.033 4.223 1 95.88 121 CYS B C 1
ATOM 2989 O O . CYS B 1 121 ? -12.805 0.845 4.906 1 95.88 121 CYS B O 1
ATOM 2991 N N . ILE B 1 122 ? -14.336 0.369 3.346 1 94.88 122 ILE B N 1
ATOM 2992 C CA . ILE B 1 122 ? -14.641 1.769 3.061 1 94.88 122 ILE B CA 1
ATOM 2993 C C . ILE B 1 122 ? -15.211 2.438 4.309 1 94.88 122 ILE B C 1
ATOM 2995 O O . ILE B 1 122 ? -14.734 3.5 4.723 1 94.88 122 ILE B O 1
ATOM 2999 N N . PHE B 1 123 ? -16.141 1.799 4.961 1 95 123 PHE B N 1
ATOM 3000 C CA . PHE B 1 123 ? -16.797 2.361 6.133 1 95 123 PHE B CA 1
ATOM 3001 C C . PHE B 1 123 ? -15.82 2.51 7.289 1 95 123 PHE B C 1
ATOM 3003 O O . PHE B 1 123 ? -15.773 3.557 7.938 1 95 123 PHE B O 1
ATOM 3010 N N . TYR B 1 124 ? -15.062 1.46 7.543 1 94.81 124 TYR B N 1
ATOM 3011 C CA . TYR B 1 124 ? -14.102 1.472 8.633 1 94.81 124 TYR B CA 1
ATOM 3012 C C . TYR B 1 124 ? -13.023 2.523 8.398 1 94.81 124 TYR B C 1
ATOM 3014 O O . TYR B 1 124 ? -12.656 3.264 9.32 1 94.81 124 TYR B O 1
ATOM 3022 N N . ALA B 1 125 ? -12.562 2.605 7.18 1 92.44 125 ALA B N 1
ATOM 3023 C CA . ALA B 1 125 ? -11.492 3.551 6.863 1 92.44 125 ALA B CA 1
ATOM 3024 C C . ALA B 1 125 ? -12.008 4.988 6.891 1 92.44 125 ALA B C 1
ATOM 3026 O O . ALA B 1 125 ? -11.273 5.906 7.262 1 92.44 125 ALA B O 1
ATOM 3027 N N . LEU B 1 126 ? -13.25 5.188 6.484 1 90.06 126 LEU B N 1
ATOM 3028 C CA . LEU B 1 126 ? -13.852 6.516 6.469 1 90.06 126 LEU B CA 1
ATOM 3029 C C . LEU B 1 126 ? -13.789 7.156 7.852 1 90.06 126 LEU B C 1
ATOM 3031 O O . LEU B 1 126 ? -13.5 8.352 7.977 1 90.06 126 LEU B O 1
ATOM 3035 N N . LEU B 1 127 ? -13.984 6.336 8.836 1 87.5 127 LEU B N 1
ATOM 3036 C CA . LEU B 1 127 ? -14 6.836 10.203 1 87.5 127 LEU B CA 1
ATOM 3037 C C . LEU B 1 127 ? -12.641 6.629 10.867 1 87.5 127 LEU B C 1
ATOM 3039 O O . LEU B 1 127 ? -12.164 7.492 11.609 1 87.5 127 LEU B O 1
ATOM 3043 N N . GLY B 1 128 ? -12.078 5.543 10.594 1 87.44 128 GLY B N 1
ATOM 3044 C CA . GLY B 1 128 ? -10.867 5.137 11.289 1 87.44 128 GLY B CA 1
ATOM 3045 C C . GLY B 1 128 ? -9.648 5.953 10.891 1 87.44 128 GLY B C 1
ATOM 3046 O O . GLY B 1 128 ? -8.82 6.289 11.742 1 87.44 128 GLY B O 1
ATOM 3047 N N . VAL B 1 129 ? -9.484 6.293 9.641 1 86.5 129 VAL B N 1
ATOM 3048 C CA . VAL B 1 129 ? -8.289 6.961 9.141 1 86.5 129 VAL B CA 1
ATOM 3049 C C . VAL B 1 129 ? -8.203 8.367 9.727 1 86.5 129 VAL B C 1
ATOM 3051 O O . VAL B 1 129 ? -7.191 8.734 10.336 1 86.5 129 VAL B O 1
ATOM 3054 N N . PRO B 1 130 ? -9.273 9.227 9.625 1 81.56 130 PRO B N 1
ATOM 3055 C CA . PRO B 1 130 ? -9.195 10.555 10.25 1 81.56 130 PRO B CA 1
ATOM 3056 C C . PRO B 1 130 ? -8.977 10.477 11.758 1 81.56 130 PRO B C 1
ATOM 3058 O O . PRO B 1 130 ? -8.242 11.289 12.32 1 81.56 130 PRO B O 1
ATOM 3061 N N . PHE B 1 131 ? -9.617 9.531 12.312 1 80 131 PHE B N 1
ATOM 3062 C CA . PHE B 1 131 ? -9.445 9.375 13.75 1 80 131 PHE B CA 1
ATOM 3063 C C . PHE B 1 131 ? -7.992 9.062 14.094 1 80 131 PHE B C 1
ATOM 3065 O O . PHE B 1 131 ? -7.422 9.656 15.008 1 80 131 PHE B O 1
ATOM 3072 N N . THR B 1 132 ? -7.465 8.117 13.43 1 82.5 132 THR B N 1
ATOM 3073 C CA . THR B 1 132 ? -6.082 7.723 13.672 1 82.5 132 THR B CA 1
ATOM 3074 C C . THR B 1 132 ? -5.129 8.875 13.375 1 82.5 132 THR B C 1
ATOM 3076 O O . THR B 1 132 ? -4.16 9.094 14.109 1 82.5 132 THR B O 1
ATOM 3079 N N . MET B 1 133 ? -5.402 9.625 12.344 1 78.31 133 MET B N 1
ATOM 3080 C CA . MET B 1 133 ? -4.574 10.773 12 1 78.31 133 MET B CA 1
ATOM 3081 C C . MET B 1 133 ? -4.598 11.812 13.117 1 78.31 133 MET B C 1
ATOM 3083 O O . MET B 1 133 ? -3.568 12.406 13.438 1 78.31 133 MET B O 1
ATOM 3087 N N . LEU B 1 134 ? -5.762 12.023 13.641 1 75.62 134 LEU B N 1
ATOM 3088 C CA . LEU B 1 134 ? -5.898 12.984 14.734 1 75.62 134 LEU B CA 1
ATOM 3089 C C . LEU B 1 134 ? -5.121 12.516 15.961 1 75.62 134 LEU B C 1
ATOM 3091 O O . LEU B 1 134 ? -4.426 13.312 16.594 1 75.62 134 LEU B O 1
ATOM 3095 N N . VAL B 1 135 ? -5.277 11.289 16.219 1 75.12 135 VAL B N 1
ATOM 3096 C CA . VAL B 1 135 ? -4.586 10.734 17.375 1 75.12 135 VAL B CA 1
ATOM 3097 C C . VAL B 1 135 ? -3.078 10.812 17.156 1 75.12 135 VAL B C 1
ATOM 3099 O O . VAL B 1 135 ? -2.334 11.18 18.078 1 75.12 135 VAL B O 1
ATOM 3102 N N . LEU B 1 136 ? -2.666 10.492 15.992 1 75 136 LEU B N 1
ATOM 3103 C CA . LEU B 1 136 ? -1.24 10.516 15.688 1 75 136 LEU B CA 1
ATOM 3104 C C . LEU B 1 136 ? -0.695 11.938 15.742 1 75 136 LEU B C 1
ATOM 3106 O O . LEU B 1 136 ? 0.394 12.172 16.266 1 75 136 LEU B O 1
ATOM 3110 N N . THR B 1 137 ? -1.417 12.844 15.227 1 71.81 137 THR B N 1
ATOM 3111 C CA . THR B 1 137 ? -1.012 14.242 15.289 1 71.81 137 THR B CA 1
ATOM 3112 C C . THR B 1 137 ? -0.889 14.711 16.734 1 71.81 137 THR B C 1
ATOM 3114 O O . THR B 1 137 ? 0.083 15.375 17.094 1 71.81 137 THR B O 1
ATOM 3117 N N . ALA B 1 138 ? -1.92 14.398 17.516 1 71.81 138 ALA B N 1
ATOM 3118 C CA . ALA B 1 138 ? -1.907 14.773 18.938 1 71.81 138 ALA B CA 1
ATOM 3119 C C . ALA B 1 138 ? -0.714 14.148 19.656 1 71.81 138 ALA B C 1
ATOM 3121 O O . ALA B 1 138 ? -0.08 14.797 20.484 1 71.81 138 ALA B O 1
ATOM 3122 N N . THR B 1 139 ? -0.417 12.969 19.375 1 72.12 139 THR B N 1
ATOM 3123 C CA . THR B 1 139 ? 0.695 12.266 20 1 72.12 139 THR B CA 1
ATOM 3124 C C . THR B 1 139 ? 2.027 12.891 19.609 1 72.12 139 THR B C 1
ATOM 3126 O O . THR B 1 139 ? 2.914 13.062 20.438 1 72.12 139 THR B O 1
ATOM 3129 N N . VAL B 1 140 ? 2.156 13.211 18.344 1 69.25 140 VAL B N 1
ATOM 3130 C CA . VAL B 1 140 ? 3.385 13.828 17.844 1 69.25 140 VAL B CA 1
ATOM 3131 C C . VAL B 1 140 ? 3.59 15.18 18.531 1 69.25 140 VAL B C 1
ATOM 3133 O O . VAL B 1 140 ? 4.711 15.523 18.906 1 69.25 140 VAL B O 1
ATOM 3136 N N . GLN B 1 141 ? 2.557 15.898 18.656 1 69.5 141 GLN B N 1
ATOM 3137 C CA . GLN B 1 141 ? 2.633 17.203 19.297 1 69.5 141 GLN B CA 1
ATOM 3138 C C . GLN B 1 141 ? 3.047 17.078 20.766 1 69.5 141 GLN B C 1
ATOM 3140 O O . GLN B 1 141 ? 3.854 17.859 21.266 1 69.5 141 GLN B O 1
ATOM 3145 N N . ARG B 1 142 ? 2.553 16.125 21.438 1 70 142 ARG B N 1
ATOM 3146 C CA . ARG B 1 142 ? 2.9 15.898 22.844 1 70 142 ARG B CA 1
ATOM 3147 C C . ARG B 1 142 ? 4.363 15.484 22.984 1 70 142 ARG B C 1
ATOM 3149 O O . ARG B 1 142 ? 5.062 15.961 23.875 1 70 142 ARG B O 1
ATOM 3156 N N . LEU B 1 143 ? 4.805 14.633 22.109 1 69.12 143 LEU B N 1
ATOM 3157 C CA . LEU B 1 143 ? 6.188 14.18 22.141 1 69.12 143 LEU B CA 1
ATOM 3158 C C . LEU B 1 143 ? 7.145 15.32 21.828 1 69.12 143 LEU B C 1
ATOM 3160 O O . LEU B 1 143 ? 8.227 15.414 22.406 1 69.12 143 LEU B O 1
ATOM 3164 N N . ALA B 1 144 ? 6.742 16.125 20.891 1 65.81 144 ALA B N 1
ATOM 3165 C CA . ALA B 1 144 ? 7.539 17.297 20.531 1 65.81 144 ALA B CA 1
ATOM 3166 C C . ALA B 1 144 ? 7.691 18.25 21.719 1 65.81 144 ALA B C 1
ATOM 3168 O O . ALA B 1 144 ? 8.766 18.797 21.953 1 65.81 144 ALA B O 1
ATOM 3169 N N . GLN B 1 145 ? 6.66 18.391 22.391 1 67.25 145 GLN B N 1
ATOM 3170 C CA . GLN B 1 145 ? 6.695 19.25 23.578 1 67.25 145 GLN B CA 1
ATOM 3171 C C . GLN B 1 145 ? 7.609 18.672 24.656 1 67.25 145 GLN B C 1
ATOM 3173 O O . GLN B 1 145 ? 8.328 19.406 25.328 1 67.25 145 GLN B O 1
ATOM 3178 N N . LEU B 1 146 ? 7.629 17.359 24.766 1 65.31 146 LEU B N 1
ATOM 3179 C CA . LEU B 1 146 ? 8.43 16.688 25.781 1 65.31 146 LEU B CA 1
ATOM 3180 C C . LEU B 1 146 ? 9.906 16.703 25.422 1 65.31 146 LEU B C 1
ATOM 3182 O O . LEU B 1 146 ? 10.766 16.844 26.281 1 65.31 146 LEU B O 1
ATOM 3186 N N . LEU B 1 147 ? 10.164 16.562 24.109 1 66.06 147 LEU B N 1
ATOM 3187 C CA . LEU B 1 147 ? 11.547 16.359 23.688 1 66.06 147 LEU B CA 1
ATOM 3188 C C . LEU B 1 147 ? 12.203 17.688 23.312 1 66.06 147 LEU B C 1
ATOM 3190 O O . LEU B 1 147 ? 13.43 17.812 23.375 1 66.06 147 LEU B O 1
ATOM 3194 N N . THR B 1 148 ? 11.5 18.609 22.75 1 61.81 148 THR B N 1
ATOM 3195 C CA . THR B 1 148 ? 12.109 19.859 22.312 1 61.81 148 THR B CA 1
ATOM 3196 C C . THR B 1 148 ? 12.016 20.922 23.406 1 61.81 148 THR B C 1
ATOM 3198 O O . THR B 1 148 ? 12.977 21.641 23.656 1 61.81 148 TH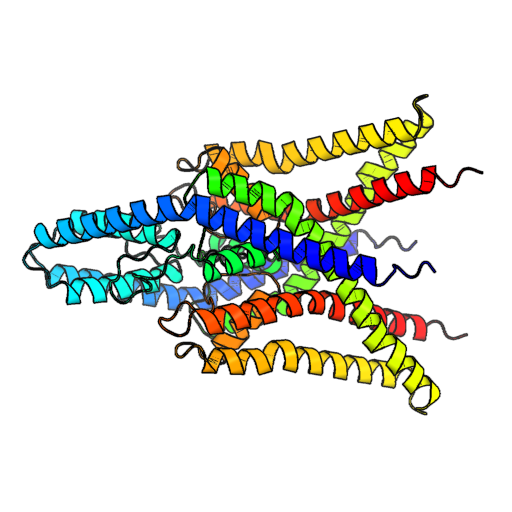R B O 1
ATOM 3201 N N . HIS B 1 149 ? 10.867 21.188 23.922 1 57.56 149 HIS B N 1
ATOM 3202 C CA . HIS B 1 149 ? 10.703 22.312 24.828 1 57.56 149 HIS B CA 1
ATOM 3203 C C . HIS B 1 149 ? 11.477 22.094 26.125 1 57.56 149 HIS B C 1
ATOM 3205 O O . HIS B 1 149 ? 12.156 23 26.609 1 57.56 149 HIS B O 1
ATOM 3211 N N . ARG B 1 150 ? 11.516 20.891 26.594 1 57.25 150 ARG B N 1
ATOM 3212 C CA . ARG B 1 150 ? 12.07 20.688 27.938 1 57.25 150 ARG B CA 1
ATOM 3213 C C . ARG B 1 150 ? 13.594 20.734 27.906 1 57.25 150 ARG B C 1
ATOM 3215 O O . ARG B 1 150 ? 14.219 21.422 28.719 1 57.25 150 ARG B O 1
ATOM 3222 N N . PRO B 1 151 ? 14.102 19.969 26.938 1 56.75 151 PRO B N 1
ATOM 3223 C CA . PRO B 1 151 ? 15.562 19.969 27.016 1 56.75 151 PRO B CA 1
ATOM 3224 C C . PRO B 1 151 ? 16.172 21.312 26.594 1 56.75 151 PRO B C 1
ATOM 3226 O O . PRO B 1 151 ? 17.203 21.719 27.125 1 56.75 151 PRO B O 1
ATOM 3229 N N . LEU B 1 152 ? 15.523 21.938 25.578 1 56.03 152 LEU B N 1
ATOM 3230 C CA . LEU B 1 152 ? 16.094 23.203 25.125 1 56.03 152 LEU B CA 1
ATOM 3231 C C . LEU B 1 152 ? 16.062 24.234 26.234 1 56.03 152 LEU B C 1
ATOM 3233 O O . LEU B 1 152 ? 17.016 25 26.422 1 56.03 152 LEU B O 1
ATOM 3237 N N . VAL B 1 153 ? 14.93 24.312 26.891 1 55.09 153 VAL B N 1
ATOM 3238 C CA . VAL B 1 153 ? 14.859 25.25 28 1 55.09 153 VAL B CA 1
ATOM 3239 C C . VAL B 1 153 ? 15.906 24.891 29.047 1 55.09 153 VAL B C 1
ATOM 3241 O O . VAL B 1 153 ? 16.547 25.781 29.625 1 55.09 153 VAL B O 1
ATOM 3244 N N . TYR B 1 154 ? 16.078 23.594 29.141 1 53.66 154 TYR B N 1
ATOM 3245 C CA . TYR B 1 154 ? 17.031 23.172 30.156 1 53.66 154 TYR B CA 1
ATOM 3246 C C . TYR B 1 154 ? 18.453 23.516 29.734 1 53.66 154 TYR B C 1
ATOM 3248 O O . TYR B 1 154 ? 19.266 24 30.547 1 53.66 154 TYR B O 1
ATOM 3256 N N . LEU B 1 155 ? 18.656 23.266 28.484 1 55.75 155 LEU B N 1
ATOM 3257 C CA . LEU B 1 155 ? 20.016 23.547 28.031 1 55.75 155 LEU B CA 1
ATOM 3258 C C . LEU B 1 155 ? 20.25 25.062 27.922 1 55.75 155 LEU B C 1
ATOM 3260 O O . LEU B 1 155 ? 21.391 25.516 28.016 1 55.75 155 LEU B O 1
ATOM 3264 N N . GLN B 1 156 ? 19.234 25.812 27.422 1 54.94 156 GLN B N 1
ATOM 3265 C CA . GLN B 1 156 ? 19.406 27.266 27.391 1 54.94 156 GLN B CA 1
ATOM 3266 C C . GLN B 1 156 ? 19.844 27.797 28.766 1 54.94 156 GLN B C 1
ATOM 3268 O O . GLN B 1 156 ? 20.609 28.75 28.844 1 54.94 156 GLN B O 1
ATOM 3273 N N . LEU B 1 157 ? 19.219 27.219 29.703 1 51.62 157 LEU B N 1
ATOM 3274 C CA . LEU B 1 157 ? 19.547 27.781 31 1 51.62 157 LEU B CA 1
ATOM 3275 C C . LEU B 1 157 ? 20.984 27.469 31.391 1 51.62 157 LEU B C 1
ATOM 3277 O O . LEU B 1 157 ? 21.578 28.141 32.25 1 51.62 157 LEU B O 1
ATOM 3281 N N . ARG B 1 158 ? 21.359 26.359 30.844 1 53.03 158 ARG B N 1
ATOM 3282 C CA . ARG B 1 158 ? 22.656 26.047 31.438 1 53.03 158 ARG B CA 1
ATOM 3283 C C . ARG B 1 158 ? 23.781 26.297 30.438 1 53.03 158 ARG B C 1
ATOM 3285 O O . ARG B 1 158 ? 24.953 26.375 30.828 1 53.03 158 ARG B O 1
ATOM 3292 N N . SER B 1 159 ? 23.672 25.781 29.188 1 52.69 159 SER B N 1
ATOM 3293 C CA . SER B 1 159 ? 24.938 25.672 28.453 1 52.69 159 SER B CA 1
ATOM 3294 C C . SER B 1 159 ? 25.312 26.984 27.797 1 52.69 159 SER B C 1
ATOM 3296 O O . SER B 1 159 ? 24.453 27.797 27.469 1 52.69 159 SER B O 1
ATOM 3298 N N . ALA B 1 160 ? 26.453 27.516 28.141 1 55.84 160 ALA B N 1
ATOM 3299 C CA . ALA B 1 160 ? 27.219 28.594 27.5 1 55.84 160 ALA B CA 1
ATOM 3300 C C . ALA B 1 160 ? 27.141 28.484 25.984 1 55.84 160 ALA B C 1
ATOM 3302 O O . ALA B 1 160 ? 27.719 29.312 25.266 1 55.84 160 ALA B O 1
ATOM 3303 N N . TYR B 1 161 ? 26.812 27.406 25.516 1 56.56 161 TYR B N 1
ATOM 3304 C CA . TYR B 1 161 ? 26.891 27.234 24.062 1 56.56 161 TYR B CA 1
ATOM 3305 C C . TYR B 1 161 ? 25.75 27.969 23.359 1 56.56 161 TYR B C 1
ATOM 3307 O O . TYR B 1 161 ? 24.688 28.203 23.953 1 56.56 161 TYR B O 1
ATOM 3315 N N . SER B 1 162 ? 26.062 28.672 22.25 1 63.62 162 SER B N 1
ATOM 3316 C CA . SER B 1 162 ? 25.109 29.469 21.484 1 63.62 162 SER B CA 1
ATOM 3317 C C . SER B 1 162 ? 23.812 28.703 21.25 1 63.62 162 SER B C 1
ATOM 3319 O O . SER B 1 162 ? 23.812 27.469 21.203 1 63.62 162 SER B O 1
ATOM 3321 N N . HIS B 1 163 ? 22.797 29.312 21.562 1 67 163 HIS B N 1
ATOM 3322 C CA . HIS B 1 163 ? 21.453 28.766 21.422 1 67 163 HIS B CA 1
ATOM 3323 C C . HIS B 1 163 ? 21.297 28 20.109 1 67 163 HIS B C 1
ATOM 3325 O O . HIS B 1 163 ? 20.672 26.938 20.062 1 67 163 HIS B O 1
ATOM 3331 N N . ARG B 1 164 ? 22.047 28.469 19.172 1 66.44 164 ARG B N 1
ATOM 3332 C CA . ARG B 1 164 ? 21.953 27.859 17.844 1 66.44 164 ARG B CA 1
ATOM 3333 C C . ARG B 1 164 ? 22.688 26.516 17.812 1 66.44 164 ARG B C 1
ATOM 3335 O O . ARG B 1 164 ? 22.188 25.547 17.25 1 66.44 164 ARG B O 1
ATOM 3342 N N . ALA B 1 165 ? 23.781 26.531 18.375 1 72.44 165 ALA B N 1
ATOM 3343 C CA . ALA B 1 165 ? 24.578 25.297 18.375 1 72.44 165 ALA B CA 1
ATOM 3344 C C . ALA B 1 165 ? 23.891 24.219 19.203 1 72.44 165 ALA B C 1
ATOM 3346 O O . ALA B 1 165 ? 23.922 23.031 18.828 1 72.44 165 ALA B O 1
ATOM 3347 N N . LEU B 1 166 ? 23.25 24.609 20.219 1 71.12 166 LEU B N 1
ATOM 3348 C CA . LEU B 1 166 ? 22.562 23.641 21.078 1 71.12 166 LEU B CA 1
ATOM 3349 C C . LEU B 1 166 ? 21.328 23.078 20.391 1 71.12 166 LEU B C 1
ATOM 3351 O O . LEU B 1 166 ? 21.031 21.891 20.5 1 71.12 166 LEU B O 1
ATOM 3355 N N . ALA B 1 167 ? 20.703 24 19.641 1 67.75 167 ALA B N 1
ATOM 3356 C CA . ALA B 1 167 ? 19.531 23.547 18.906 1 67.75 167 ALA B CA 1
ATOM 3357 C C . ALA B 1 167 ? 19.906 22.562 17.812 1 67.75 167 ALA B C 1
ATOM 3359 O O . ALA B 1 167 ? 19.203 21.578 17.594 1 67.75 167 ALA B O 1
ATOM 3360 N N . ARG B 1 168 ? 21.016 22.891 17.203 1 75.69 168 ARG B N 1
ATOM 3361 C CA . ARG B 1 168 ? 21.484 22 16.156 1 75.69 168 ARG B CA 1
ATOM 3362 C C . ARG B 1 168 ? 21.906 20.656 16.719 1 75.69 168 ARG B C 1
ATOM 3364 O O . ARG B 1 168 ? 21.594 19.609 16.141 1 75.69 168 ARG B O 1
ATOM 3371 N N . ALA B 1 169 ? 22.562 20.734 17.781 1 76.88 169 ALA B N 1
ATOM 3372 C CA . ALA B 1 169 ? 23 19.5 18.422 1 76.88 169 ALA B CA 1
ATOM 3373 C C . ALA B 1 169 ? 21.812 18.672 18.891 1 76.88 169 ALA B C 1
ATOM 3375 O O . ALA B 1 169 ? 21.812 17.438 18.734 1 76.88 169 ALA B O 1
ATOM 3376 N N . HIS B 1 170 ? 20.891 19.328 19.438 1 72.88 170 HIS B N 1
ATOM 3377 C CA . HIS B 1 170 ? 19.688 18.641 19.891 1 72.88 170 HIS B CA 1
ATOM 3378 C C . HIS B 1 170 ? 18.938 18.016 18.719 1 72.88 170 HIS B C 1
ATOM 3380 O O . HIS B 1 170 ? 18.469 16.875 18.797 1 72.88 170 HIS B O 1
ATOM 3386 N N . PHE B 1 171 ? 18.875 18.734 17.578 1 72.69 171 PHE B N 1
ATOM 3387 C CA . PHE B 1 171 ? 18.219 18.219 16.391 1 72.69 171 PHE B CA 1
ATOM 3388 C C . PHE B 1 171 ? 18.938 16.984 15.859 1 72.69 171 PHE B C 1
ATOM 3390 O O . PHE B 1 171 ? 18.312 15.984 15.516 1 72.69 171 PHE B O 1
ATOM 3397 N N . LEU B 1 172 ? 20.203 17.094 15.891 1 80.88 172 LEU B N 1
ATOM 3398 C CA . LEU B 1 172 ? 21 15.977 15.391 1 80.88 172 LEU B CA 1
ATOM 3399 C C . LEU B 1 172 ? 20.891 14.766 16.297 1 80.88 172 LEU B C 1
ATOM 3401 O O . LEU B 1 172 ? 20.828 13.625 15.828 1 80.88 172 LEU B O 1
ATOM 3405 N N . LEU B 1 173 ? 20.797 15.031 17.531 1 79.62 173 LEU B N 1
ATOM 3406 C CA . LEU B 1 173 ? 20.656 13.945 18.484 1 79.62 173 LEU B CA 1
ATOM 3407 C C . LEU B 1 173 ? 19.281 13.281 18.344 1 79.62 173 LEU B C 1
ATOM 3409 O O . LEU B 1 173 ? 19.188 12.047 18.391 1 79.62 173 LEU B O 1
ATOM 3413 N N . LEU B 1 174 ? 18.281 14.07 18.141 1 75.69 174 LEU B N 1
ATOM 3414 C CA . LEU B 1 174 ? 16.938 13.531 17.953 1 75.69 174 LEU B CA 1
ATOM 3415 C C . LEU B 1 174 ? 16.844 12.727 16.656 1 75.69 174 LEU B C 1
ATOM 3417 O O . LEU B 1 174 ? 16.219 11.664 16.625 1 75.69 174 LEU B O 1
ATOM 3421 N N . LEU B 1 175 ? 17.453 13.266 15.633 1 78.69 175 LEU B N 1
ATOM 3422 C CA . LEU B 1 175 ? 17.453 12.562 14.352 1 78.69 175 LEU B CA 1
ATOM 3423 C C . LEU B 1 175 ? 18.141 11.211 14.484 1 78.69 175 LEU B C 1
ATOM 3425 O O . LEU B 1 175 ? 17.656 10.203 13.969 1 78.69 175 LEU B O 1
ATOM 3429 N N . LEU B 1 176 ? 19.219 11.195 15.18 1 85.12 176 LEU B N 1
ATOM 3430 C CA . LEU B 1 176 ? 19.969 9.953 15.383 1 85.12 176 LEU B CA 1
ATOM 3431 C C . LEU B 1 176 ? 19.172 8.977 16.234 1 85.12 176 LEU B C 1
ATOM 3433 O O . LEU B 1 176 ? 19.141 7.773 15.938 1 85.12 176 LEU B O 1
ATOM 3437 N N . ALA B 1 177 ? 18.531 9.477 17.203 1 79.88 177 ALA B N 1
ATOM 3438 C CA . ALA B 1 177 ? 17.703 8.633 18.062 1 79.88 177 ALA B CA 1
ATOM 3439 C C . ALA B 1 177 ? 16.547 8.008 17.281 1 79.88 177 ALA B C 1
ATOM 3441 O O . ALA B 1 177 ? 16.266 6.816 17.438 1 79.88 177 ALA B O 1
ATOM 3442 N N . VAL B 1 178 ? 15.938 8.805 16.422 1 78.06 178 VAL B N 1
ATOM 3443 C CA . VAL B 1 178 ? 14.836 8.297 15.602 1 78.06 178 VAL B CA 1
ATOM 3444 C C . VAL B 1 178 ? 15.359 7.25 14.625 1 78.06 178 VAL B C 1
ATOM 3446 O O . VAL B 1 178 ? 14.742 6.199 14.445 1 78.06 178 VAL B O 1
ATOM 3449 N N . LEU B 1 179 ? 16.484 7.539 14.031 1 85.5 179 LEU B N 1
ATOM 3450 C CA . LEU B 1 179 ? 17.078 6.609 13.078 1 85.5 179 LEU B CA 1
ATOM 3451 C C . LEU B 1 179 ? 17.391 5.273 13.75 1 85.5 179 LEU B C 1
ATOM 3453 O O . LEU B 1 179 ? 17.094 4.215 13.195 1 85.5 179 LEU B O 1
ATOM 3457 N N . VAL B 1 180 ? 17.922 5.34 14.906 1 87.69 180 VAL B N 1
ATOM 3458 C CA . VAL B 1 180 ? 18.328 4.125 15.602 1 87.69 180 VAL B CA 1
ATOM 3459 C C . VAL B 1 180 ? 17.094 3.4 16.141 1 87.69 180 VAL B C 1
ATOM 3461 O O . VAL B 1 180 ? 16.922 2.201 15.898 1 87.69 180 VAL B O 1
ATOM 3464 N N . ALA B 1 181 ? 16.219 4.074 16.703 1 82.69 181 ALA B N 1
ATOM 3465 C CA . ALA B 1 181 ? 15.086 3.467 17.406 1 82.69 181 ALA B CA 1
ATOM 3466 C C . ALA B 1 181 ? 14.031 2.973 16.422 1 82.69 181 ALA B C 1
ATOM 3468 O O . ALA B 1 181 ? 13.375 1.959 16.656 1 82.69 181 ALA B O 1
ATOM 3469 N N . PHE B 1 182 ? 14 3.656 15.234 1 84.69 182 PHE B N 1
ATOM 3470 C CA . PHE B 1 182 ? 12.859 3.326 14.391 1 84.69 182 PHE B CA 1
ATOM 3471 C C . PHE B 1 182 ? 13.32 2.676 13.094 1 84.69 182 PHE B C 1
ATOM 3473 O O . PHE B 1 182 ? 12.516 2.086 12.367 1 84.69 182 PHE B O 1
ATOM 3480 N N . PHE B 1 183 ? 14.617 2.738 12.836 1 89.5 183 PHE B N 1
ATOM 3481 C CA . PHE B 1 183 ? 15.062 2.162 11.578 1 89.5 183 PHE B CA 1
ATOM 3482 C C . PHE B 1 183 ? 16.141 1.104 11.812 1 89.5 183 PHE B C 1
ATOM 3484 O O . PHE B 1 183 ? 15.93 -0.074 11.516 1 89.5 183 PHE B O 1
ATOM 3491 N N . LEU B 1 184 ? 17.188 1.441 12.531 1 92.31 184 LEU B N 1
ATOM 3492 C CA . LEU B 1 184 ? 18.312 0.535 12.633 1 92.31 184 LEU B CA 1
ATOM 3493 C C . LEU B 1 184 ? 18 -0.631 13.562 1 92.31 184 LEU B C 1
ATOM 3495 O O . LEU B 1 184 ? 18.203 -1.792 13.203 1 92.31 184 LEU B O 1
ATOM 3499 N N . LEU B 1 185 ? 17.469 -0.38 14.711 1 91.25 185 LEU B N 1
ATOM 3500 C CA . LEU B 1 185 ? 17.172 -1.438 15.672 1 91.25 185 LEU B CA 1
ATOM 3501 C C . LEU B 1 185 ? 16.047 -2.334 15.18 1 91.25 185 LEU B C 1
ATOM 3503 O O . LEU B 1 185 ? 16.188 -3.559 15.148 1 91.25 185 LEU B O 1
ATOM 3507 N N . PRO B 1 186 ? 15 -1.73 14.766 1 90 186 PRO B N 1
ATOM 3508 C CA . PRO B 1 186 ? 13.945 -2.604 14.234 1 90 186 PRO B CA 1
ATOM 3509 C C . PRO B 1 186 ? 14.406 -3.426 13.039 1 90 186 PRO B C 1
ATOM 3511 O O . PRO B 1 186 ? 14 -4.578 12.875 1 90 186 PRO B O 1
ATOM 3514 N N . ALA B 1 187 ? 15.203 -2.828 12.164 1 93.44 187 ALA B N 1
ATOM 3515 C CA . ALA B 1 187 ? 15.727 -3.57 11.023 1 93.44 187 ALA B CA 1
ATOM 3516 C C . ALA B 1 187 ? 16.531 -4.785 11.484 1 93.44 187 ALA B C 1
ATOM 3518 O O . ALA B 1 187 ? 16.422 -5.863 10.891 1 93.44 187 ALA B O 1
ATOM 3519 N N . ALA B 1 188 ? 17.297 -4.609 12.539 1 93.62 188 ALA B N 1
ATOM 3520 C CA . ALA B 1 188 ? 18.062 -5.723 13.102 1 93.62 188 ALA B CA 1
ATOM 3521 C C . ALA B 1 188 ? 17.125 -6.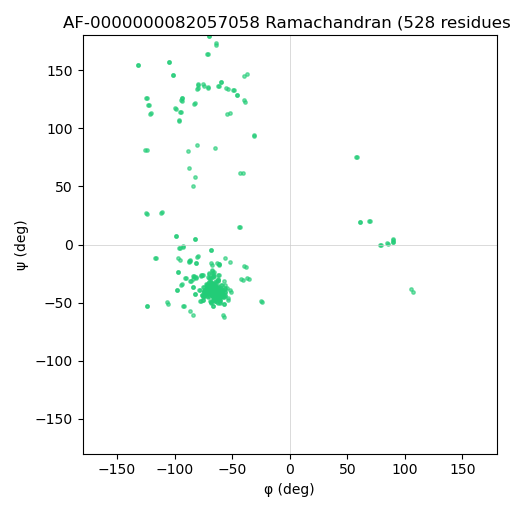789 13.68 1 93.62 188 ALA B C 1
ATOM 3523 O O . ALA B 1 188 ? 17.359 -7.988 13.484 1 93.62 188 ALA B O 1
ATOM 3524 N N . VAL B 1 189 ? 16.094 -6.391 14.312 1 89.94 189 VAL B N 1
ATOM 3525 C CA . VAL B 1 189 ? 15.141 -7.316 14.914 1 89.94 189 VAL B CA 1
ATOM 3526 C C . VAL B 1 189 ? 14.43 -8.109 13.82 1 89.94 189 VAL B C 1
ATOM 3528 O O . VAL B 1 189 ? 14.367 -9.336 13.875 1 89.94 189 VAL B O 1
ATOM 3531 N N . PHE B 1 190 ? 13.977 -7.434 12.766 1 90.94 190 PHE B N 1
ATOM 3532 C CA . PHE B 1 190 ? 13.219 -8.102 11.711 1 90.94 190 PHE B CA 1
ATOM 3533 C C . PHE B 1 190 ? 14.133 -8.984 10.867 1 90.94 190 PHE B C 1
ATOM 3535 O O . PHE B 1 190 ? 13.703 -10.039 10.383 1 90.94 190 PHE B O 1
ATOM 3542 N N . SER B 1 191 ? 15.383 -8.523 10.695 1 92.06 191 SER B N 1
ATOM 3543 C CA . SER B 1 191 ? 16.312 -9.344 9.93 1 92.06 191 SER B CA 1
ATOM 3544 C C . SER B 1 191 ? 16.641 -10.641 10.672 1 92.06 191 SER B C 1
ATOM 3546 O O . SER B 1 191 ? 16.938 -11.664 10.047 1 92.06 191 SER B O 1
ATOM 3548 N N . THR B 1 192 ? 16.547 -10.625 12.008 1 89.5 192 THR B N 1
ATOM 3549 C CA . THR B 1 192 ? 16.797 -11.82 12.805 1 89.5 192 THR B CA 1
ATOM 3550 C C . THR B 1 192 ? 15.547 -12.688 12.891 1 89.5 192 THR B C 1
ATOM 3552 O O . THR B 1 192 ? 15.641 -13.914 12.883 1 89.5 192 THR B O 1
ATOM 3555 N N . LEU B 1 193 ? 14.352 -12.086 12.969 1 85.62 193 LEU B N 1
ATOM 3556 C CA . LEU B 1 193 ? 13.102 -12.828 13.086 1 85.62 193 LEU B CA 1
ATOM 3557 C C . LEU B 1 193 ? 12.719 -13.469 11.758 1 85.62 193 LEU B C 1
ATOM 3559 O O . LEU B 1 193 ? 12.188 -14.586 11.734 1 85.62 193 LEU B O 1
ATOM 3563 N N . GLU B 1 194 ? 12.938 -12.68 10.711 1 87 194 GLU B N 1
ATOM 3564 C CA . GLU B 1 194 ? 12.633 -13.188 9.375 1 87 194 GLU B CA 1
ATOM 3565 C C . GLU B 1 194 ? 13.875 -13.75 8.695 1 87 194 GLU B C 1
ATOM 3567 O O . GLU B 1 194 ? 14.703 -13 8.172 1 87 194 GLU B O 1
ATOM 3572 N N . GLU B 1 195 ? 14.031 -14.93 8.57 1 85.44 195 GLU B N 1
ATOM 3573 C CA . GLU B 1 195 ? 15.242 -15.625 8.148 1 85.44 195 GLU B CA 1
ATOM 3574 C C . GLU B 1 195 ? 15.586 -15.305 6.695 1 85.44 195 GLU B C 1
ATOM 3576 O O . GLU B 1 195 ? 16.75 -15.344 6.305 1 85.44 195 GLU B O 1
ATOM 3581 N N . THR B 1 196 ? 14.594 -14.906 5.941 1 87.38 196 THR B N 1
ATOM 3582 C CA . THR B 1 196 ? 14.852 -14.703 4.52 1 87.38 196 THR B CA 1
ATOM 3583 C C . THR B 1 196 ? 15.164 -13.242 4.23 1 87.38 196 THR B C 1
ATOM 3585 O O . THR B 1 196 ? 15.477 -12.875 3.092 1 87.38 196 THR B O 1
ATOM 3588 N N . TRP B 1 197 ? 15.094 -12.438 5.246 1 91.56 197 TRP B N 1
ATOM 3589 C CA . TRP B 1 197 ? 15.32 -11.008 5.035 1 91.56 197 TRP B CA 1
ATOM 3590 C C . TRP B 1 197 ? 16.781 -10.648 5.297 1 91.56 197 TRP B C 1
ATOM 3592 O O . TRP B 1 197 ? 17.312 -10.945 6.367 1 91.56 197 TRP B O 1
ATOM 3602 N N . SER B 1 198 ? 17.438 -10.016 4.34 1 95.44 198 SER B N 1
ATOM 3603 C CA . SER B 1 198 ? 18.703 -9.352 4.629 1 95.44 198 SER B CA 1
ATOM 3604 C C . SER B 1 198 ? 18.484 -8.094 5.465 1 95.44 198 SER B C 1
ATOM 3606 O O . SER B 1 198 ? 17.344 -7.656 5.656 1 95.44 198 SER B O 1
ATOM 3608 N N . TYR B 1 199 ? 19.547 -7.625 6.039 1 95.75 199 TYR B N 1
ATOM 3609 C CA . TYR B 1 199 ? 19.438 -6.391 6.809 1 95.75 199 TYR B CA 1
ATOM 3610 C C . TYR B 1 199 ? 18.875 -5.266 5.945 1 95.75 199 TYR B C 1
ATOM 3612 O O . TYR B 1 199 ? 18.047 -4.477 6.406 1 95.75 199 TYR B O 1
ATOM 3620 N N . LEU B 1 200 ? 19.328 -5.188 4.684 1 96.12 200 LEU B N 1
ATOM 3621 C CA . LEU B 1 200 ? 18.797 -4.164 3.789 1 96.12 200 LEU B CA 1
ATOM 3622 C C . LEU B 1 200 ? 17.312 -4.359 3.559 1 96.12 200 LEU B C 1
ATOM 3624 O O . LEU B 1 200 ? 16.547 -3.389 3.533 1 96.12 200 LEU B O 1
ATOM 3628 N N . ASP B 1 201 ? 16.906 -5.598 3.387 1 95.62 201 ASP B N 1
ATOM 3629 C CA . ASP B 1 201 ? 15.484 -5.895 3.219 1 95.62 201 ASP B CA 1
ATOM 3630 C C . ASP B 1 201 ? 14.672 -5.391 4.41 1 95.62 201 ASP B C 1
ATOM 3632 O O . ASP B 1 201 ? 13.617 -4.781 4.238 1 95.62 201 ASP B O 1
ATOM 3636 N N . ALA B 1 202 ? 15.242 -5.695 5.559 1 94.38 202 ALA B N 1
ATOM 3637 C CA . ALA B 1 202 ? 14.555 -5.293 6.785 1 94.38 202 ALA B CA 1
ATOM 3638 C C . ALA B 1 202 ? 14.523 -3.773 6.918 1 94.38 202 ALA B C 1
ATOM 3640 O O . ALA B 1 202 ? 13.508 -3.199 7.32 1 94.38 202 ALA B O 1
ATOM 3641 N N . PHE B 1 203 ? 15.633 -3.143 6.641 1 94.81 203 PHE B N 1
ATOM 3642 C CA . PHE B 1 203 ? 15.695 -1.687 6.684 1 94.81 203 PHE B CA 1
ATOM 3643 C C . PHE B 1 203 ? 14.719 -1.076 5.676 1 94.81 203 PHE B C 1
ATOM 3645 O O . PHE B 1 203 ? 14.031 -0.106 5.984 1 94.81 203 PHE B O 1
ATOM 3652 N N . TYR B 1 204 ? 14.75 -1.649 4.477 1 94.94 204 TYR B N 1
ATOM 3653 C CA . TYR B 1 204 ? 13.82 -1.246 3.422 1 94.94 204 TYR B CA 1
ATOM 3654 C C . TYR B 1 204 ? 12.375 -1.381 3.885 1 94.94 204 TYR B C 1
ATOM 3656 O O . TYR B 1 204 ? 11.578 -0.459 3.713 1 94.94 204 TYR B O 1
ATOM 3664 N N . PHE B 1 205 ? 12.055 -2.43 4.52 1 93.25 205 PHE B N 1
ATOM 3665 C CA . PHE B 1 205 ? 10.719 -2.676 5.055 1 93.25 205 PHE B CA 1
ATOM 3666 C C . PHE B 1 205 ? 10.344 -1.611 6.074 1 93.25 205 PHE B C 1
ATOM 3668 O O . PHE B 1 205 ? 9.25 -1.045 6.008 1 93.25 205 PHE B O 1
ATOM 3675 N N . CYS B 1 206 ? 11.227 -1.394 6.988 1 91.25 206 CYS B N 1
ATOM 3676 C CA . CYS B 1 206 ? 10.961 -0.414 8.031 1 91.25 206 CYS B CA 1
ATOM 3677 C C . CYS B 1 206 ? 10.75 0.974 7.441 1 91.25 206 CYS B C 1
ATOM 3679 O O . CYS B 1 206 ? 9.82 1.685 7.828 1 91.25 206 CYS B O 1
ATOM 3681 N N . PHE B 1 207 ? 11.57 1.339 6.512 1 91 207 PHE B N 1
ATOM 3682 C CA . PHE B 1 207 ? 11.492 2.658 5.898 1 91 207 PHE B CA 1
ATOM 3683 C C . PHE B 1 207 ? 10.188 2.824 5.129 1 91 207 PHE B C 1
ATOM 3685 O O . PHE B 1 207 ? 9.469 3.809 5.316 1 91 207 PHE B O 1
ATOM 3692 N N . ILE B 1 208 ? 9.828 1.869 4.289 1 92.69 208 ILE B N 1
ATOM 3693 C CA . ILE B 1 208 ? 8.641 1.901 3.451 1 92.69 208 ILE B CA 1
ATOM 3694 C C . ILE B 1 208 ? 7.391 1.895 4.332 1 92.69 208 ILE B C 1
ATOM 3696 O O . ILE B 1 208 ? 6.414 2.588 4.039 1 92.69 208 ILE B O 1
ATOM 3700 N N . SER B 1 209 ? 7.449 1.168 5.406 1 90.31 209 SER B N 1
ATOM 3701 C CA . SER B 1 209 ? 6.301 1.063 6.305 1 90.31 209 SER B CA 1
ATOM 3702 C C . SER B 1 209 ? 6.125 2.336 7.129 1 90.31 209 SER B C 1
ATOM 3704 O O . SER B 1 209 ? 5.008 2.83 7.285 1 90.31 209 SER B O 1
ATOM 3706 N N . LEU B 1 210 ? 7.207 2.906 7.582 1 87.5 210 LEU B N 1
ATOM 3707 C CA . LEU B 1 210 ? 7.117 4.086 8.438 1 87.5 210 LEU B CA 1
ATOM 3708 C C . LEU B 1 210 ? 6.762 5.324 7.621 1 87.5 210 LEU B C 1
ATOM 3710 O O . LEU B 1 210 ? 6.148 6.258 8.141 1 87.5 210 LEU B O 1
ATOM 371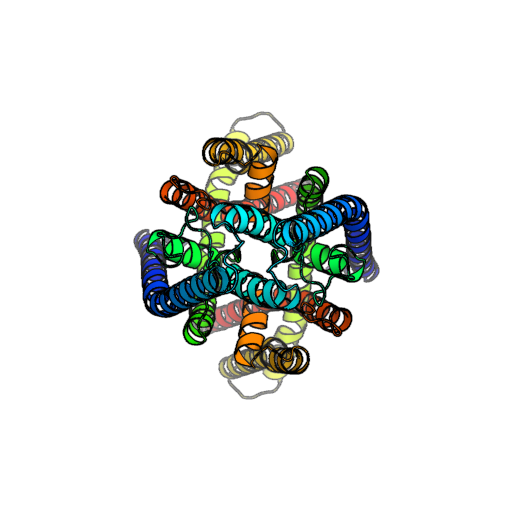4 N N . CYS B 1 211 ? 7.109 5.32 6.352 1 86.75 211 CYS B N 1
ATOM 3715 C CA . CYS B 1 211 ? 6.699 6.406 5.469 1 86.75 211 CYS B CA 1
ATOM 3716 C C . CYS B 1 211 ? 5.277 6.195 4.965 1 86.75 211 CYS B C 1
ATOM 3718 O O . CYS B 1 211 ? 4.805 6.934 4.102 1 86.75 211 CYS B O 1
ATOM 3720 N N . THR B 1 212 ? 4.562 5.145 5.449 1 86.81 212 THR B N 1
ATOM 3721 C CA . THR B 1 212 ? 3.182 4.777 5.156 1 86.81 212 THR B CA 1
ATOM 3722 C C . THR B 1 212 ? 3.008 4.469 3.672 1 86.81 212 THR B C 1
ATOM 3724 O O . THR B 1 212 ? 1.914 4.625 3.125 1 86.81 212 THR B O 1
ATOM 3727 N N . ILE B 1 213 ? 4.121 4.18 2.982 1 89.62 213 ILE B N 1
ATOM 3728 C CA . ILE B 1 213 ? 4.059 3.768 1.585 1 89.62 213 ILE B CA 1
ATOM 3729 C C . ILE B 1 213 ? 3.424 2.383 1.483 1 89.62 213 ILE B C 1
ATOM 3731 O O . ILE B 1 213 ? 2.455 2.189 0.745 1 89.62 213 ILE B O 1
ATOM 3735 N N . GLY B 1 214 ? 3.887 1.374 2.273 1 90.62 214 GLY B N 1
ATOM 3736 C CA . GLY B 1 214 ? 3.312 0.041 2.354 1 90.62 214 GLY B CA 1
ATOM 3737 C C . GLY B 1 214 ? 3.271 -0.673 1.016 1 90.62 214 GLY B C 1
ATOM 3738 O O . GLY B 1 214 ? 2.193 -0.959 0.492 1 90.62 214 GLY B O 1
ATOM 3739 N N . LEU B 1 215 ? 4.336 -1.164 0.502 1 92.56 215 LEU B N 1
ATOM 3740 C CA . LEU B 1 215 ? 4.391 -1.847 -0.786 1 92.56 215 LEU B CA 1
ATOM 3741 C C . LEU B 1 215 ? 3.939 -3.297 -0.651 1 92.56 215 LEU B C 1
ATOM 3743 O O . LEU B 1 215 ? 3.51 -3.912 -1.631 1 92.56 215 LEU B O 1
ATOM 3747 N N . GLY B 1 216 ? 4.121 -3.9 0.494 1 89.69 216 GLY B N 1
ATOM 3748 C CA . GLY B 1 216 ? 3.578 -5.223 0.761 1 89.69 216 GLY B CA 1
ATOM 3749 C C . GLY B 1 216 ? 4.477 -6.344 0.28 1 89.69 216 GLY B C 1
ATOM 3750 O O . GLY B 1 216 ? 4.121 -7.52 0.38 1 89.69 216 GLY B O 1
ATOM 3751 N N . ASP B 1 217 ? 5.672 -6.031 -0.324 1 90.06 217 ASP B N 1
ATOM 3752 C CA . ASP B 1 217 ? 6.598 -7.07 -0.756 1 90.06 217 ASP B CA 1
ATOM 3753 C C . ASP B 1 217 ? 7.238 -7.766 0.442 1 90.06 217 ASP B C 1
ATOM 3755 O O . ASP B 1 217 ? 7.613 -8.938 0.359 1 90.06 217 ASP B O 1
ATOM 3759 N N . TYR B 1 218 ? 7.363 -7.031 1.525 1 88.62 218 TYR B N 1
ATOM 3760 C CA . TYR B 1 218 ? 7.809 -7.59 2.797 1 88.62 218 TYR B CA 1
ATOM 3761 C C . TYR B 1 218 ? 6.758 -7.383 3.881 1 88.62 218 TYR B C 1
ATOM 3763 O O . TYR B 1 218 ? 6.375 -6.25 4.176 1 88.62 218 TYR B O 1
ATOM 3771 N N . VAL B 1 219 ? 6.184 -8.469 4.324 1 85.06 219 VAL B N 1
ATOM 3772 C CA . VAL B 1 219 ? 5.191 -8.43 5.395 1 85.06 219 VAL B CA 1
ATOM 3773 C C . VAL B 1 219 ? 5.617 -9.359 6.527 1 85.06 219 VAL B C 1
ATOM 3775 O O . VAL B 1 219 ? 5.926 -10.531 6.293 1 85.06 219 VAL B O 1
ATOM 3778 N N . PRO B 1 220 ? 5.66 -8.75 7.695 1 82.62 220 PRO B N 1
ATOM 3779 C CA . PRO B 1 220 ? 6.07 -9.602 8.812 1 82.62 220 PRO B CA 1
ATOM 3780 C C . PRO B 1 220 ? 5.137 -10.797 9.016 1 82.62 220 PRO B C 1
ATOM 3782 O O . PRO B 1 220 ? 3.922 -10.664 8.867 1 82.62 220 PRO B O 1
ATOM 3785 N N . GLY B 1 221 ? 5.66 -11.977 9.32 1 74.31 221 GLY B N 1
ATOM 3786 C CA . GLY B 1 221 ? 4.879 -13.156 9.672 1 74.31 221 GLY B CA 1
ATOM 3787 C C . GLY B 1 221 ? 4.5 -14 8.469 1 74.31 221 GLY B C 1
ATOM 3788 O O . GLY B 1 221 ? 3.648 -14.883 8.57 1 74.31 221 GLY B O 1
ATOM 3789 N N . GLU B 1 222 ? 4.953 -13.602 7.285 1 70.19 222 GLU B N 1
ATOM 3790 C CA . GLU B 1 222 ? 4.664 -14.414 6.109 1 70.19 222 GLU B CA 1
ATOM 3791 C C . GLU B 1 222 ? 5.289 -15.805 6.227 1 70.19 222 GLU B C 1
ATOM 3793 O O . GLU B 1 222 ? 4.758 -16.781 5.691 1 70.19 222 GLU B O 1
ATOM 3798 N N . GLN B 1 223 ? 6.391 -15.852 6.93 1 61.09 223 GLN B N 1
ATOM 3799 C CA . GLN B 1 223 ? 7.051 -17.141 7.062 1 61.09 223 GLN B CA 1
ATOM 3800 C C . GLN B 1 223 ? 6.371 -18 8.125 1 61.09 223 GLN B C 1
ATOM 3802 O O . GLN B 1 223 ? 5.867 -17.484 9.117 1 61.09 223 GLN B O 1
ATOM 3807 N N . PRO B 1 224 ? 6.238 -19.266 7.742 1 57.75 224 PRO B N 1
ATOM 3808 C CA . PRO B 1 224 ? 5.641 -20.203 8.703 1 57.75 224 PRO B CA 1
ATOM 3809 C C . PRO B 1 224 ? 6.352 -20.188 10.055 1 57.75 224 PRO B C 1
ATOM 3811 O O . PRO B 1 224 ? 7.574 -20.016 10.109 1 57.75 224 PRO B O 1
ATOM 3814 N N . GLY B 1 225 ? 5.633 -20.141 11.25 1 53.81 225 GLY B N 1
ATOM 3815 C CA . GLY B 1 225 ? 6.172 -20.328 12.594 1 53.81 225 GLY B CA 1
ATOM 3816 C C . GLY B 1 225 ? 6.289 -19.031 13.383 1 53.81 225 GLY B C 1
ATOM 3817 O O . GLY B 1 225 ? 6.367 -19.062 14.609 1 53.81 225 GLY B O 1
ATOM 3818 N N . GLN B 1 226 ? 6.668 -18.031 12.648 1 55.47 226 GLN B N 1
ATOM 3819 C CA . GLN B 1 226 ? 6.918 -16.828 13.43 1 55.47 226 GLN B CA 1
ATOM 3820 C C . GLN B 1 226 ? 5.879 -15.758 13.125 1 55.47 226 GLN B C 1
ATOM 3822 O O . GLN B 1 226 ? 6.152 -14.562 13.281 1 55.47 226 GLN B O 1
ATOM 3827 N N . ARG B 1 227 ? 4.699 -16.188 12.719 1 63.12 227 ARG B N 1
ATOM 3828 C CA . ARG B 1 227 ? 3.711 -15.266 12.172 1 63.12 227 ARG B CA 1
ATOM 3829 C C . ARG B 1 227 ? 3.203 -14.312 13.25 1 63.12 227 ARG B C 1
ATOM 3831 O O . ARG B 1 227 ? 3.178 -13.094 13.039 1 63.12 227 ARG B O 1
ATOM 3838 N N . ASP B 1 228 ? 3.088 -14.953 14.438 1 66.56 228 ASP B N 1
ATOM 3839 C CA . ASP B 1 228 ? 2.391 -14.148 15.43 1 66.56 228 ASP B CA 1
ATOM 3840 C C . ASP B 1 228 ? 3.318 -13.086 16.031 1 66.56 228 ASP B C 1
ATOM 3842 O O . ASP B 1 228 ? 2.939 -11.922 16.156 1 66.56 228 ASP B O 1
ATOM 3846 N N . LEU B 1 229 ? 4.609 -13.516 16.25 1 64.94 229 LEU B N 1
ATOM 3847 C CA . LEU B 1 229 ? 5.52 -12.594 16.922 1 64.94 229 LEU B CA 1
ATOM 3848 C C . LEU B 1 229 ? 5.914 -11.453 15.992 1 64.94 229 LEU B C 1
ATOM 3850 O O . LEU B 1 229 ? 5.938 -10.289 16.406 1 64.94 229 LEU B O 1
ATOM 3854 N N . ALA B 1 230 ? 6.156 -11.797 14.781 1 67.62 230 ALA B N 1
ATOM 3855 C CA . ALA B 1 230 ? 6.59 -10.781 13.82 1 67.62 230 ALA B CA 1
ATOM 3856 C C . ALA B 1 230 ? 5.461 -9.805 13.508 1 67.62 230 ALA B C 1
ATOM 3858 O O . ALA B 1 230 ? 5.691 -8.602 13.383 1 67.62 230 ALA B O 1
ATOM 3859 N N . CYS B 1 231 ? 4.285 -10.367 13.477 1 66.44 231 CYS B N 1
ATOM 3860 C CA . CYS B 1 231 ? 3.123 -9.531 13.219 1 66.44 231 CYS B CA 1
ATOM 3861 C C . CYS B 1 231 ? 2.871 -8.57 14.375 1 66.44 231 CYS B C 1
ATOM 3863 O O . CYS B 1 231 ? 2.576 -7.395 14.164 1 66.44 231 CYS B O 1
ATOM 3865 N N . VAL B 1 232 ? 3.064 -9.086 15.555 1 66.19 232 VAL B N 1
ATOM 3866 C CA . VAL B 1 232 ? 2.85 -8.273 16.75 1 66.19 232 VAL B CA 1
ATOM 3867 C C . VAL B 1 232 ? 3.93 -7.195 16.844 1 66.19 232 VAL B C 1
ATOM 3869 O O . VAL B 1 232 ? 3.633 -6.031 17.125 1 66.19 232 VAL B O 1
ATOM 3872 N N . CYS B 1 233 ? 5.141 -7.578 16.547 1 66.75 233 CYS B N 1
ATOM 3873 C CA . CYS B 1 233 ? 6.242 -6.625 16.578 1 66.75 233 CYS B CA 1
ATOM 3874 C C . CYS B 1 233 ? 6.062 -5.539 15.531 1 66.75 233 CYS B C 1
ATOM 3876 O O . CYS B 1 233 ? 6.301 -4.359 15.797 1 66.75 233 CYS B O 1
ATOM 3878 N N . GLY B 1 234 ? 5.59 -6.02 14.414 1 67.38 234 GLY B N 1
ATOM 3879 C CA . GLY B 1 234 ? 5.328 -5.055 13.352 1 67.38 234 GLY B CA 1
ATOM 3880 C C . GLY B 1 234 ? 4.227 -4.074 13.703 1 67.38 234 GLY B C 1
ATOM 3881 O O . GLY B 1 234 ? 4.352 -2.875 13.438 1 67.38 234 GLY B O 1
ATOM 3882 N N . TRP B 1 235 ? 3.248 -4.625 14.273 1 68.25 235 TRP B N 1
ATOM 3883 C CA . TRP B 1 235 ? 2.113 -3.805 14.68 1 68.25 235 TRP B CA 1
ATOM 3884 C C . TRP B 1 235 ? 2.527 -2.781 15.734 1 68.25 235 TRP B C 1
ATOM 3886 O O . TRP B 1 235 ? 2.215 -1.595 15.609 1 68.25 235 TRP B O 1
ATOM 3896 N N . LEU B 1 236 ? 3.285 -3.199 16.688 1 63.81 236 LEU B N 1
ATOM 3897 C CA . LEU B 1 236 ? 3.729 -2.324 17.766 1 63.81 236 LEU B CA 1
ATOM 3898 C C . LEU B 1 236 ? 4.645 -1.228 17.234 1 63.81 236 LEU B C 1
ATOM 3900 O O . LEU B 1 236 ? 4.523 -0.065 17.625 1 63.81 236 LEU B O 1
ATOM 3904 N N . TRP B 1 237 ? 5.457 -1.691 16.344 1 67.69 237 TRP B N 1
ATOM 3905 C CA . TRP B 1 237 ? 6.414 -0.769 15.75 1 67.69 237 TRP B CA 1
ATOM 3906 C C . TRP B 1 237 ? 5.703 0.252 14.867 1 67.69 237 TRP B C 1
ATOM 3908 O O . TRP B 1 237 ? 6.027 1.441 14.898 1 67.69 237 TRP B O 1
ATOM 3918 N N . LEU B 1 238 ? 4.637 -0.193 14.281 1 66.5 238 LEU B N 1
ATOM 3919 C CA . LEU B 1 238 ? 3.93 0.675 13.352 1 66.5 238 LEU B CA 1
ATOM 3920 C C . LEU B 1 238 ? 3.143 1.75 14.094 1 66.5 238 LEU B C 1
ATOM 3922 O O . LEU B 1 238 ? 3.037 2.885 13.625 1 66.5 238 LEU B O 1
ATOM 3926 N N . TRP B 1 239 ? 2.508 1.359 15.102 1 60.03 239 TRP B N 1
ATOM 3927 C CA . TRP B 1 239 ? 1.693 2.311 15.852 1 60.03 239 TRP B CA 1
ATOM 3928 C C . TRP B 1 239 ? 2.57 3.344 16.547 1 60.03 239 TRP B C 1
ATOM 3930 O O . TRP B 1 239 ? 2.143 4.477 16.781 1 60.03 239 TRP B O 1
ATOM 3940 N N . HIS B 1 240 ? 3.732 3.01 16.75 1 55.19 240 HIS B N 1
ATOM 3941 C CA . HIS B 1 240 ? 4.598 3.965 17.422 1 55.19 240 HIS B CA 1
ATOM 3942 C C . HIS B 1 240 ? 5.43 4.766 16.422 1 55.19 240 HIS B C 1
ATOM 3944 O O . HIS B 1 240 ? 5.949 5.832 16.766 1 55.19 240 HIS B O 1
ATOM 3950 N N . GLY B 1 241 ? 5.438 4.328 15.164 1 53.12 241 GLY B N 1
ATOM 3951 C CA . GLY B 1 241 ? 6.398 4.82 14.188 1 53.12 241 GLY B CA 1
ATOM 3952 C C . GLY B 1 241 ? 5.938 6.082 13.484 1 53.12 241 GLY B C 1
ATOM 3953 O O . GLY B 1 241 ? 6.664 7.078 13.438 1 53.12 241 GLY B O 1
ATOM 3954 N N . PRO B 1 242 ? 4.691 6.078 12.766 1 50.56 242 PRO B N 1
ATOM 3955 C CA . PRO B 1 242 ? 4.297 7.18 11.891 1 50.56 242 PRO B CA 1
ATOM 3956 C C . PRO B 1 242 ? 4.277 8.531 12.602 1 50.56 242 PRO B C 1
ATOM 3958 O O . PRO B 1 242 ? 4.555 9.562 11.992 1 50.56 242 PRO B O 1
ATOM 3961 N N . GLY B 1 243 ? 3.912 8.555 13.852 1 47.47 243 GLY B N 1
ATOM 3962 C CA . GLY B 1 243 ? 3.945 9.812 14.586 1 47.47 243 GLY B CA 1
ATOM 3963 C C . GLY B 1 243 ? 5.312 10.477 14.578 1 47.47 243 GLY B C 1
ATOM 3964 O O . GLY B 1 243 ? 5.418 11.688 14.75 1 47.47 243 GLY B O 1
ATOM 3965 N N . GLN B 1 244 ? 6.199 9.672 14.133 1 46.19 244 GLN B N 1
ATOM 3966 C CA . GLN B 1 244 ? 7.555 10.188 14.312 1 46.19 244 GLN B CA 1
ATOM 3967 C C . GLN B 1 244 ? 7.969 11.07 13.141 1 46.19 244 GLN B C 1
ATOM 3969 O O . GLN B 1 244 ? 8.672 12.062 13.32 1 46.19 244 GLN B O 1
ATOM 3974 N N . TRP B 1 245 ? 7.41 10.719 11.953 1 50.12 245 TRP B N 1
ATOM 3975 C CA . TRP B 1 245 ? 7.773 11.594 10.844 1 50.12 245 TRP B CA 1
ATOM 3976 C C . TRP B 1 245 ? 7.203 12.992 11.039 1 50.12 245 TRP B C 1
ATOM 3978 O O . TRP B 1 245 ? 7.855 13.984 10.703 1 50.12 245 TRP B O 1
ATOM 3988 N N . ALA B 1 246 ? 6.008 12.977 11.562 1 48.81 246 ALA B N 1
ATOM 3989 C CA . ALA B 1 246 ? 5.445 14.273 11.922 1 48.81 246 ALA B CA 1
ATOM 3990 C C . ALA B 1 246 ? 6.289 14.961 13 1 48.81 246 ALA B C 1
ATOM 3992 O O . ALA B 1 246 ? 6.449 16.188 12.984 1 48.81 246 ALA B O 1
ATOM 3993 N N . GLU B 1 247 ? 6.859 14.156 13.789 1 46.25 247 GLU B N 1
ATOM 3994 C CA . GLU B 1 247 ? 7.723 14.727 14.82 1 46.25 247 GLU B CA 1
ATOM 3995 C C . GLU B 1 247 ? 9 15.305 14.211 1 46.25 247 GLU B C 1
ATOM 3997 O O . GLU B 1 247 ? 9.445 16.391 14.609 1 46.25 247 GLU B O 1
ATOM 4002 N N . LEU B 1 248 ? 9.492 14.594 13.297 1 50.72 248 LEU B N 1
ATOM 4003 C CA . LEU B 1 248 ? 10.695 15.117 12.648 1 50.72 248 LEU B CA 1
ATOM 4004 C C . LEU B 1 248 ? 10.391 16.406 11.891 1 50.72 248 LEU B C 1
ATOM 4006 O O . LEU B 1 248 ? 11.195 17.328 11.891 1 50.72 248 LEU B O 1
ATOM 4010 N N . GLY B 1 249 ? 9.195 16.375 11.273 1 50.41 249 GLY B N 1
ATOM 4011 C CA . GLY B 1 249 ? 8.781 17.594 10.625 1 50.41 249 GLY B CA 1
ATOM 4012 C C . GLY B 1 249 ? 8.586 18.75 11.594 1 50.41 249 GLY B C 1
ATOM 4013 O O . GLY B 1 249 ? 8.977 19.891 11.297 1 50.41 249 GLY B O 1
ATOM 4014 N N . ALA B 1 250 ? 8.055 18.406 12.711 1 46.12 250 ALA B N 1
ATOM 4015 C CA . ALA B 1 250 ? 7.887 19.438 13.734 1 46.12 250 ALA B CA 1
ATOM 4016 C C . ALA B 1 250 ? 9.242 19.938 14.234 1 46.12 250 ALA B C 1
ATOM 4018 O O . ALA B 1 250 ? 9.43 21.141 14.43 1 46.12 250 ALA B O 1
ATOM 4019 N N . VAL B 1 251 ? 10.109 19.031 14.344 1 47.03 251 VAL B N 1
ATOM 4020 C CA . VAL B 1 251 ? 11.445 19.406 14.789 1 47.03 251 VAL B CA 1
ATOM 4021 C C . VAL B 1 251 ? 12.125 20.25 13.711 1 47.03 251 VAL B C 1
ATOM 4023 O O . VAL B 1 251 ? 12.789 21.25 14.016 1 47.03 251 VAL B O 1
ATOM 4026 N N . ALA B 1 252 ? 11.891 19.812 12.531 1 50.84 252 ALA B N 1
ATOM 4027 C CA . ALA B 1 252 ? 12.477 20.562 11.43 1 50.84 252 ALA B CA 1
ATOM 4028 C C . ALA B 1 252 ? 11.898 21.984 11.367 1 50.84 252 ALA B C 1
ATOM 4030 O O . ALA B 1 252 ? 12.625 22.938 11.117 1 50.84 252 ALA B O 1
ATOM 4031 N N . ARG B 1 253 ? 10.641 22.078 11.57 1 50.25 253 ARG B N 1
ATOM 4032 C CA . ARG B 1 253 ? 10 23.391 11.609 1 50.25 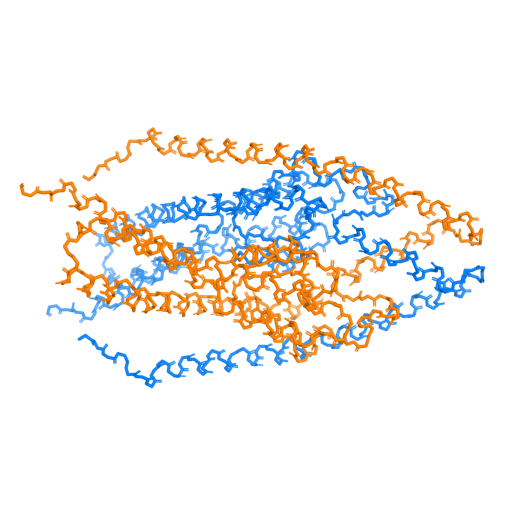253 ARG B CA 1
ATOM 4033 C C . ARG B 1 253 ? 10.531 24.219 12.766 1 50.25 253 ARG B C 1
ATOM 4035 O O . ARG B 1 253 ? 10.758 25.422 12.617 1 50.25 253 ARG B O 1
ATOM 4042 N N . LEU B 1 254 ? 10.703 23.625 13.844 1 46.03 254 LEU B N 1
ATOM 4043 C CA . LEU B 1 254 ? 11.258 24.328 14.992 1 46.03 254 LEU B CA 1
ATOM 4044 C C . LEU B 1 254 ? 12.688 24.781 14.711 1 46.03 254 LEU B C 1
ATOM 4046 O O . LEU B 1 254 ? 13.07 25.891 15.07 1 46.03 254 LEU B O 1
ATOM 4050 N N . LEU B 1 255 ? 13.336 23.922 14.078 1 46.84 255 LEU B N 1
ATOM 4051 C CA . LEU B 1 255 ? 14.703 24.281 13.734 1 46.84 255 LEU B CA 1
ATOM 4052 C C . LEU B 1 255 ? 14.727 25.438 12.727 1 46.84 255 LEU B C 1
ATOM 4054 O O . LEU B 1 255 ? 15.547 26.344 12.836 1 46.84 255 LEU B O 1
ATOM 4058 N N . SER B 1 256 ? 13.867 25.328 11.812 1 50.75 256 SER B N 1
ATOM 4059 C CA . SER B 1 256 ? 13.781 26.406 10.828 1 50.75 256 SER B CA 1
ATOM 4060 C C . SER B 1 256 ? 13.367 27.719 11.477 1 50.75 256 SER B C 1
ATOM 4062 O O . SER B 1 256 ? 13.852 28.781 11.094 1 50.75 256 SER B O 1
ATOM 4064 N N . ALA B 1 257 ? 12.445 27.641 12.375 1 47.78 257 ALA B N 1
ATOM 4065 C CA . ALA B 1 257 ? 12.039 28.828 13.117 1 47.78 257 ALA B CA 1
ATOM 4066 C C . ALA B 1 257 ? 13.211 29.391 13.922 1 47.78 257 ALA B C 1
ATOM 4068 O O . ALA B 1 257 ? 13.398 30.609 13.984 1 47.78 257 ALA B O 1
ATOM 4069 N N . CYS B 1 258 ? 13.875 28.516 14.438 1 47.22 258 CYS B N 1
ATOM 4070 C CA . CYS B 1 258 ? 15.055 28.938 15.18 1 47.22 258 CYS B CA 1
ATOM 4071 C C . CYS B 1 258 ? 16.109 29.531 14.242 1 47.22 258 CYS B C 1
ATOM 4073 O O . CYS B 1 258 ? 16.812 30.469 14.609 1 47.22 258 CYS B O 1
ATOM 4075 N N . TRP B 1 259 ? 16.141 28.984 13.102 1 47.91 259 TRP B N 1
ATOM 4076 C CA . TRP B 1 259 ? 17.078 29.5 12.109 1 47.91 259 TRP B CA 1
ATOM 4077 C C . TRP B 1 259 ? 16.641 30.875 11.609 1 47.91 259 TRP B C 1
ATOM 4079 O O . TRP B 1 259 ? 17.453 31.766 11.438 1 47.91 259 TRP B O 1
ATOM 4089 N N . ARG B 1 260 ? 15.383 31.078 11.391 1 47.66 260 ARG B N 1
ATOM 4090 C CA . ARG B 1 260 ? 14.875 32.375 10.945 1 47.66 260 ARG B CA 1
ATOM 4091 C C . ARG B 1 260 ? 14.914 33.406 12.07 1 47.66 260 ARG B C 1
ATOM 4093 O O . ARG B 1 260 ? 15.172 34.562 11.836 1 47.66 260 ARG B O 1
ATOM 4100 N N . GLY B 1 261 ? 14.523 32.969 13.211 1 44.38 261 GLY B N 1
ATOM 4101 C CA . GLY B 1 261 ? 14.586 33.906 14.32 1 44.38 261 GLY B CA 1
ATOM 4102 C C . GLY B 1 261 ? 15.992 34.344 14.648 1 44.38 261 GLY B C 1
ATOM 4103 O O . GLY B 1 261 ? 16.188 35.375 15.297 1 44.38 261 GLY B O 1
ATOM 4104 N N . GLY B 1 262 ? 16.953 33.531 14.445 1 41.09 262 GLY B N 1
ATOM 4105 C CA . GLY B 1 262 ? 18.297 34.094 14.664 1 41.09 262 GLY B CA 1
ATOM 4106 C C . GLY B 1 262 ? 18.625 35.25 13.742 1 41.09 262 GLY B C 1
ATOM 4107 O O . GLY B 1 262 ? 19.672 35.875 13.898 1 41.09 262 GLY B O 1
ATOM 4108 N N . ARG B 1 263 ? 17.922 35.5 12.602 1 42.69 263 ARG B N 1
ATOM 4109 C CA . ARG B 1 263 ? 18.266 36.656 11.805 1 42.69 263 ARG B CA 1
ATOM 4110 C C . ARG B 1 263 ? 17.609 37.906 12.359 1 42.69 263 ARG B C 1
ATOM 4112 O O . ARG B 1 263 ? 17.922 39.031 11.938 1 42.69 263 ARG B O 1
ATOM 4119 N N . THR B 1 264 ? 16.484 37.844 13.023 1 32.88 264 THR B N 1
ATOM 4120 C CA . THR B 1 264 ? 16.031 39.094 13.555 1 32.88 264 THR B CA 1
ATOM 4121 C C . THR B 1 264 ? 16.688 39.406 14.906 1 32.88 264 THR B C 1
ATOM 4123 O O . THR B 1 264 ? 16.312 38.812 15.922 1 32.88 264 THR B O 1
ATOM 4126 N N . GLY B 1 265 ? 18 39.344 15.102 1 27.39 265 GLY B N 1
ATOM 4127 C CA . GLY B 1 265 ? 18.578 40.219 16.094 1 27.39 265 GLY B CA 1
ATOM 4128 C C . GLY B 1 265 ? 17.969 41.625 16.094 1 27.39 265 GLY B C 1
ATOM 4129 O O . GLY B 1 265 ? 17.547 42.094 15.047 1 27.39 265 GLY B O 1
ATOM 4130 N N . PHE B 1 266 ? 17.859 42.219 17.344 1 23.3 266 PHE B N 1
ATOM 4131 C CA . PHE B 1 266 ? 17.844 43.656 17.578 1 23.3 266 PHE B CA 1
ATOM 4132 C C . PHE B 1 266 ? 19.047 44.312 16.922 1 23.3 266 PHE B C 1
ATOM 4134 O O . PHE B 1 266 ? 20.156 43.75 16.922 1 23.3 266 PHE B O 1
#

InterPro domains:
  IPR001779 Two pore domain potassium channel, TWIK-1 [PR01096] (38-58)
  IPR001779 Two pore domain potassium channel, TWIK-1 [PR01096] (59-75)
  IPR001779 Two pore domain potassium channel, TWIK-1 [PR01096] (137-164)
  IPR003280 Two pore domain potassium channel [PR01333] (100-128)
  IPR003280 Two pore domain potassium channel [PR01333] (211-220)
  IPR003280 Two pore domain potassium channel [PTHR11003] (27-236)
  IPR005408 Two pore domain potassium channel, TWIK family [PR01586] (55-67)
  IPR005408 Two pore domain potassium channel, TWIK family [PR01586] (69-85)
  IPR005408 Two pore domain potassium channel, TWIK family [PR01586] (130-142)
  IPR013099 Potassium channel domain [PF07885] (84-144)
  IPR013099 Potassium channel domain [PF07885] (179-232)

Radius of gyration: 25.43 Å; Cα contacts (8 Å, |Δi|>4): 593; chains: 2; bounding box: 57×82×56 Å

Organism: Chelonoidis abingdonii (NCBI:txid106734)

Solvent-accessible surface area (backbone atoms only — not comparable to full-atom values): 27526 Å² total; per-residue (Å²): 123,88,69,76,50,68,63,58,55,53,47,52,52,47,49,51,50,50,51,44,51,51,45,16,51,49,48,22,67,59,39,39,63,57,51,52,52,51,51,50,51,44,51,51,49,51,50,52,52,45,66,70,22,77,73,53,51,68,68,59,51,48,56,50,47,52,53,50,53,57,39,39,53,47,52,45,63,84,47,74,88,43,67,54,81,58,60,75,37,34,73,69,44,17,38,50,48,46,52,27,49,28,62,16,26,12,33,28,53,67,49,70,84,42,71,67,39,44,52,47,49,51,56,51,36,67,55,35,27,61,50,43,50,50,50,33,50,53,50,20,52,51,50,45,49,59,60,48,52,48,50,47,56,52,41,64,73,59,49,87,58,52,69,63,58,50,50,50,50,51,50,51,50,49,51,50,48,48,45,40,66,60,33,52,49,47,11,51,51,44,22,67,72,36,80,86,37,48,56,63,53,21,35,46,41,40,51,39,44,45,63,21,15,12,37,33,81,69,56,67,32,71,52,80,90,44,30,64,61,36,37,48,50,47,48,56,48,49,72,62,36,41,32,41,54,55,29,50,50,48,46,48,49,48,48,46,48,51,56,55,52,66,68,64,64,132,123,88,68,76,50,69,64,58,57,52,47,50,52,47,48,49,50,50,50,44,50,52,44,17,51,49,50,23,67,59,39,40,62,56,51,52,52,51,50,51,51,44,50,50,49,53,50,50,53,44,66,73,21,75,73,53,50,70,69,58,50,47,54,50,47,52,52,50,53,57,39,41,55,46,52,45,65,84,47,75,89,43,65,54,80,58,60,75,37,35,72,70,44,17,38,49,49,46,51,27,50,28,64,15,26,13,33,29,53,66,48,71,85,43,72,67,39,44,52,48,49,52,57,50,36,67,54,38,28,60,49,44,50,50,51,34,51,53,49,22,54,52,49,43,50,60,62,49,52,48,49,48,55,51,41,63,72,61,48,87,60,53,69,63,58,50,50,50,50,50,49,51,50,51,52,49,49,48,44,40,66,59,33,53,49,48,11,54,51,44,23,66,71,36,80,86,37,47,56,66,52,20,35,46,42,38,51,37,43,49,64,20,15,11,38,34,80,68,55,66,32,71,53,80,92,43,30,65,61,36,36,49,51,48,50,56,49,49,74,62,36,44,33,41,58,56,31,50,49,49,49,49,50,49,48,49,49,52,56,54,50,66,69,63,62,134

Sequence (532 aa):
GPQTKPWSRNLALSAGHGSLHAAQQGFSSIERPYESRLRAELRDLKAAFLGASPCLNESALERFLERVLSANRYGVSVLRNGSAGASNWDFASAFFFSSTLVTTVGYGYTTPLSDSGKAFCIFYALLGVPFTMLVLTATVQRLAQLLTHRPLVYLQLRSAYSHRALARAHFLLLLLAVLVAFFLLPAAVFSTLEETWSYLDAFYFCFISLCTIGLGDYVPGEQPGQRDLACVCGWLWLWHGPGQWAELGAVARLLSACWRGGRTGFGPQTKPWSRNLALSAGHGSLHAAQQGFSSIERPYESRLRAELRDLKAAFLGASPCLNESALERFLERVLSANRYGVSVLRNGSAGASNWDFASAFFFSSTLVTTVGYGYTTPLSDSGKAFCIFYALLGVPFTMLVLTATVQRLAQLLTHRPLVYLQLRSAYSHRALARAHFLLLLLAVLVAFFLLPAAVFSTLEETWSYLDAFYFCFISLCTIGLGDYVPGEQPGQRDLACVCGWLWLWHGPGQWAELGAVARLLSACWRGGRTGF